Protein AF-A0A6S7GG59-F1 (afdb_monomer_lite)

Organism: Paramuricea clavata (NCBI:txid317549)

pLDDT: mean 77.18, std 20.32, range [30.34, 96.88]

InterPro domains:
  IPR004854 Ubiquitin fusion degradation protein UFD1-like [PTHR12555] (12-310)
  IPR042299 UFD1-like, Nn domain [G3DSA:2.40.40.50] (3-113)
  IPR055417 Ubiquitin fusion degradation protein UFD1, N-terminal subdomain 1 [PF03152] (15-112)
  IPR055418 Ubiquitin fusion degradation protein UFD1, N-terminal subdomain 2 [PF24842] (115-189)

Secondary structure (DSSP, 8-state):
------------SS-EEEEEEEEGGGSSSS--HHHHTSSEEE--HHHHHHHHHTT-PSS-EEEEEETTTTEEEEEEEEES-SPTTEEEE-HHHHHHHT--TT-EEEEEEE-PPBPSEEEEEESSGGGGG-S-HHHHHHHHHTT-SEEETT-EEEEEETTEEEEEEEEEEESSSEEE-TT---EEEEPPPTT------PPPP--------PPPP---------PPPTT--PPPP----PPPPPPPP---TT---TTPPP---------------------------------------EE--SS-EEEESSSS--EEEE--S--EEEEEEEEEEEEEEEESSSSGGG-BSSB-TT-SSS-B-EEEE-TT--EEES-TTTSEE-TTSS-EEBTTB-TT-SEEEEE-SSSPEEE-TT-EEEEEEHHHHTT-S-TT-EEEEEEEEEEEE-

Sequence (446 aa):
MFQGFGMFDSIPRTFNRQYRCYSVMLCPGNEREDVEKGGKIIMPPSALDVLTRLNIVYPMLFKLTNTNAKRSTHCGVLEFVADEGKVFIPHWMMRNLCLDEGQILQVESASLLVATYSKFQPQSSDFLDITNPKAVLENALRSYACLTVGDIIAITYNNKVYEFLVQEAKPGQAVSIIECDMQVEFAPPVGYVEPQRQPKPDVQEEEDLEEADVGFQAFSGSGFRLDGKKKKSNAPSEPVPLGPVDKKRGIPNYDYKKGTLTFKRIFKTNNTQKKEPEKNDFSPFVGNSINHRLSKWQKLTHHPKCIEARSDKYATFRHHGKAGFLAAVKFVHVSGRIRCLYAPVHNSNWGCSRNVQTNLGIFLTDWKNHIIFPNKRQAYFTENGRWYGLAGYDATSPELVMSNFADPVYVNGNQRLRIWYGEDLYDHSEQDNHGRVCMDIYGYLL

Structure (mmCIF, N/CA/C/O backbone):
data_AF-A0A6S7GG59-F1
#
_entry.id   AF-A0A6S7GG59-F1
#
loop_
_atom_site.group_PDB
_atom_site.id
_atom_site.type_symbol
_atom_site.label_atom_id
_atom_site.label_alt_id
_atom_site.label_comp_id
_atom_site.label_asym_id
_atom_site.label_entity_id
_atom_site.label_seq_id
_atom_site.pdbx_PDB_ins_code
_atom_site.Cartn_x
_atom_site.Cartn_y
_atom_site.Cartn_z
_atom_site.occupancy
_atom_site.B_iso_or_equiv
_atom_site.auth_seq_id
_atom_site.auth_comp_id
_atom_site.auth_asym_id
_atom_site.auth_atom_id
_atom_site.pdbx_PDB_model_num
ATOM 1 N N . MET A 1 1 ? -45.304 25.383 48.516 1.00 39.94 1 MET A N 1
ATOM 2 C CA . MET A 1 1 ? -44.667 25.969 47.314 1.00 39.94 1 MET A CA 1
ATOM 3 C C . MET A 1 1 ? -43.266 26.390 47.726 1.00 39.94 1 MET A C 1
ATOM 5 O O . MET A 1 1 ? -43.180 27.233 48.596 1.00 39.94 1 MET A O 1
ATOM 9 N N . PHE A 1 2 ? -42.140 25.834 47.297 1.00 37.78 2 PHE A N 1
ATOM 10 C CA . PHE A 1 2 ? -41.785 24.842 46.285 1.00 37.78 2 PHE A CA 1
ATOM 11 C C . PHE A 1 2 ? -40.543 24.103 46.817 1.00 37.78 2 PHE A C 1
ATOM 13 O O . PHE A 1 2 ? -39.590 24.746 47.248 1.00 37.78 2 PHE A O 1
ATOM 20 N N . GLN A 1 3 ? -40.557 22.770 46.799 1.00 35.16 3 GLN A N 1
ATOM 21 C CA . GLN A 1 3 ? -39.369 21.939 46.998 1.00 35.16 3 GLN A CA 1
ATOM 22 C C . GLN A 1 3 ? -38.590 21.932 45.675 1.00 35.16 3 GLN A C 1
ATOM 24 O O . GLN A 1 3 ? -39.088 21.424 44.671 1.00 35.16 3 GLN A O 1
ATOM 29 N N . GLY A 1 4 ? -37.406 22.545 45.656 1.00 35.84 4 GLY A N 1
ATOM 30 C CA . GLY A 1 4 ? -36.512 22.553 44.499 1.00 35.84 4 GLY A CA 1
ATOM 31 C C . GLY A 1 4 ? -35.823 21.202 44.332 1.00 35.84 4 GLY A C 1
ATOM 32 O O . GLY A 1 4 ? -34.769 20.965 44.913 1.00 35.84 4 GLY A O 1
ATOM 33 N N . PHE A 1 5 ? -36.437 20.322 43.544 1.00 43.34 5 PHE A N 1
ATOM 34 C CA . PHE A 1 5 ? -35.770 19.184 42.920 1.00 43.34 5 PHE A CA 1
ATOM 35 C C . PHE A 1 5 ? -34.881 19.676 41.775 1.00 43.34 5 PHE A C 1
ATOM 37 O O . PHE A 1 5 ? -35.327 20.469 40.948 1.00 43.34 5 PHE A O 1
ATOM 44 N N . GLY A 1 6 ? -33.656 19.153 41.697 1.00 34.62 6 GLY A N 1
ATOM 45 C CA . GLY A 1 6 ? -32.824 19.273 40.502 1.00 34.62 6 GLY A CA 1
ATOM 46 C C . GLY A 1 6 ? -31.340 19.433 40.791 1.00 34.62 6 GLY A C 1
ATOM 47 O O . GLY A 1 6 ? -30.748 20.431 40.393 1.00 34.62 6 GLY A O 1
ATOM 48 N N . MET A 1 7 ? -30.721 18.439 41.441 1.00 38.28 7 MET A N 1
ATOM 49 C CA . MET A 1 7 ? -29.309 18.180 41.167 1.00 38.28 7 MET A CA 1
ATOM 50 C C . MET A 1 7 ? -29.223 17.829 39.680 1.00 38.28 7 MET A C 1
ATOM 52 O O . MET A 1 7 ? -29.614 16.734 39.279 1.00 38.28 7 MET A O 1
ATOM 56 N N . PHE A 1 8 ? -28.807 18.785 38.852 1.00 41.91 8 PHE A N 1
ATOM 57 C CA . PHE A 1 8 ? -28.368 18.480 37.500 1.00 41.91 8 PHE A CA 1
ATOM 58 C C . PHE A 1 8 ? -27.100 17.651 37.641 1.00 41.91 8 PHE A C 1
ATOM 60 O O . PHE A 1 8 ? -26.041 18.164 38.001 1.00 41.91 8 PHE A O 1
ATOM 67 N N . ASP A 1 9 ? -27.269 16.352 37.422 1.00 39.75 9 ASP A N 1
ATOM 68 C CA . ASP A 1 9 ? -26.197 15.387 37.270 1.00 39.75 9 ASP A CA 1
ATOM 69 C C . ASP A 1 9 ? -25.190 15.967 36.270 1.00 39.75 9 ASP A C 1
ATOM 71 O O . ASP A 1 9 ? -25.554 16.415 35.176 1.00 39.75 9 ASP A O 1
ATOM 75 N N . SER A 1 10 ? -23.935 16.075 36.693 1.00 42.00 10 SER A N 1
ATOM 76 C CA . SER A 1 10 ? -22.859 16.641 35.891 1.00 42.00 10 SER A CA 1
ATOM 77 C C . SER A 1 10 ? -22.769 15.878 34.573 1.00 42.00 10 SER A C 1
ATOM 79 O O . SER A 1 10 ? -22.361 14.718 34.570 1.00 42.00 10 SER A O 1
ATOM 81 N N . ILE A 1 11 ? -23.156 16.517 33.464 1.00 52.84 11 ILE A N 1
ATOM 82 C CA . ILE A 1 11 ? -23.077 15.926 32.124 1.00 52.84 11 ILE A CA 1
ATOM 83 C C . ILE A 1 11 ? -21.636 15.430 31.929 1.00 52.84 11 ILE A C 1
ATOM 85 O O . ILE A 1 11 ? -20.707 16.245 32.024 1.00 52.84 11 ILE A O 1
ATOM 89 N N . PRO A 1 12 ? -21.413 14.124 31.692 1.00 50.59 12 PRO A N 1
ATOM 90 C CA . PRO A 1 12 ? -20.074 13.626 31.451 1.00 50.59 12 PRO A CA 1
ATOM 91 C C . PRO A 1 12 ? -19.490 14.358 30.241 1.00 50.59 12 PRO A C 1
ATOM 93 O O . PRO A 1 12 ? -20.109 14.438 29.183 1.00 50.59 12 PRO A O 1
ATOM 96 N N . ARG A 1 13 ? -18.277 14.901 30.398 1.00 64.12 13 ARG A N 1
ATOM 97 C CA . ARG A 1 13 ? -17.516 15.562 29.319 1.00 64.12 13 ARG A CA 1
ATOM 98 C C . ARG A 1 13 ? -17.051 14.589 28.225 1.00 64.12 13 ARG A C 1
ATOM 100 O O . ARG A 1 13 ? -16.337 14.995 27.316 1.00 64.12 13 ARG A O 1
ATOM 107 N N . THR A 1 14 ? -17.412 13.315 28.331 1.00 72.94 14 THR A N 1
ATOM 108 C CA . THR A 1 14 ? -17.015 12.244 27.425 1.00 72.94 14 THR A CA 1
ATOM 109 C C . THR A 1 14 ? -18.231 11.730 26.669 1.00 72.94 14 THR A C 1
ATOM 111 O O . THR A 1 14 ? -19.317 11.545 27.221 1.00 72.94 14 THR A O 1
ATOM 114 N N . PHE A 1 15 ? -18.056 11.502 25.373 1.00 84.19 15 PHE A N 1
ATOM 115 C CA . PHE A 1 15 ? -19.065 10.847 24.559 1.00 84.19 15 PHE A CA 1
ATOM 116 C C . PHE A 1 15 ? -19.146 9.387 24.998 1.00 84.19 15 PHE A C 1
ATOM 118 O O . PHE A 1 15 ? -18.157 8.675 24.893 1.00 84.19 15 PHE A O 1
ATOM 125 N N . ASN A 1 16 ? -20.297 8.941 25.493 1.00 89.56 16 ASN A N 1
ATOM 126 C CA . ASN A 1 16 ? -20.530 7.550 25.876 1.00 89.56 16 ASN A CA 1
ATOM 127 C C . ASN A 1 16 ? -21.919 7.139 25.389 1.00 89.56 16 ASN A C 1
ATOM 129 O O . ASN A 1 16 ? -22.930 7.677 25.849 1.00 89.56 16 ASN A O 1
ATOM 133 N N . ARG A 1 17 ? -21.971 6.239 24.406 1.00 90.44 17 ARG A N 1
ATOM 134 C CA . ARG A 1 17 ? -23.218 5.757 23.803 1.00 90.44 17 ARG A CA 1
ATOM 135 C C . ARG A 1 17 ? -23.133 4.281 23.459 1.00 90.44 17 ARG A C 1
ATOM 137 O O . ARG A 1 17 ? -22.062 3.739 23.217 1.00 90.44 17 ARG A O 1
ATOM 144 N N . GLN A 1 18 ? -24.294 3.644 23.412 1.00 92.75 18 GLN A N 1
ATOM 145 C CA . GLN A 1 18 ? -24.440 2.264 22.975 1.00 92.75 18 GLN A CA 1
ATOM 146 C C . GLN A 1 18 ? -24.962 2.228 21.540 1.00 92.75 18 GLN A C 1
ATOM 148 O O . GLN A 1 18 ? -25.911 2.938 21.209 1.00 92.75 18 GLN A O 1
ATOM 153 N N . TYR A 1 19 ? -24.353 1.390 20.707 1.00 93.38 19 TYR A N 1
ATOM 154 C CA . TYR A 1 19 ? -24.740 1.194 19.311 1.00 93.38 19 TYR A CA 1
ATOM 155 C C . TYR A 1 19 ? -24.907 -0.286 18.999 1.00 93.38 19 TYR A C 1
ATOM 157 O O . TYR A 1 19 ? -24.300 -1.135 19.652 1.00 93.38 19 TYR A O 1
ATOM 165 N N . ARG A 1 20 ? -25.710 -0.604 17.982 1.00 92.88 20 ARG A N 1
ATOM 166 C CA . ARG A 1 20 ? -25.756 -1.959 17.427 1.00 92.88 20 ARG A CA 1
ATOM 167 C C . ARG A 1 20 ? -24.615 -2.139 16.440 1.00 92.88 20 ARG A C 1
ATOM 169 O O . ARG A 1 20 ? -24.500 -1.377 15.482 1.00 92.88 20 ARG A O 1
ATOM 176 N N . CYS A 1 21 ? -23.781 -3.132 16.699 1.00 91.38 21 CYS A N 1
ATOM 177 C CA . CYS A 1 21 ? -22.638 -3.472 15.874 1.00 91.38 21 CYS A CA 1
ATOM 178 C C . CYS A 1 21 ? -23.068 -4.353 14.694 1.00 91.38 21 CYS A C 1
ATOM 180 O O . CYS A 1 21 ? -23.797 -5.324 14.881 1.00 91.38 21 CYS A O 1
ATOM 182 N N . TYR A 1 22 ? -22.603 -4.031 13.491 1.00 91.12 22 TYR A N 1
ATOM 183 C CA . TYR A 1 22 ? -22.772 -4.849 12.293 1.00 91.12 22 TYR A CA 1
ATOM 184 C C . TYR A 1 22 ? -21.435 -5.001 11.568 1.00 91.12 22 TYR A C 1
ATOM 186 O O . TYR A 1 22 ? -20.560 -4.138 11.677 1.00 91.12 22 TYR A O 1
ATOM 194 N N . SER A 1 23 ? -21.291 -6.086 10.809 1.00 88.81 23 SER A N 1
ATOM 195 C CA . SER A 1 23 ? -20.136 -6.274 9.933 1.00 88.81 23 SER A CA 1
ATOM 196 C C . SER A 1 23 ? -20.171 -5.266 8.784 1.00 88.81 23 SER A C 1
ATOM 198 O O . SER A 1 23 ? -21.237 -4.981 8.231 1.00 88.81 23 SER A O 1
ATOM 200 N N . VAL A 1 24 ? -19.004 -4.747 8.396 1.00 85.00 24 VAL A N 1
ATOM 201 C CA . VAL A 1 24 ? -18.847 -3.821 7.256 1.00 85.00 24 VAL A CA 1
ATOM 202 C C . VAL A 1 24 ? -19.395 -4.418 5.955 1.00 85.00 24 VAL A C 1
ATOM 204 O O . VAL A 1 24 ? -19.899 -3.677 5.116 1.00 85.00 24 VAL A O 1
ATOM 207 N N . MET A 1 25 ? -19.395 -5.747 5.821 1.00 77.31 25 MET A N 1
ATOM 208 C CA . MET A 1 25 ? -19.951 -6.454 4.660 1.00 77.31 25 MET A CA 1
ATOM 209 C C . MET A 1 25 ? -21.464 -6.259 4.477 1.00 77.31 25 MET A C 1
ATOM 211 O O . MET A 1 25 ? -21.967 -6.409 3.368 1.00 77.31 25 MET A O 1
ATOM 215 N N . LEU A 1 26 ? -22.204 -5.915 5.538 1.00 76.06 26 LEU A N 1
ATOM 216 C CA . LEU A 1 26 ? -23.643 -5.634 5.460 1.00 76.06 26 LEU A CA 1
ATOM 217 C C . LEU A 1 26 ? -23.949 -4.168 5.120 1.00 76.06 26 LEU A C 1
ATOM 219 O O . LEU A 1 26 ? -25.121 -3.799 5.004 1.00 76.06 26 LEU A O 1
ATOM 223 N N . CYS A 1 27 ? -22.930 -3.316 4.997 1.00 71.12 27 CYS A N 1
ATOM 224 C CA . CYS A 1 27 ? -23.129 -1.914 4.664 1.00 71.12 27 CYS A CA 1
ATOM 225 C C . CYS A 1 27 ? -23.664 -1.787 3.220 1.00 71.12 27 CYS A C 1
ATOM 227 O O . CYS A 1 27 ? -23.065 -2.341 2.298 1.00 71.12 27 CYS A O 1
ATOM 229 N N . PRO A 1 28 ? -24.789 -1.087 2.987 1.00 65.56 28 PRO A N 1
ATOM 230 C CA . PRO A 1 28 ? -25.351 -0.936 1.649 1.00 65.56 28 PRO A CA 1
ATOM 231 C C . PRO A 1 28 ? -24.478 -0.020 0.768 1.00 65.56 28 PRO A C 1
ATOM 233 O O . PRO A 1 28 ? -24.289 1.157 1.065 1.00 65.56 28 PRO A O 1
ATOM 236 N N . GLY A 1 29 ? -23.980 -0.561 -0.348 1.00 58.31 29 GLY A N 1
ATOM 237 C CA . GLY A 1 29 ? -23.066 0.106 -1.289 1.00 58.31 29 GLY A CA 1
ATOM 238 C C . GLY A 1 29 ? -21.789 -0.720 -1.484 1.00 58.31 29 GLY A C 1
ATOM 239 O O . GLY A 1 29 ? -21.451 -1.484 -0.596 1.00 58.31 29 GLY A O 1
ATOM 240 N N . ASN A 1 30 ? -21.138 -0.620 -2.656 1.00 58.59 30 ASN A N 1
ATOM 241 C CA . ASN A 1 30 ? -19.953 -1.399 -3.083 1.00 58.59 30 ASN A CA 1
ATOM 242 C C . ASN A 1 30 ? -19.112 -2.005 -1.943 1.00 58.59 30 ASN A C 1
ATOM 244 O O . ASN A 1 30 ? -18.714 -1.273 -1.041 1.00 58.59 30 ASN A O 1
ATOM 248 N N . GLU A 1 31 ? -18.759 -3.291 -2.053 1.00 62.09 31 GLU A N 1
ATOM 249 C CA . GLU A 1 31 ? -17.871 -3.998 -1.118 1.00 62.09 31 GLU A CA 1
ATOM 250 C C . GLU A 1 31 ? -16.583 -3.193 -0.863 1.00 62.09 31 GLU A C 1
ATOM 252 O O . GLU A 1 31 ? -15.706 -3.076 -1.722 1.00 62.09 31 GLU A O 1
ATOM 257 N N . ARG A 1 32 ? -16.488 -2.587 0.326 1.00 70.88 32 ARG A N 1
ATOM 258 C CA . ARG A 1 32 ? -15.354 -1.751 0.733 1.00 70.88 32 ARG A CA 1
ATOM 259 C C . ARG A 1 32 ? -14.311 -2.589 1.456 1.00 70.88 32 ARG A C 1
ATOM 261 O O . ARG A 1 32 ? -14.197 -2.565 2.682 1.00 70.88 32 ARG A O 1
ATOM 268 N N . GLU A 1 33 ? -13.551 -3.365 0.686 1.00 74.94 33 GLU A N 1
ATOM 269 C CA . GLU A 1 33 ? -12.466 -4.197 1.225 1.00 74.94 33 GLU A CA 1
ATOM 270 C C . GLU A 1 33 ? -11.389 -3.384 1.964 1.00 74.94 33 GLU A C 1
ATOM 272 O O . GLU A 1 33 ? -10.675 -3.914 2.813 1.00 74.94 33 GLU A O 1
ATOM 277 N N . ASP A 1 34 ? -11.227 -2.107 1.625 1.00 77.25 34 ASP A N 1
ATOM 278 C CA . ASP A 1 34 ? -10.284 -1.184 2.254 1.00 77.25 34 ASP A CA 1
ATOM 279 C C . ASP A 1 34 ? -10.640 -0.888 3.716 1.00 77.25 34 ASP A C 1
ATOM 281 O O . ASP A 1 34 ? -9.743 -0.790 4.555 1.00 77.25 34 ASP A O 1
ATOM 285 N N . VAL A 1 35 ? -11.935 -0.815 4.035 1.00 81.69 35 VAL A N 1
ATOM 286 C CA . VAL A 1 35 ? -12.425 -0.621 5.407 1.00 81.69 35 VAL A CA 1
ATOM 287 C C . VAL A 1 35 ? -12.184 -1.877 6.239 1.00 81.69 35 VAL A C 1
ATOM 289 O O . VAL A 1 35 ? -11.717 -1.781 7.372 1.00 81.69 35 VAL A O 1
ATOM 292 N N . GLU A 1 36 ? -12.422 -3.054 5.656 1.00 83.44 36 GLU A N 1
ATOM 293 C CA . GLU A 1 36 ? -12.198 -4.342 6.321 1.00 83.44 36 GLU A CA 1
ATOM 294 C C . GLU A 1 36 ? -10.713 -4.584 6.640 1.00 83.44 36 GLU A C 1
ATOM 296 O O . GLU A 1 36 ? -10.372 -5.131 7.687 1.00 83.44 36 GLU A O 1
ATOM 301 N N . LYS A 1 37 ? -9.809 -4.128 5.764 1.00 81.62 37 LYS A N 1
ATOM 302 C CA . LYS A 1 37 ? -8.351 -4.237 5.956 1.00 81.62 37 LYS A CA 1
ATOM 303 C C . LYS A 1 37 ? -7.797 -3.255 7.000 1.00 81.62 37 LYS A C 1
ATOM 305 O O . LYS A 1 37 ? -6.636 -3.397 7.388 1.00 81.62 37 LYS A O 1
ATOM 310 N N . GLY A 1 38 ? -8.585 -2.263 7.419 1.00 84.31 38 GLY A N 1
ATOM 311 C CA . GLY A 1 38 ? -8.159 -1.181 8.304 1.00 84.31 38 GLY A CA 1
ATOM 312 C C . GLY A 1 38 ? -8.667 -1.283 9.743 1.00 84.31 38 GLY A C 1
ATOM 313 O O . GLY A 1 38 ? -9.359 -2.219 10.137 1.00 84.31 38 GLY A O 1
ATOM 314 N N . GLY A 1 39 ? -8.323 -0.265 10.539 1.00 84.12 39 GLY A N 1
ATOM 315 C CA . GLY A 1 39 ? -8.741 -0.121 11.941 1.00 84.12 39 GLY A CA 1
ATOM 316 C C . GLY A 1 39 ? -9.702 1.035 12.189 1.00 84.12 39 GLY A C 1
ATOM 317 O O . GLY A 1 39 ? -9.667 1.649 13.261 1.00 84.12 39 GLY A O 1
ATOM 318 N N . LYS A 1 40 ? -10.512 1.374 11.182 1.00 90.19 40 LYS A N 1
ATOM 319 C CA . LYS A 1 40 ? -11.460 2.489 11.233 1.00 90.19 40 LYS A CA 1
ATOM 320 C C . LYS A 1 40 ? -12.892 1.981 11.106 1.00 90.19 40 LYS A C 1
ATOM 322 O O . LYS A 1 40 ? -13.164 1.087 10.312 1.00 90.19 40 LYS A O 1
ATOM 327 N N . ILE A 1 41 ? -13.793 2.566 11.885 1.00 92.19 41 ILE A N 1
ATOM 328 C CA . ILE A 1 41 ? -15.213 2.199 11.932 1.00 92.19 41 ILE A CA 1
ATOM 329 C C . ILE A 1 41 ? -16.082 3.249 11.235 1.00 92.19 41 ILE A C 1
ATOM 331 O O . ILE A 1 41 ? -15.663 4.399 11.069 1.00 92.19 41 ILE A O 1
ATOM 335 N N . ILE A 1 42 ? -17.302 2.867 10.860 1.00 92.00 42 ILE A N 1
ATOM 336 C CA . ILE A 1 42 ? -18.301 3.781 10.290 1.00 92.00 42 ILE A CA 1
ATOM 337 C C . ILE A 1 42 ? -19.394 4.024 11.327 1.00 92.00 42 ILE A C 1
ATOM 339 O O . ILE A 1 42 ? -19.977 3.081 11.868 1.00 92.00 42 ILE A O 1
ATOM 343 N N . MET A 1 43 ? -19.674 5.297 11.594 1.00 92.81 43 MET A N 1
ATOM 344 C CA . MET A 1 43 ? -20.622 5.739 12.620 1.00 92.81 43 MET A CA 1
ATOM 345 C C . MET A 1 43 ? -21.803 6.512 12.009 1.00 92.81 43 MET A C 1
ATOM 347 O O . MET A 1 43 ? -21.735 6.902 10.843 1.00 92.81 43 MET A O 1
ATOM 351 N N . PRO A 1 44 ? -22.906 6.726 12.749 1.00 93.94 44 PRO A N 1
ATOM 352 C CA . PRO A 1 44 ? -24.032 7.509 12.250 1.00 93.94 44 PRO A CA 1
ATOM 353 C C . PRO A 1 44 ? -23.767 9.019 12.346 1.00 93.94 44 PRO A C 1
ATOM 355 O O . PRO A 1 44 ? -23.027 9.452 13.235 1.00 93.94 44 PRO A O 1
ATOM 358 N N . PRO A 1 45 ? -24.393 9.846 11.490 1.00 92.94 45 PRO A N 1
ATOM 359 C CA . PRO A 1 45 ? -24.212 11.298 11.501 1.00 92.94 45 PRO A CA 1
ATOM 360 C C . PRO A 1 45 ? -24.616 11.944 12.834 1.00 92.94 45 PRO A C 1
ATOM 362 O O . PRO A 1 45 ? -23.941 12.872 13.280 1.00 92.94 45 PRO A O 1
ATOM 365 N N . SER A 1 46 ? -25.610 11.406 13.555 1.00 91.69 46 SER A N 1
ATOM 366 C CA . SER A 1 46 ? -25.948 11.901 14.900 1.00 91.69 46 SER A CA 1
ATOM 367 C C . SER A 1 46 ? -24.810 11.791 15.918 1.00 91.69 46 SER A C 1
ATOM 369 O O . SER A 1 46 ? -24.801 12.527 16.909 1.00 91.69 46 SER A O 1
ATOM 371 N N . ALA A 1 47 ? -23.850 10.881 15.716 1.00 90.12 47 ALA A N 1
ATOM 372 C CA . ALA A 1 47 ? -22.669 10.803 16.564 1.00 90.12 47 ALA A CA 1
ATOM 373 C C . ALA A 1 47 ? -21.787 12.041 16.361 1.00 90.12 47 ALA A C 1
ATOM 375 O O . ALA A 1 47 ? -21.370 12.642 17.349 1.00 90.12 47 ALA A O 1
ATOM 376 N N . LEU A 1 48 ? -21.570 12.463 15.110 1.00 89.69 48 LEU A N 1
ATOM 377 C CA . LEU A 1 48 ? -20.759 13.635 14.778 1.00 89.69 48 LEU A CA 1
ATOM 378 C C . LEU A 1 48 ? -21.307 14.907 15.430 1.00 89.69 48 LEU A C 1
ATOM 380 O O . LEU A 1 48 ? -20.552 15.618 16.088 1.00 89.69 48 LEU A O 1
ATOM 384 N N . ASP A 1 49 ? -22.620 15.135 15.355 1.00 87.69 49 ASP A N 1
ATOM 385 C CA . ASP A 1 49 ? -23.265 16.305 15.968 1.00 87.69 49 ASP A CA 1
ATOM 386 C C . ASP A 1 49 ? -22.991 16.411 17.474 1.00 87.69 49 ASP A C 1
ATOM 388 O O . ASP A 1 49 ? -22.790 17.499 18.021 1.00 87.69 49 ASP A O 1
ATOM 392 N N . VAL A 1 50 ? -22.978 15.274 18.171 1.00 87.25 50 VAL A N 1
ATOM 393 C CA . VAL A 1 50 ? -22.706 15.225 19.613 1.00 87.25 50 VAL A CA 1
ATOM 394 C C . VAL A 1 50 ? -21.223 15.448 19.886 1.00 87.25 50 VAL A C 1
ATOM 396 O O . VAL A 1 50 ? -20.887 16.185 20.811 1.00 87.25 50 VAL A O 1
ATOM 399 N N . LEU A 1 51 ? -20.337 14.864 19.078 1.00 88.00 51 LEU A N 1
ATOM 400 C CA . LEU A 1 51 ? -18.889 15.059 19.195 1.00 88.00 51 LEU A CA 1
ATOM 401 C C . LEU A 1 51 ? -18.502 16.528 18.974 1.00 88.00 51 LEU A C 1
ATOM 403 O O . LEU A 1 51 ? -17.689 17.065 19.728 1.00 88.00 51 LEU A O 1
ATOM 407 N N . THR A 1 52 ? -19.137 17.205 18.013 1.00 86.88 52 THR A N 1
ATOM 408 C CA . THR A 1 52 ? -18.950 18.641 17.763 1.00 86.88 52 THR A CA 1
ATOM 409 C C . THR A 1 52 ? -19.429 19.486 18.942 1.00 86.88 52 THR A C 1
ATOM 411 O O . THR A 1 52 ? -18.733 20.416 19.345 1.00 86.88 52 THR A O 1
ATOM 414 N N . ARG A 1 53 ? -20.567 19.146 19.566 1.00 86.94 53 ARG A N 1
ATOM 415 C CA . ARG A 1 53 ? -21.050 19.834 20.785 1.00 86.94 53 ARG A CA 1
ATOM 416 C C . ARG A 1 53 ? -20.120 19.648 21.980 1.00 86.94 53 ARG A C 1
ATOM 418 O O . ARG A 1 53 ? -19.993 20.553 22.798 1.00 86.94 53 ARG A O 1
ATOM 425 N N . LEU A 1 54 ? -19.479 18.486 22.076 1.00 84.50 54 LEU A N 1
ATOM 426 C CA . LEU A 1 54 ? -18.476 18.183 23.098 1.00 84.50 54 LEU A CA 1
ATOM 427 C C . LEU A 1 54 ? -17.097 18.789 22.778 1.00 84.50 54 LEU A C 1
ATOM 429 O O . LEU A 1 54 ? -16.180 18.657 23.584 1.00 84.50 54 LEU A O 1
ATOM 433 N N . ASN A 1 55 ? -16.960 19.482 21.640 1.00 81.62 55 ASN A N 1
ATOM 434 C CA . ASN A 1 55 ? -15.731 20.118 21.167 1.00 81.62 55 ASN A CA 1
ATOM 435 C C . ASN A 1 55 ? -14.538 19.145 21.085 1.00 81.62 55 ASN A C 1
ATOM 437 O O . ASN A 1 55 ? -13.406 19.491 21.430 1.00 81.62 55 ASN A O 1
ATOM 441 N N . ILE A 1 56 ? -14.798 17.907 20.652 1.00 80.88 56 ILE A N 1
ATOM 442 C CA . ILE A 1 56 ? -13.752 16.903 20.439 1.00 80.88 56 ILE A CA 1
ATOM 443 C C . ILE A 1 56 ? -13.058 17.213 19.111 1.00 80.88 56 ILE A C 1
ATOM 445 O O . ILE A 1 56 ? -13.662 17.143 18.042 1.00 80.88 56 ILE A O 1
ATOM 449 N N . VAL A 1 57 ? -11.781 17.579 19.194 1.00 76.94 57 VAL A N 1
ATOM 450 C CA . VAL A 1 57 ? -10.938 17.912 18.040 1.00 76.94 57 VAL A CA 1
ATOM 451 C C . VAL A 1 57 ? -10.303 16.638 17.476 1.00 76.94 57 VAL A C 1
ATOM 453 O O . VAL A 1 57 ? -10.049 15.685 18.209 1.00 76.94 57 VAL A O 1
ATOM 456 N N . TYR A 1 58 ? -10.052 16.617 16.164 1.00 77.88 58 TYR A N 1
ATOM 457 C CA . TYR A 1 58 ? -9.324 15.537 15.493 1.00 77.88 58 TYR A CA 1
ATOM 458 C C . TYR A 1 58 ? -7.948 15.285 16.153 1.00 77.88 58 TYR A C 1
ATOM 460 O O . TYR A 1 58 ? -7.262 16.259 16.474 1.00 77.88 58 TYR A O 1
ATOM 468 N N . PRO A 1 59 ? -7.499 14.022 16.307 1.00 83.88 59 PRO A N 1
ATOM 469 C CA . PRO A 1 59 ? -8.140 12.775 15.877 1.00 83.88 59 PRO A CA 1
ATOM 470 C C . PRO A 1 59 ? -9.247 12.274 16.817 1.00 83.88 59 PRO A C 1
ATOM 472 O O . PRO A 1 59 ? -9.074 12.198 18.030 1.00 83.88 59 PRO A O 1
ATOM 475 N N . MET A 1 60 ? -10.380 11.867 16.234 1.00 89.00 60 MET A N 1
ATOM 476 C CA . MET A 1 60 ? -11.507 11.288 16.973 1.00 89.00 60 MET A CA 1
ATOM 477 C C . MET A 1 60 ? -11.288 9.786 17.174 1.00 89.00 60 MET A C 1
ATOM 479 O O . MET A 1 60 ? -11.457 8.994 16.243 1.00 89.00 60 MET A O 1
ATOM 483 N N . LEU A 1 61 ? -10.891 9.411 18.388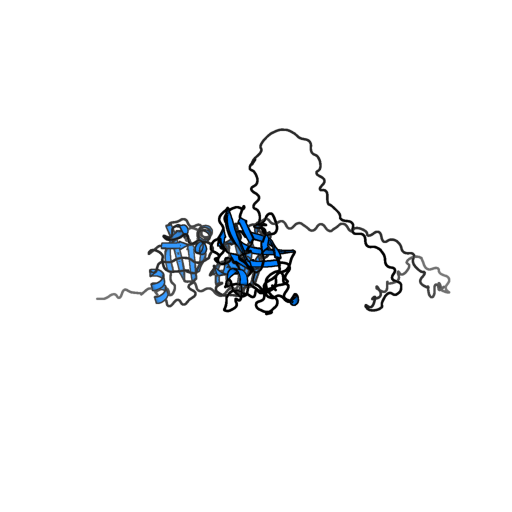 1.00 91.56 61 LEU A N 1
ATOM 484 C CA . LEU A 1 61 ? -10.636 8.028 18.775 1.00 91.56 61 LEU A CA 1
ATOM 485 C C . LEU A 1 61 ? -11.698 7.543 19.759 1.00 91.56 61 LEU A C 1
ATOM 487 O O . LEU A 1 61 ? -12.203 8.296 20.599 1.00 91.56 61 LEU A O 1
ATOM 491 N N . PHE A 1 62 ? -12.016 6.259 19.663 1.00 92.94 62 PHE A N 1
ATOM 492 C CA . PHE A 1 62 ? -13.053 5.629 20.459 1.00 92.94 62 PHE A CA 1
ATOM 493 C C . PHE A 1 62 ? -12.538 4.364 21.120 1.00 92.94 62 PHE A C 1
ATOM 495 O O . PHE A 1 62 ? -11.774 3.597 20.537 1.00 92.94 62 PHE A O 1
ATOM 502 N N . LYS A 1 63 ? -13.002 4.137 22.340 1.00 93.00 63 LYS A N 1
ATOM 503 C CA . LYS A 1 63 ? -12.895 2.879 23.052 1.00 93.00 63 LYS A CA 1
ATOM 504 C C . LYS A 1 63 ? -14.193 2.107 22.856 1.00 93.00 63 LYS A C 1
ATOM 506 O O . LYS A 1 63 ? -15.266 2.555 23.262 1.00 93.00 63 LYS A O 1
ATOM 511 N N . LEU A 1 64 ? -14.080 0.938 22.249 1.00 93.38 64 LEU A N 1
ATOM 512 C CA . LEU A 1 64 ? -15.158 -0.022 22.091 1.00 93.38 64 LEU A CA 1
ATOM 513 C C . LEU A 1 64 ? -15.089 -1.006 23.249 1.00 93.38 64 LEU A C 1
ATOM 515 O O . LEU A 1 64 ? -14.054 -1.625 23.471 1.00 93.38 64 LEU A O 1
ATOM 519 N N . THR A 1 65 ? -16.175 -1.155 23.997 1.00 92.50 65 THR A N 1
ATOM 520 C CA . THR A 1 65 ? -16.248 -2.084 25.128 1.00 92.50 65 THR A CA 1
ATOM 521 C C . THR A 1 65 ? -17.405 -3.047 24.928 1.00 92.50 65 THR A C 1
ATOM 523 O O . THR A 1 65 ? -18.568 -2.641 24.901 1.00 92.50 65 THR A O 1
ATOM 526 N N . ASN A 1 66 ? -17.085 -4.335 24.815 1.00 92.19 66 ASN A N 1
ATOM 527 C CA . ASN A 1 66 ? -18.080 -5.394 24.870 1.00 92.19 66 ASN A CA 1
ATOM 528 C C . ASN A 1 66 ? -18.339 -5.759 26.338 1.00 92.19 66 ASN A C 1
ATOM 530 O O . ASN A 1 66 ? -17.485 -6.346 27.010 1.00 92.19 66 ASN A O 1
ATOM 534 N N . THR A 1 67 ? -19.532 -5.434 26.831 1.00 86.88 67 THR A N 1
ATOM 535 C CA . THR A 1 67 ? -19.963 -5.729 28.204 1.00 86.88 67 THR A CA 1
ATOM 536 C C . THR A 1 67 ? -20.107 -7.227 28.471 1.00 86.88 67 THR A C 1
ATOM 538 O O . THR A 1 67 ? -19.845 -7.663 29.592 1.00 86.88 67 THR A O 1
ATOM 541 N N . ASN A 1 68 ? -20.447 -8.027 27.456 1.00 85.44 68 ASN A N 1
ATOM 542 C CA . ASN A 1 68 ? -20.657 -9.470 27.597 1.00 85.44 68 ASN A CA 1
ATOM 543 C C . ASN A 1 68 ? -19.329 -10.220 27.764 1.00 85.44 68 ASN A C 1
ATOM 545 O O . ASN A 1 68 ? -19.172 -11.024 28.681 1.00 85.44 68 ASN A O 1
ATOM 549 N N . ALA A 1 69 ? -18.352 -9.924 26.903 1.00 81.56 69 ALA A N 1
ATOM 550 C CA . ALA A 1 69 ? -17.043 -10.580 26.911 1.00 81.56 69 ALA A CA 1
ATOM 551 C C . ALA A 1 69 ? -16.013 -9.901 27.837 1.00 81.56 69 ALA A C 1
ATOM 553 O O . ALA A 1 69 ? -14.901 -10.408 27.983 1.00 81.56 69 ALA A O 1
ATOM 554 N N . LYS A 1 70 ? -16.356 -8.748 28.439 1.00 85.56 70 LYS A N 1
ATOM 555 C CA . LYS A 1 70 ? -15.445 -7.873 29.209 1.00 85.56 70 LYS A CA 1
ATOM 556 C C . LYS A 1 70 ? -14.152 -7.530 28.456 1.00 85.56 70 LYS A C 1
ATOM 558 O O . LYS A 1 70 ? -13.097 -7.360 29.064 1.00 85.56 70 LYS A O 1
ATOM 563 N N . ARG A 1 71 ? -14.237 -7.437 27.129 1.00 88.56 71 ARG A N 1
ATOM 564 C CA . ARG A 1 71 ? -13.130 -7.042 26.253 1.00 88.56 71 ARG A CA 1
ATOM 565 C C . ARG A 1 71 ? -13.324 -5.611 25.794 1.00 88.56 71 ARG A C 1
ATOM 567 O O . ARG A 1 71 ? -14.453 -5.174 25.572 1.00 88.56 71 ARG A O 1
ATOM 574 N N . SER A 1 72 ? -12.220 -4.897 25.635 1.00 91.62 72 SER A N 1
ATOM 575 C CA . SER A 1 72 ? -12.232 -3.544 25.098 1.00 91.62 72 SER A CA 1
ATOM 576 C C . SER A 1 72 ? -11.108 -3.347 24.100 1.00 91.62 72 SER A C 1
ATOM 578 O O . SER A 1 72 ? -9.992 -3.782 24.367 1.00 91.62 72 SER A O 1
ATOM 580 N N . THR A 1 73 ? -11.394 -2.641 23.016 1.00 92.62 73 THR A N 1
ATOM 581 C CA . THR A 1 73 ? -10.437 -2.276 21.968 1.00 92.62 73 THR A CA 1
ATOM 582 C C . THR A 1 73 ? -10.545 -0.783 21.684 1.00 92.62 73 THR A C 1
ATOM 584 O O . THR A 1 73 ? -11.512 -0.132 22.085 1.00 92.62 73 THR A O 1
ATOM 587 N N . HIS A 1 74 ? -9.558 -0.223 20.994 1.00 92.94 74 HIS A N 1
ATOM 588 C CA . HIS A 1 74 ? -9.582 1.172 20.564 1.00 92.94 74 HIS A CA 1
ATOM 589 C C . HIS A 1 74 ? -9.576 1.247 19.042 1.00 92.94 74 HIS A C 1
ATOM 591 O O . HIS A 1 74 ? -8.880 0.481 18.377 1.00 92.94 74 HIS A O 1
ATOM 597 N N . CYS A 1 75 ? -10.344 2.177 18.490 1.00 92.06 75 CYS A N 1
ATOM 598 C CA . CYS A 1 75 ? -10.478 2.364 17.053 1.00 92.06 75 CYS A CA 1
ATOM 599 C C . CYS A 1 75 ? -10.603 3.845 16.687 1.00 92.06 75 CYS A C 1
ATOM 601 O O . CYS A 1 75 ? -10.997 4.681 17.503 1.00 92.06 75 CYS A O 1
ATOM 603 N N . GLY A 1 76 ? -10.315 4.162 15.427 1.00 91.44 76 GLY A N 1
ATOM 604 C CA . GLY A 1 76 ? -10.637 5.463 14.841 1.00 91.44 76 GLY A CA 1
ATOM 605 C C . GLY A 1 76 ? -11.957 5.419 14.080 1.00 91.44 76 GLY A C 1
ATOM 606 O O . GLY A 1 76 ? -12.455 4.345 13.749 1.00 91.44 76 GLY A O 1
ATOM 607 N N . VAL A 1 77 ? -12.501 6.584 13.748 1.00 91.19 77 VAL A N 1
ATOM 608 C CA . VAL A 1 77 ? -13.626 6.705 12.808 1.00 91.19 77 VAL A CA 1
ATOM 609 C C . VAL A 1 77 ? -13.116 7.008 11.399 1.00 91.19 77 VAL A C 1
ATOM 611 O O . VAL A 1 77 ? -12.161 7.767 11.232 1.00 91.19 77 VAL A O 1
ATOM 614 N N . LEU A 1 78 ? -13.727 6.391 10.387 1.00 89.44 78 LEU A N 1
ATOM 615 C CA . LEU A 1 78 ? -13.474 6.705 8.980 1.00 89.44 78 LEU A CA 1
ATOM 616 C C . LEU A 1 78 ? -14.407 7.817 8.498 1.00 89.44 78 LEU A C 1
ATOM 618 O O . LEU A 1 78 ? -13.946 8.849 8.020 1.00 89.44 78 LEU A O 1
ATOM 622 N N . GLU A 1 79 ? -15.713 7.593 8.627 1.00 90.12 79 GLU A N 1
ATOM 623 C CA . GLU A 1 79 ? -16.761 8.486 8.140 1.00 90.12 79 GLU A CA 1
ATOM 624 C C . GLU A 1 79 ? -18.070 8.290 8.918 1.00 90.12 79 GLU A C 1
ATOM 626 O O . GLU A 1 79 ? -18.264 7.290 9.621 1.00 90.12 79 GLU A O 1
ATOM 631 N N . PHE A 1 80 ? -18.975 9.259 8.774 1.00 91.25 80 PHE A N 1
ATOM 632 C CA . PHE A 1 80 ? -20.255 9.303 9.474 1.00 91.25 80 PHE A CA 1
ATOM 633 C C . PHE A 1 80 ? -21.433 9.120 8.505 1.00 91.25 80 PHE A C 1
ATOM 635 O O . PHE A 1 80 ? -22.157 10.071 8.219 1.00 91.25 80 PHE A O 1
ATOM 642 N N . VAL A 1 81 ? -21.587 7.912 7.955 1.00 90.00 81 VAL A N 1
ATOM 643 C CA . VAL A 1 81 ? -22.614 7.594 6.937 1.00 90.00 81 VAL A CA 1
ATOM 644 C C . VAL A 1 81 ? -23.557 6.452 7.333 1.00 90.00 81 VAL A C 1
ATOM 646 O O . VAL A 1 81 ? -24.418 6.079 6.542 1.00 90.00 81 VAL A O 1
ATOM 649 N N . ALA A 1 82 ? -23.404 5.868 8.526 1.00 89.12 82 ALA A N 1
ATOM 650 C CA . ALA A 1 82 ? -24.241 4.747 8.955 1.00 89.12 82 ALA A CA 1
ATOM 651 C C . ALA A 1 82 ? -25.675 5.180 9.305 1.00 89.12 82 ALA A C 1
ATOM 653 O O . ALA A 1 82 ? -25.911 6.316 9.719 1.00 89.12 82 ALA A O 1
ATOM 654 N N . ASP A 1 83 ? -26.619 4.236 9.220 1.00 90.44 83 ASP A N 1
ATOM 655 C CA . ASP A 1 83 ? -27.972 4.424 9.748 1.00 90.44 83 ASP A CA 1
ATOM 656 C C . ASP A 1 83 ? -27.949 4.722 11.253 1.00 90.44 83 ASP A C 1
ATOM 658 O O . ASP A 1 83 ? -27.141 4.181 12.015 1.00 90.44 83 ASP A O 1
ATOM 662 N N . GLU A 1 84 ? -28.921 5.509 11.704 1.00 90.88 84 GLU A N 1
ATOM 663 C CA . GLU A 1 84 ? -29.059 5.874 13.108 1.00 90.88 84 GLU A CA 1
ATOM 664 C C . GLU A 1 84 ? -29.136 4.654 14.041 1.00 90.88 84 GLU A C 1
ATOM 666 O O . GLU A 1 84 ? -29.892 3.704 13.828 1.00 90.88 84 GLU A O 1
ATOM 671 N N . GLY A 1 85 ? -28.324 4.686 15.103 1.00 88.19 85 GLY A N 1
ATOM 672 C CA . GLY A 1 85 ? -28.231 3.604 16.088 1.00 88.19 85 GLY A CA 1
ATOM 673 C C . GLY A 1 85 ? -27.422 2.375 15.646 1.00 88.19 85 GLY A C 1
ATOM 674 O O . GLY A 1 85 ? -27.300 1.430 16.434 1.00 88.19 85 GLY A O 1
ATOM 675 N N . LYS A 1 86 ? -26.838 2.379 14.441 1.00 91.25 86 LYS A N 1
ATOM 676 C CA . LYS A 1 86 ? -25.975 1.306 13.926 1.00 91.25 86 LYS A CA 1
ATOM 677 C C . LYS A 1 86 ? -24.532 1.785 13.771 1.00 91.25 86 LYS A C 1
ATOM 679 O O . LYS A 1 86 ? -24.286 2.937 13.433 1.00 91.25 86 LYS A O 1
ATOM 684 N N . VAL A 1 87 ? -23.579 0.889 13.999 1.00 92.25 87 VAL A N 1
ATOM 685 C CA . VAL A 1 87 ? -22.149 1.109 13.748 1.00 92.25 87 VAL A CA 1
ATOM 686 C C . VAL A 1 87 ? -21.611 -0.091 12.984 1.00 92.25 87 VAL A C 1
ATOM 688 O O . VAL A 1 87 ? -21.875 -1.234 13.364 1.00 92.25 87 VAL A O 1
ATOM 691 N N . PHE A 1 88 ? -20.842 0.173 11.932 1.00 91.81 88 PHE A N 1
ATOM 692 C CA . PHE A 1 88 ? -20.176 -0.872 11.163 1.00 91.81 88 PHE A CA 1
ATOM 693 C C . PHE A 1 88 ? -18.720 -0.982 11.596 1.00 91.81 88 PHE A C 1
ATOM 695 O O . PHE A 1 88 ? -17.996 0.021 11.592 1.00 91.81 88 PHE A O 1
ATOM 702 N N . ILE A 1 89 ? -18.302 -2.189 11.972 1.00 91.12 89 ILE A N 1
ATOM 703 C CA . ILE A 1 89 ? -16.923 -2.469 12.378 1.00 91.12 89 ILE A CA 1
ATOM 704 C C . ILE A 1 89 ? -16.334 -3.616 11.546 1.00 91.12 89 ILE A C 1
ATOM 706 O O . ILE A 1 89 ? -17.082 -4.511 11.141 1.00 91.12 89 ILE A O 1
ATOM 710 N N . PRO A 1 90 ? -15.014 -3.605 11.287 1.00 90.88 90 PRO A N 1
ATOM 711 C CA . PRO A 1 90 ? -14.353 -4.689 10.570 1.00 90.88 90 PRO A CA 1
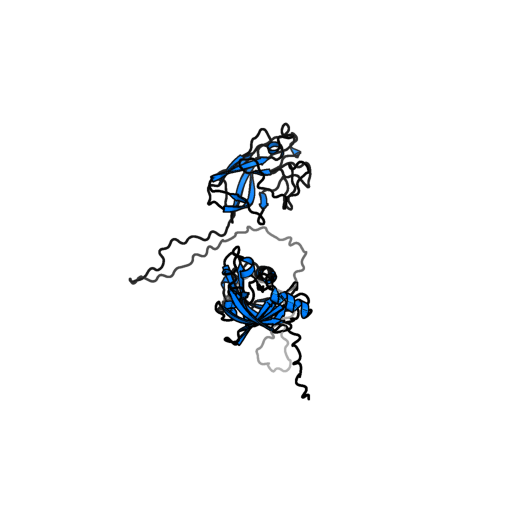ATOM 712 C C . PRO A 1 90 ? -14.536 -6.047 11.256 1.00 90.88 90 PRO A C 1
ATOM 714 O O . PRO A 1 90 ? -14.553 -6.139 12.492 1.00 90.88 90 PRO A O 1
ATOM 717 N N . HIS A 1 91 ? -14.603 -7.118 10.473 1.00 87.56 91 HIS A N 1
ATOM 718 C CA . HIS A 1 91 ? -14.814 -8.479 10.968 1.00 87.56 91 HIS A CA 1
ATOM 719 C C . HIS A 1 91 ? -13.705 -8.931 11.931 1.00 87.56 91 HIS A C 1
ATOM 721 O O . HIS A 1 91 ? -13.988 -9.569 12.949 1.00 87.56 91 HIS A O 1
ATOM 727 N N . TRP A 1 92 ? -12.441 -8.565 11.685 1.00 87.81 92 TRP A N 1
ATOM 728 C CA . TRP A 1 92 ? -11.348 -8.887 12.618 1.00 87.81 92 TRP A CA 1
ATOM 729 C C . TRP A 1 92 ? -11.573 -8.277 14.014 1.00 87.81 92 TRP A C 1
ATOM 731 O O . TRP A 1 92 ? -11.285 -8.914 15.029 1.00 87.81 92 TRP A O 1
ATOM 741 N N . MET A 1 93 ? -12.158 -7.076 14.076 1.00 90.00 93 MET A N 1
ATOM 742 C CA . MET A 1 93 ? -12.458 -6.378 15.325 1.00 90.00 93 MET A CA 1
ATOM 743 C C . MET A 1 93 ? -13.655 -7.011 16.043 1.00 90.00 93 MET A C 1
ATOM 745 O O . MET A 1 93 ? -13.609 -7.169 17.265 1.00 90.00 93 MET A O 1
ATOM 749 N N . MET A 1 94 ? -14.680 -7.448 15.298 1.00 89.50 94 MET A N 1
ATOM 750 C CA . MET A 1 94 ? -15.788 -8.248 15.848 1.00 89.50 94 MET A CA 1
ATOM 751 C C . MET A 1 94 ? -15.270 -9.537 16.487 1.00 89.50 94 MET A C 1
ATOM 753 O O . MET A 1 94 ? -15.618 -9.847 17.628 1.00 89.50 94 MET A O 1
ATOM 757 N N . ARG A 1 95 ? -14.379 -10.253 15.789 1.00 88.00 95 ARG A N 1
ATOM 758 C CA . ARG A 1 95 ? -13.769 -11.493 16.284 1.00 88.00 95 ARG A CA 1
ATOM 759 C C . ARG A 1 95 ? -12.917 -11.252 17.529 1.00 88.00 95 ARG A C 1
ATOM 761 O O . ARG A 1 95 ? -12.993 -12.038 18.469 1.00 88.00 95 ARG A O 1
ATOM 768 N N . ASN A 1 96 ? -12.148 -10.162 17.570 1.00 88.56 96 ASN A N 1
ATOM 769 C CA . ASN A 1 96 ? -11.340 -9.811 18.740 1.00 88.56 96 ASN A CA 1
ATOM 770 C C . ASN A 1 96 ? -12.212 -9.483 19.970 1.00 88.56 96 ASN A C 1
ATOM 772 O O . ASN A 1 96 ? -11.933 -9.939 21.083 1.00 88.56 96 ASN A O 1
ATOM 776 N N . LEU A 1 97 ? -13.306 -8.745 19.764 1.00 88.75 97 LEU A N 1
ATOM 777 C CA . LEU A 1 97 ? -14.273 -8.391 20.807 1.00 88.75 97 LEU A CA 1
ATOM 778 C C . LEU A 1 97 ? -15.252 -9.524 21.158 1.00 88.75 97 LEU A C 1
ATOM 780 O O . LEU A 1 97 ? -15.991 -9.371 22.130 1.00 88.75 97 LEU A O 1
ATOM 784 N N . CYS A 1 98 ? -15.256 -10.638 20.418 1.00 89.19 98 CYS A N 1
ATOM 785 C CA . CYS A 1 98 ? -16.249 -11.714 20.512 1.00 89.19 98 CYS A CA 1
ATOM 786 C C . CYS A 1 98 ? -17.692 -11.185 20.402 1.00 89.19 98 CYS A C 1
ATOM 788 O O . CYS A 1 98 ? -18.513 -11.422 21.291 1.00 89.19 98 CYS A O 1
ATOM 790 N N . LEU A 1 99 ? -17.963 -10.403 19.355 1.00 88.25 99 LEU A N 1
ATOM 791 C CA . LEU A 1 99 ? -19.280 -9.838 19.060 1.00 88.25 99 LEU A CA 1
ATOM 792 C C . LEU A 1 99 ? -19.930 -10.550 17.875 1.00 88.25 99 LEU A C 1
ATOM 794 O O . LEU A 1 99 ? -19.269 -10.800 16.869 1.00 88.25 99 LEU A O 1
ATOM 798 N N . ASP A 1 100 ? -21.237 -10.766 17.980 1.00 88.44 100 ASP A N 1
ATOM 799 C CA . ASP A 1 100 ? -22.089 -11.170 16.859 1.00 88.44 100 ASP A CA 1
ATOM 800 C C . ASP A 1 100 ? -22.818 -9.958 16.258 1.00 88.44 100 ASP A C 1
ATOM 802 O O . ASP A 1 100 ? -22.963 -8.903 16.885 1.00 88.44 100 ASP A O 1
ATOM 806 N N . GLU A 1 101 ? -23.321 -10.114 15.036 1.00 89.19 101 GLU A N 1
ATOM 807 C CA . GLU A 1 101 ? -24.089 -9.074 14.352 1.00 89.19 101 GLU A CA 1
ATOM 808 C C . GLU A 1 101 ? -25.359 -8.691 15.130 1.00 89.19 101 GLU A C 1
ATOM 810 O O . GLU A 1 101 ? -26.133 -9.532 15.588 1.00 89.19 101 GLU A O 1
ATOM 815 N N . GLY A 1 102 ? -25.592 -7.387 15.275 1.00 87.88 102 GLY A N 1
ATOM 816 C CA . GLY A 1 102 ? -26.729 -6.817 15.995 1.00 87.88 102 GLY A CA 1
ATOM 817 C C . GLY A 1 102 ? -26.545 -6.705 17.512 1.00 87.88 102 GLY A C 1
ATOM 818 O O . GLY A 1 102 ? -27.435 -6.163 18.175 1.00 87.88 102 GLY A O 1
ATOM 819 N N . GLN A 1 103 ? -25.419 -7.158 18.074 1.00 90.12 103 GLN A N 1
ATOM 820 C CA . GLN A 1 103 ? -25.132 -6.994 19.501 1.00 90.12 103 GLN A CA 1
ATOM 821 C C . GLN A 1 103 ? -24.834 -5.536 19.871 1.00 90.12 103 GLN A C 1
ATOM 823 O O . GLN A 1 103 ? -24.387 -4.727 19.054 1.00 90.12 103 GLN A O 1
ATOM 828 N N . ILE A 1 104 ? -25.107 -5.198 21.134 1.00 91.50 104 ILE A N 1
ATOM 829 C CA . ILE A 1 104 ? -24.892 -3.855 21.669 1.00 91.50 104 ILE A CA 1
ATOM 830 C C . ILE A 1 104 ? -23.423 -3.692 22.055 1.00 91.50 104 ILE A C 1
ATOM 832 O O . ILE A 1 104 ? -22.885 -4.461 22.848 1.00 91.50 104 ILE A O 1
ATOM 836 N N . LEU A 1 105 ? -22.806 -2.644 21.523 1.00 92.56 105 LEU A N 1
ATOM 837 C CA . LEU A 1 105 ? -21.434 -2.246 21.784 1.00 92.56 105 LEU A CA 1
ATOM 838 C C . LEU A 1 105 ? -21.420 -0.875 22.453 1.00 92.56 105 LEU A C 1
ATOM 840 O O . LEU A 1 105 ? -22.066 0.062 21.976 1.00 92.56 105 LEU A O 1
ATOM 844 N N . GLN A 1 106 ? -20.676 -0.745 23.550 1.00 93.00 106 GLN A N 1
ATOM 845 C CA . GLN A 1 106 ? -20.482 0.541 24.206 1.00 93.00 106 GLN A CA 1
ATOM 846 C C . GLN A 1 106 ? -19.308 1.278 23.560 1.00 93.00 106 GLN A C 1
ATOM 848 O O . GLN A 1 106 ? -18.200 0.748 23.495 1.00 93.00 106 GLN A O 1
ATOM 853 N N . VAL A 1 107 ? -19.561 2.496 23.089 1.00 93.19 107 VAL A N 1
ATOM 854 C CA . VAL A 1 107 ? -18.595 3.363 22.413 1.00 93.19 107 VAL A CA 1
ATOM 855 C C . VAL A 1 107 ? -18.358 4.593 23.275 1.00 93.19 107 VAL A C 1
ATOM 857 O O . VAL A 1 107 ? -19.277 5.378 23.522 1.00 93.19 107 VAL A O 1
ATOM 860 N N . GLU A 1 108 ? -17.119 4.759 23.719 1.00 91.81 108 GLU A N 1
ATOM 861 C CA . GLU A 1 108 ? -16.673 5.880 24.543 1.00 91.81 108 GLU A CA 1
ATOM 862 C C . GLU A 1 108 ? -15.602 6.694 23.802 1.00 91.81 108 GLU A C 1
ATOM 864 O O . GLU A 1 108 ? -14.706 6.111 23.200 1.00 91.81 108 GLU A O 1
ATOM 869 N N . SER A 1 109 ? -15.649 8.028 23.822 1.00 90.88 109 SER A N 1
ATOM 870 C CA . SER A 1 109 ? -14.549 8.849 23.293 1.00 90.88 109 SER A CA 1
ATOM 871 C C . SER A 1 109 ? -13.317 8.719 24.179 1.00 90.88 109 SER A C 1
ATOM 873 O O . SER A 1 109 ? -13.402 8.969 25.383 1.00 90.88 109 SER A O 1
ATOM 875 N N . ALA A 1 110 ? -12.170 8.421 23.579 1.00 87.75 110 ALA A N 1
ATOM 876 C CA . ALA A 1 110 ? -10.898 8.323 24.280 1.00 87.75 110 ALA A CA 1
ATOM 877 C C . ALA A 1 110 ? -9.856 9.232 23.622 1.00 87.75 110 ALA A C 1
ATOM 879 O O . ALA A 1 110 ? -9.801 9.341 22.402 1.00 87.75 110 ALA A O 1
ATOM 880 N N . SER A 1 111 ? -8.992 9.843 24.429 1.00 87.19 111 SER A N 1
ATOM 881 C CA . SER A 1 111 ? -7.824 10.580 23.939 1.00 87.19 111 SER A CA 1
ATOM 882 C C . SER A 1 111 ? -6.576 9.769 24.256 1.00 87.19 111 SER A C 1
ATOM 884 O O . SER A 1 111 ? -6.226 9.601 25.424 1.00 87.19 111 SER A O 1
ATOM 886 N N . LEU A 1 112 ? -5.925 9.236 23.222 1.00 89.50 112 LEU A N 1
ATOM 887 C CA . LEU A 1 112 ? -4.740 8.389 23.357 1.00 89.50 112 LEU A CA 1
ATOM 888 C C . LEU A 1 112 ? -3.470 9.170 23.021 1.00 89.50 112 LEU A C 1
ATOM 890 O O . LEU A 1 112 ? -3.461 10.022 22.134 1.00 89.50 112 LEU A O 1
ATOM 894 N N . LEU A 1 113 ? -2.385 8.848 23.723 1.00 90.44 113 LEU A N 1
ATOM 895 C CA . LEU A 1 113 ? -1.058 9.389 23.439 1.00 90.44 113 LEU A CA 1
ATOM 896 C C . LEU A 1 113 ? -0.467 8.719 22.193 1.00 90.44 113 LEU A C 1
ATOM 898 O O . LEU A 1 113 ? -0.793 7.572 21.881 1.00 90.44 113 LEU A O 1
ATOM 902 N N . VAL A 1 114 ? 0.422 9.430 21.503 1.00 91.00 114 VAL A N 1
ATOM 903 C CA . VAL A 1 114 ? 1.108 8.920 20.311 1.00 91.00 114 VAL A CA 1
ATOM 904 C C . VAL A 1 114 ? 2.071 7.791 20.689 1.00 91.00 114 VAL A C 1
ATOM 906 O O . VAL A 1 114 ? 2.794 7.886 21.686 1.00 91.00 114 VAL A O 1
ATOM 909 N N . ALA A 1 115 ? 2.061 6.715 19.905 1.00 91.94 115 ALA A N 1
ATOM 910 C CA . ALA A 1 115 ? 2.925 5.562 20.108 1.00 91.94 115 ALA A CA 1
ATOM 911 C C . ALA A 1 115 ? 4.396 5.903 19.832 1.00 91.94 115 ALA A C 1
ATOM 913 O O . ALA A 1 115 ? 4.718 6.540 18.833 1.00 91.94 115 ALA A O 1
ATOM 914 N N . THR A 1 116 ? 5.299 5.421 20.685 1.00 91.81 116 THR A N 1
ATOM 915 C CA . THR A 1 116 ? 6.756 5.509 20.456 1.00 91.81 116 THR A CA 1
ATOM 916 C C . THR A 1 116 ? 7.377 4.152 20.150 1.00 91.81 116 THR A C 1
ATOM 918 O O . THR A 1 116 ? 8.359 4.057 19.416 1.00 91.81 116 THR A O 1
ATOM 921 N N . TYR A 1 117 ? 6.789 3.085 20.688 1.00 92.75 117 TYR A N 1
ATOM 922 C CA . TYR A 1 117 ? 7.268 1.718 20.540 1.00 92.75 117 TYR A CA 1
ATOM 923 C C . TYR A 1 117 ? 6.093 0.746 20.548 1.00 92.75 117 TYR A C 1
ATOM 925 O O . TYR A 1 117 ? 5.176 0.885 21.365 1.00 92.75 117 TYR A O 1
ATOM 933 N N . SER A 1 118 ? 6.154 -0.258 19.679 1.00 92.81 118 SER A N 1
ATOM 934 C CA . SER A 1 118 ? 5.217 -1.376 19.666 1.00 92.81 118 SER A CA 1
ATOM 935 C C . SER A 1 118 ? 5.923 -2.691 19.341 1.00 92.81 118 SER A C 1
ATOM 937 O O . SER A 1 118 ? 6.795 -2.771 18.471 1.00 92.81 118 SER A O 1
ATOM 939 N N . LYS A 1 119 ? 5.529 -3.739 20.065 1.00 93.00 119 LYS A N 1
ATOM 940 C CA . LYS A 1 119 ? 6.022 -5.101 19.891 1.00 93.00 119 LYS A CA 1
ATOM 941 C C . LYS A 1 119 ? 4.891 -5.999 19.425 1.00 93.00 119 LYS A C 1
ATOM 943 O O . LYS A 1 119 ? 3.879 -6.140 20.115 1.00 93.00 119 LYS A O 1
ATOM 948 N N . PHE A 1 120 ? 5.087 -6.633 18.277 1.00 92.81 120 PHE A N 1
ATOM 949 C CA . PHE A 1 120 ? 4.098 -7.514 17.666 1.00 92.81 120 PHE A CA 1
ATOM 950 C C . PHE A 1 120 ? 4.574 -8.958 17.684 1.00 92.81 120 PHE A C 1
ATOM 952 O O . PHE A 1 120 ? 5.731 -9.251 17.380 1.00 92.81 120 PHE A O 1
ATOM 959 N N . GLN A 1 121 ? 3.658 -9.869 17.989 1.00 91.50 121 GLN A N 1
ATOM 960 C CA . GLN A 1 121 ? 3.886 -11.301 17.929 1.00 91.50 121 GLN A CA 1
ATOM 961 C C . GLN A 1 121 ? 3.066 -11.919 16.786 1.00 91.50 121 GLN A C 1
ATOM 963 O O . GLN A 1 121 ? 1.835 -11.957 16.871 1.00 91.50 121 GLN A O 1
ATOM 968 N N . PRO A 1 122 ? 3.715 -12.422 15.722 1.00 91.31 122 PRO A N 1
ATOM 969 C CA . PRO A 1 122 ? 3.022 -13.133 14.656 1.00 91.31 122 PRO A CA 1
ATOM 970 C C . PRO A 1 122 ? 2.429 -14.448 15.181 1.00 91.31 122 PRO A C 1
ATOM 972 O O . PRO A 1 122 ? 3.088 -15.195 15.907 1.00 91.31 122 PRO A O 1
ATOM 975 N N . GLN A 1 123 ? 1.184 -14.746 14.811 1.00 87.69 123 GLN A N 1
ATOM 976 C CA . GLN A 1 123 ? 0.517 -15.993 15.212 1.00 87.69 123 GLN A CA 1
ATOM 977 C C . GLN A 1 123 ? 0.881 -17.181 14.309 1.00 87.69 123 GLN A C 1
ATOM 979 O O . GLN A 1 123 ? 0.778 -18.327 14.735 1.00 87.69 123 GLN A O 1
ATOM 984 N N . SER A 1 124 ? 1.335 -16.919 13.078 1.00 84.62 124 SER A N 1
ATOM 985 C CA . SER A 1 124 ? 1.731 -17.947 12.110 1.00 84.62 124 SER A CA 1
ATOM 986 C C . SER A 1 124 ? 3.200 -17.826 11.705 1.00 84.62 124 SER A C 1
ATOM 988 O O . SER A 1 124 ? 3.745 -16.726 11.591 1.00 84.62 124 SER A O 1
ATOM 990 N N . SER A 1 125 ? 3.826 -18.974 11.429 1.00 81.38 125 SER A N 1
ATOM 991 C CA . SER A 1 125 ? 5.175 -19.050 10.855 1.00 81.38 125 SER A CA 1
ATOM 992 C C . SER A 1 125 ? 5.241 -18.588 9.394 1.00 81.38 125 SER A C 1
ATOM 994 O O . SER A 1 125 ? 6.314 -18.178 8.963 1.00 81.38 125 SER A O 1
ATOM 996 N N . ASP A 1 126 ? 4.103 -18.516 8.683 1.00 80.81 126 ASP A N 1
ATOM 997 C CA . ASP A 1 126 ? 3.984 -17.942 7.328 1.00 80.81 126 ASP A CA 1
ATOM 998 C C . ASP A 1 126 ? 4.535 -16.507 7.248 1.00 80.81 126 ASP A C 1
ATOM 1000 O O . ASP A 1 126 ? 4.880 -16.015 6.175 1.00 80.81 126 ASP A O 1
ATOM 1004 N N . PHE A 1 127 ? 4.593 -15.802 8.381 1.00 79.00 127 PHE A N 1
ATOM 1005 C CA . PHE A 1 127 ? 5.168 -14.465 8.457 1.00 79.00 127 PHE A CA 1
ATOM 1006 C C . PHE A 1 127 ? 6.676 -14.439 8.158 1.00 79.00 127 PHE A C 1
ATOM 1008 O O . PHE A 1 127 ? 7.181 -13.442 7.642 1.00 79.00 127 PHE A O 1
ATOM 1015 N N . LEU A 1 128 ? 7.397 -15.529 8.444 1.00 78.69 128 LEU A N 1
ATOM 1016 C CA . LEU A 1 128 ? 8.836 -15.642 8.182 1.00 78.69 128 LEU A CA 1
ATOM 1017 C C . LEU A 1 128 ? 9.157 -15.671 6.679 1.00 78.69 128 LEU A C 1
ATOM 1019 O O . LEU A 1 128 ? 10.278 -15.343 6.296 1.00 78.69 128 LEU A O 1
ATOM 1023 N N . ASP A 1 129 ? 8.179 -16.002 5.829 1.00 79.50 129 ASP A N 1
ATOM 1024 C CA . ASP A 1 129 ? 8.342 -16.011 4.371 1.00 79.50 129 ASP A CA 1
ATOM 1025 C C . ASP A 1 129 ? 8.362 -14.596 3.764 1.00 79.50 129 ASP A C 1
ATOM 1027 O O . ASP A 1 129 ? 8.706 -14.410 2.591 1.00 79.50 129 ASP A O 1
ATOM 1031 N N . ILE A 1 130 ? 7.990 -13.571 4.537 1.00 83.75 130 ILE A N 1
ATOM 1032 C CA . ILE A 1 130 ? 7.950 -12.188 4.064 1.00 83.75 130 ILE A CA 1
ATOM 1033 C C . ILE A 1 130 ? 9.374 -11.629 3.994 1.00 83.75 130 ILE A C 1
ATOM 1035 O O . ILE A 1 130 ? 10.083 -11.548 4.992 1.00 83.75 130 ILE A O 1
ATOM 1039 N N . THR A 1 131 ? 9.783 -11.161 2.811 1.00 82.56 131 THR A N 1
ATOM 1040 C CA . THR A 1 131 ? 11.136 -10.619 2.587 1.00 82.56 131 THR A CA 1
ATOM 1041 C C . THR A 1 131 ? 11.434 -9.378 3.433 1.00 82.56 131 THR A C 1
ATOM 1043 O O . THR A 1 131 ? 12.550 -9.219 3.919 1.00 82.56 131 THR A O 1
ATOM 1046 N N . ASN A 1 132 ? 10.452 -8.485 3.605 1.00 87.44 132 ASN A N 1
ATOM 1047 C CA . ASN A 1 132 ? 10.578 -7.297 4.449 1.00 87.44 132 ASN A CA 1
ATOM 1048 C C . ASN A 1 132 ? 9.361 -7.151 5.384 1.00 87.44 132 ASN A C 1
ATOM 1050 O O . ASN A 1 132 ? 8.408 -6.444 5.047 1.00 87.44 132 ASN A O 1
ATOM 1054 N N . PRO A 1 133 ? 9.377 -7.812 6.555 1.00 86.12 133 PRO A N 1
ATOM 1055 C CA . PRO A 1 133 ? 8.243 -7.819 7.476 1.00 86.12 133 PRO A CA 1
ATOM 1056 C C . PRO A 1 133 ? 7.928 -6.436 8.065 1.00 86.12 133 PRO A C 1
ATOM 1058 O O . PRO A 1 133 ? 6.761 -6.108 8.269 1.00 86.12 133 PRO A O 1
ATOM 1061 N N . LYS A 1 134 ? 8.952 -5.601 8.299 1.00 87.50 134 LYS A N 1
ATOM 1062 C CA . LYS A 1 134 ? 8.786 -4.257 8.879 1.00 87.50 134 LYS A CA 1
ATOM 1063 C C . LYS A 1 134 ? 8.008 -3.334 7.949 1.00 87.50 134 LYS A C 1
ATOM 1065 O O . LYS A 1 134 ? 6.998 -2.778 8.357 1.00 87.50 134 LYS A O 1
ATOM 1070 N N . ALA A 1 135 ? 8.425 -3.244 6.686 1.00 87.00 135 ALA A N 1
ATOM 1071 C CA . ALA A 1 135 ? 7.782 -2.357 5.718 1.00 87.00 135 ALA A CA 1
ATOM 1072 C C . ALA A 1 135 ? 6.325 -2.754 5.426 1.00 87.00 135 ALA A C 1
ATOM 1074 O O . ALA A 1 135 ? 5.471 -1.889 5.239 1.00 87.00 135 ALA A O 1
ATOM 1075 N N . VAL A 1 136 ? 6.026 -4.061 5.398 1.00 88.81 136 VAL A N 1
ATOM 1076 C CA . VAL A 1 136 ? 4.651 -4.553 5.217 1.00 88.81 136 VAL A CA 1
ATOM 1077 C C . VAL A 1 136 ? 3.774 -4.134 6.393 1.00 88.81 136 VAL A C 1
ATOM 1079 O O . VAL A 1 136 ? 2.672 -3.629 6.175 1.00 88.81 136 VAL A O 1
ATOM 1082 N N . LEU A 1 137 ? 4.276 -4.295 7.622 1.00 88.12 137 LEU A N 1
ATOM 1083 C CA . LEU A 1 137 ? 3.548 -3.891 8.818 1.00 88.12 137 LEU A CA 1
ATOM 1084 C C . LEU A 1 137 ? 3.347 -2.372 8.862 1.00 88.12 137 LEU A C 1
ATOM 1086 O O . LEU A 1 137 ? 2.227 -1.925 9.066 1.00 88.12 137 LEU A O 1
ATOM 1090 N N . GLU A 1 138 ? 4.385 -1.577 8.604 1.00 87.19 138 GLU A N 1
ATOM 1091 C CA . GLU A 1 138 ? 4.299 -0.109 8.577 1.00 87.19 138 GLU A CA 1
ATOM 1092 C C . GLU A 1 138 ? 3.282 0.392 7.547 1.00 87.19 138 GLU A C 1
ATOM 1094 O O . GLU A 1 138 ? 2.469 1.266 7.846 1.00 87.19 138 GLU A O 1
ATOM 1099 N N . ASN A 1 139 ? 3.277 -0.186 6.343 1.00 88.25 139 ASN A N 1
ATOM 1100 C CA . ASN A 1 139 ? 2.310 0.188 5.316 1.00 88.25 139 ASN A CA 1
ATOM 1101 C C . ASN A 1 139 ? 0.877 -0.180 5.721 1.00 88.25 139 ASN A C 1
ATOM 1103 O O . ASN A 1 139 ? -0.043 0.608 5.509 1.00 88.25 139 ASN A O 1
ATOM 1107 N N . ALA A 1 140 ? 0.684 -1.353 6.326 1.00 87.88 140 ALA A N 1
ATOM 1108 C CA . ALA A 1 140 ? -0.623 -1.777 6.810 1.00 87.88 140 ALA A CA 1
ATOM 1109 C C . ALA A 1 140 ? -1.111 -0.903 7.972 1.00 87.88 140 ALA A C 1
ATOM 1111 O O . ALA A 1 140 ? -2.261 -0.467 7.967 1.00 87.88 140 ALA A O 1
ATOM 1112 N N . LEU A 1 141 ? -0.233 -0.575 8.922 1.00 88.62 141 LEU A N 1
ATOM 1113 C CA . LEU A 1 141 ? -0.551 0.237 10.097 1.00 88.62 141 LEU A CA 1
ATOM 1114 C C . LEU A 1 141 ? -1.019 1.653 9.741 1.00 88.62 141 LEU A C 1
ATOM 1116 O O . LEU A 1 141 ? -1.777 2.228 10.509 1.00 88.62 141 LEU A O 1
ATOM 1120 N N . ARG A 1 142 ? -0.715 2.187 8.549 1.00 87.44 142 ARG A N 1
ATOM 1121 C CA . ARG A 1 142 ? -1.305 3.459 8.069 1.00 87.44 142 ARG A CA 1
ATOM 1122 C C . ARG A 1 142 ? -2.834 3.440 7.985 1.00 87.44 142 ARG A C 1
ATOM 1124 O O . ARG A 1 142 ? -3.472 4.489 8.040 1.00 87.44 142 ARG A O 1
ATOM 1131 N N . SER A 1 143 ? -3.429 2.261 7.817 1.00 87.38 143 SER A N 1
ATOM 1132 C CA . SER A 1 143 ? -4.888 2.095 7.805 1.00 87.38 143 SER A CA 1
ATOM 1133 C C . SER A 1 143 ? -5.495 1.988 9.212 1.00 87.38 143 SER A C 1
ATOM 1135 O O . SER A 1 143 ? -6.714 2.098 9.369 1.00 87.38 143 SER A O 1
ATOM 1137 N N . TYR A 1 144 ? -4.662 1.829 10.242 1.00 90.00 144 TYR A N 1
ATOM 1138 C CA . TYR A 1 144 ? -5.056 1.730 11.643 1.00 90.00 144 TYR A CA 1
ATOM 1139 C C . TYR A 1 144 ? -4.865 3.081 12.336 1.00 90.00 144 TYR A C 1
ATOM 1141 O O . TYR A 1 144 ? -3.906 3.801 12.086 1.00 90.00 144 TYR A O 1
ATOM 1149 N N . ALA A 1 145 ? -5.800 3.443 13.213 1.00 90.38 145 ALA A N 1
ATOM 1150 C CA . ALA A 1 145 ? -5.708 4.677 13.998 1.00 90.38 145 ALA A CA 1
ATOM 1151 C C . ALA A 1 145 ? -5.139 4.435 15.404 1.00 90.38 145 ALA A C 1
ATOM 1153 O O . ALA A 1 145 ? -4.483 5.305 15.976 1.00 90.38 145 ALA A O 1
ATOM 1154 N N . CYS A 1 146 ? -5.394 3.256 15.971 1.00 91.56 146 CYS A N 1
ATOM 1155 C CA . CYS A 1 146 ? -5.037 2.916 17.342 1.00 91.56 146 CYS A CA 1
ATOM 1156 C C . CYS A 1 146 ? -4.507 1.490 17.428 1.00 91.56 146 CYS A C 1
ATOM 1158 O O . CYS A 1 146 ? -4.855 0.642 16.605 1.00 91.56 146 CYS A O 1
ATOM 1160 N N . LEU A 1 147 ? -3.725 1.231 18.472 1.00 92.06 147 LEU A N 1
ATOM 1161 C CA . LEU A 1 147 ? -3.321 -0.106 18.887 1.00 92.06 147 LEU A CA 1
ATOM 1162 C C . LEU A 1 147 ? -3.621 -0.282 20.372 1.00 92.06 147 LEU A C 1
ATOM 1164 O O . LEU A 1 147 ? -3.329 0.612 21.167 1.00 92.06 147 LEU A O 1
ATOM 1168 N N . THR A 1 148 ? -4.157 -1.444 20.739 1.00 92.31 148 THR A N 1
ATOM 1169 C CA . THR A 1 148 ? -4.348 -1.847 22.137 1.00 92.31 148 THR A CA 1
ATOM 1170 C C . THR A 1 148 ? -3.540 -3.107 22.403 1.00 92.31 148 THR A C 1
ATOM 1172 O O . THR A 1 148 ? -3.515 -4.023 21.585 1.00 92.31 148 THR A O 1
ATOM 1175 N N . VAL A 1 149 ? -2.872 -3.161 23.549 1.00 93.19 149 VAL A N 1
ATOM 1176 C CA . VAL A 1 149 ? -2.144 -4.350 23.994 1.00 93.19 149 VAL A CA 1
ATOM 1177 C C . VAL A 1 149 ? -3.125 -5.498 24.236 1.00 93.19 149 VAL A C 1
ATOM 1179 O O . VAL A 1 149 ? -4.122 -5.330 24.935 1.00 93.19 149 VAL A O 1
ATOM 1182 N N . GLY A 1 150 ? -2.822 -6.667 23.677 1.00 89.81 150 GLY A N 1
ATOM 1183 C CA . GLY A 1 150 ? -3.671 -7.857 23.720 1.00 89.81 150 GLY A CA 1
ATOM 1184 C C . GLY A 1 150 ? -4.584 -8.026 22.505 1.00 89.81 150 GLY A C 1
ATOM 1185 O O . GLY A 1 150 ? -5.175 -9.096 22.360 1.00 89.81 150 GLY A O 1
ATOM 1186 N N . ASP A 1 151 ? -4.670 -7.031 21.617 1.00 90.56 151 ASP A N 1
ATOM 1187 C CA . ASP A 1 151 ? -5.471 -7.143 20.398 1.00 90.56 151 ASP A CA 1
ATOM 1188 C C . ASP A 1 151 ? -4.770 -8.001 19.345 1.00 90.56 151 ASP A C 1
ATOM 1190 O O . ASP A 1 151 ? -3.559 -7.894 19.127 1.00 90.56 151 ASP A O 1
ATOM 1194 N N . ILE A 1 152 ? -5.559 -8.829 18.659 1.00 90.62 152 ILE A N 1
ATOM 1195 C CA . ILE A 1 152 ? -5.128 -9.542 17.458 1.00 90.62 152 ILE A CA 1
ATOM 1196 C C . ILE A 1 152 ? -5.566 -8.722 16.246 1.00 90.62 152 ILE A C 1
ATOM 1198 O O . ILE A 1 152 ? -6.753 -8.666 15.923 1.00 90.62 152 ILE A O 1
ATOM 1202 N N . ILE A 1 153 ? -4.604 -8.085 15.584 1.00 90.12 153 ILE A N 1
ATOM 1203 C CA . ILE A 1 153 ? -4.822 -7.351 14.337 1.00 90.12 153 ILE A CA 1
ATOM 1204 C C . ILE A 1 153 ? -4.621 -8.282 13.141 1.00 90.12 153 ILE A C 1
ATOM 1206 O O . ILE A 1 153 ? -3.737 -9.143 13.150 1.00 90.12 153 ILE A O 1
ATOM 1210 N N . ALA A 1 154 ? -5.433 -8.102 12.102 1.00 87.12 154 ALA A N 1
ATOM 1211 C CA . ALA A 1 154 ? -5.381 -8.907 10.889 1.00 87.12 154 ALA A CA 1
ATOM 1212 C C . ALA A 1 154 ? -4.933 -8.042 9.707 1.00 87.12 154 ALA A C 1
ATOM 1214 O O . ALA A 1 154 ? -5.583 -7.066 9.343 1.00 87.12 154 ALA A O 1
ATOM 1215 N N . ILE A 1 155 ? -3.814 -8.401 9.087 1.00 86.94 155 ILE A N 1
ATOM 1216 C CA . ILE A 1 155 ? -3.236 -7.653 7.971 1.00 86.94 155 ILE A CA 1
ATOM 1217 C C . ILE A 1 155 ? -3.249 -8.527 6.730 1.00 86.94 155 ILE A C 1
ATOM 1219 O O . ILE A 1 155 ? -2.748 -9.648 6.739 1.00 86.94 155 ILE A O 1
ATOM 1223 N N . THR A 1 156 ? -3.788 -8.000 5.634 1.00 84.56 156 THR A N 1
ATOM 1224 C CA . THR A 1 156 ? -3.800 -8.715 4.356 1.00 84.56 156 THR A CA 1
ATOM 1225 C C . THR A 1 156 ? -2.585 -8.326 3.523 1.00 84.56 156 THR A C 1
ATOM 1227 O O . THR A 1 156 ? -2.426 -7.162 3.158 1.00 84.56 156 THR A O 1
ATOM 1230 N N . TYR A 1 157 ? -1.741 -9.299 3.186 1.00 84.06 157 TYR A N 1
ATOM 1231 C CA . TYR A 1 157 ? -0.584 -9.119 2.311 1.00 84.06 157 TYR A CA 1
ATOM 1232 C C . TYR A 1 157 ? -0.495 -10.274 1.310 1.00 84.06 157 TYR A C 1
ATOM 1234 O O . TYR A 1 157 ? -0.632 -11.434 1.686 1.00 84.06 157 TYR A O 1
ATOM 1242 N N . ASN A 1 158 ? -0.293 -9.970 0.022 1.00 84.62 158 ASN A N 1
ATOM 1243 C CA . ASN A 1 158 ? -0.278 -10.964 -1.064 1.00 84.62 158 ASN A CA 1
ATOM 1244 C C . ASN A 1 158 ? -1.487 -11.927 -1.038 1.00 84.62 158 ASN A C 1
ATOM 1246 O O . ASN A 1 158 ? -1.333 -13.131 -1.235 1.00 84.62 158 ASN A O 1
ATOM 1250 N N . ASN A 1 159 ? -2.687 -11.400 -0.765 1.00 82.25 159 ASN A N 1
ATOM 1251 C CA . ASN A 1 159 ? -3.943 -12.157 -0.629 1.00 82.25 159 ASN A CA 1
ATOM 1252 C C . ASN A 1 159 ? -3.946 -13.220 0.487 1.00 82.25 159 ASN A C 1
ATOM 1254 O O . ASN A 1 159 ? -4.813 -14.092 0.505 1.00 82.25 159 ASN A O 1
ATOM 1258 N N . LYS A 1 160 ? -3.006 -13.146 1.434 1.00 84.19 160 LYS A N 1
ATOM 1259 C CA . LYS A 1 160 ? -3.028 -13.907 2.684 1.00 84.19 160 LYS A CA 1
ATOM 1260 C C . LYS A 1 160 ? -3.299 -12.971 3.855 1.00 84.19 160 LYS A C 1
ATOM 1262 O O . LYS A 1 160 ? -2.764 -11.865 3.905 1.00 84.19 160 LYS A O 1
ATOM 1267 N N . VAL A 1 161 ? -4.115 -13.429 4.798 1.00 85.88 161 VAL A N 1
ATOM 1268 C CA . VAL A 1 161 ? -4.364 -12.724 6.058 1.00 85.88 161 VAL A CA 1
ATOM 1269 C C . VAL A 1 161 ? -3.352 -13.209 7.090 1.00 85.88 161 VAL A C 1
ATOM 1271 O O . VAL A 1 161 ? -3.266 -14.401 7.373 1.00 85.88 161 VAL A O 1
ATOM 1274 N N . TYR A 1 162 ? -2.581 -12.277 7.632 1.00 87.88 162 TYR A N 1
ATOM 1275 C CA . TYR A 1 162 ? -1.610 -12.498 8.690 1.00 87.88 162 TYR A CA 1
ATOM 1276 C C . TYR A 1 162 ? -2.143 -11.899 9.988 1.00 87.88 162 TYR A C 1
ATOM 1278 O O . TYR A 1 162 ? -2.475 -10.716 10.042 1.00 87.88 162 TYR A O 1
ATOM 1286 N N . GLU A 1 163 ? -2.219 -12.716 11.032 1.00 89.81 163 GLU A N 1
ATOM 1287 C CA . GLU A 1 163 ? -2.678 -12.298 12.354 1.00 89.81 163 GLU A CA 1
ATOM 1288 C C . GLU A 1 163 ? -1.476 -11.971 13.252 1.00 89.81 163 GLU A C 1
ATOM 1290 O O . GLU A 1 163 ? -0.538 -12.769 13.386 1.00 89.81 163 GLU A O 1
ATOM 1295 N N . PHE A 1 164 ? -1.513 -10.800 13.886 1.00 90.12 164 PHE A N 1
ATOM 1296 C CA . PHE A 1 164 ? -0.491 -10.334 14.820 1.00 90.12 164 PHE A CA 1
ATOM 1297 C C . PHE A 1 164 ? -1.126 -9.970 16.149 1.00 90.12 164 PHE A C 1
ATOM 1299 O O . PHE A 1 164 ? -2.064 -9.182 16.201 1.00 90.12 164 PHE A O 1
ATOM 1306 N N . LEU A 1 165 ? -0.568 -10.498 17.229 1.00 91.69 165 LEU A N 1
ATOM 1307 C CA . LEU A 1 165 ? -0.914 -10.092 18.580 1.00 91.69 165 LEU A CA 1
ATOM 1308 C C . LEU A 1 165 ? -0.055 -8.891 18.978 1.00 91.69 165 LEU A C 1
ATOM 1310 O O . LEU A 1 165 ? 1.175 -8.950 18.906 1.00 91.69 165 LEU A O 1
ATOM 1314 N N . VAL A 1 166 ? -0.687 -7.814 19.430 1.00 92.94 166 VAL A N 1
ATOM 1315 C CA . VAL A 1 166 ? 0.017 -6.677 20.029 1.00 92.94 166 VAL A CA 1
ATOM 1316 C C . VAL A 1 166 ? 0.445 -7.076 21.439 1.00 92.94 166 VAL A C 1
ATOM 1318 O O . VAL A 1 166 ? -0.381 -7.166 22.344 1.00 92.94 166 VAL A O 1
ATOM 1321 N N . GLN A 1 167 ? 1.735 -7.340 21.632 1.00 91.94 167 GLN A N 1
ATOM 1322 C CA . GLN A 1 167 ? 2.258 -7.809 22.915 1.00 91.94 167 GLN A CA 1
ATOM 1323 C C . GLN A 1 167 ? 2.541 -6.643 23.864 1.00 91.94 167 GLN A C 1
ATOM 1325 O O . GLN A 1 167 ? 2.192 -6.703 25.039 1.00 91.94 167 GLN A O 1
ATOM 1330 N N . GLU A 1 168 ? 3.165 -5.579 23.355 1.00 92.75 168 GLU A N 1
ATOM 1331 C CA . GLU A 1 168 ? 3.512 -4.393 24.140 1.00 92.75 168 GLU A CA 1
ATOM 1332 C C . GLU A 1 168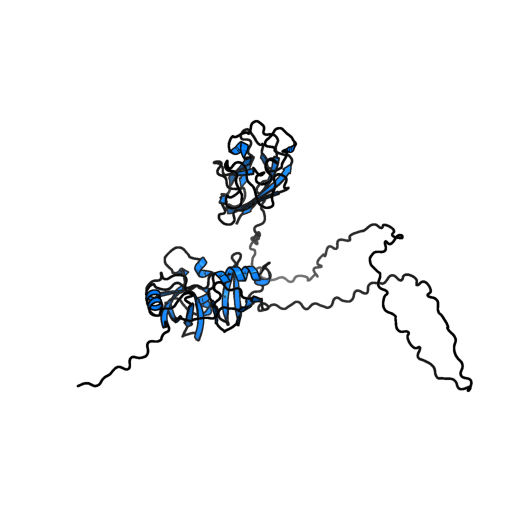 ? 3.365 -3.123 23.300 1.00 92.75 168 GLU A C 1
ATOM 1334 O O . GLU A 1 168 ? 3.656 -3.115 22.103 1.00 92.75 168 GLU A O 1
ATOM 1339 N N . ALA A 1 169 ? 2.955 -2.033 23.946 1.00 92.62 169 ALA A N 1
ATOM 1340 C CA . ALA A 1 169 ? 2.907 -0.695 23.371 1.00 92.62 169 ALA A CA 1
ATOM 1341 C C . ALA A 1 169 ? 3.347 0.335 24.422 1.00 92.62 169 ALA A C 1
ATOM 1343 O O . ALA A 1 169 ? 3.137 0.141 25.622 1.00 92.62 169 ALA A O 1
ATOM 1344 N N . LYS A 1 170 ? 3.985 1.424 23.983 1.00 91.31 170 LYS A N 1
ATOM 1345 C CA . LYS A 1 170 ? 4.404 2.549 24.837 1.00 91.31 170 LYS A CA 1
ATOM 1346 C C . LYS A 1 170 ? 3.904 3.868 24.243 1.00 91.31 170 LYS A C 1
ATOM 1348 O O . LYS A 1 170 ? 3.962 4.016 23.020 1.00 91.31 170 LYS A O 1
ATOM 1353 N N . PRO A 1 171 ? 3.451 4.834 25.070 1.00 89.81 171 PRO A N 1
ATOM 1354 C CA . PRO A 1 171 ? 3.606 4.921 26.535 1.00 89.81 171 PRO A CA 1
ATOM 1355 C C . PRO A 1 171 ? 2.500 4.264 27.387 1.00 89.81 171 PRO A C 1
ATOM 1357 O O . PRO A 1 171 ? 2.636 4.224 28.606 1.00 89.81 171 PRO A O 1
ATOM 1360 N N . GLY A 1 172 ? 1.416 3.767 26.790 1.00 88.75 172 GLY A N 1
ATOM 1361 C CA . GLY A 1 172 ? 0.283 3.184 27.520 1.00 88.75 172 GLY A CA 1
ATOM 1362 C C . GLY A 1 172 ? -0.206 1.869 26.918 1.00 88.75 172 GLY A C 1
ATOM 1363 O O . GLY A 1 172 ? 0.291 1.425 25.889 1.00 88.75 172 GLY A O 1
ATOM 1364 N N . GLN A 1 173 ? -1.218 1.263 27.549 1.00 88.06 173 GLN A N 1
ATOM 1365 C CA . GLN A 1 173 ? -1.852 0.035 27.043 1.00 88.06 173 GLN A CA 1
ATOM 1366 C C . GLN A 1 173 ? -2.614 0.245 25.730 1.00 88.06 173 GLN A C 1
ATOM 1368 O O . GLN A 1 173 ? -2.791 -0.700 24.969 1.00 88.06 173 GLN A O 1
ATOM 1373 N N . ALA A 1 174 ? -3.061 1.472 25.470 1.00 90.88 174 ALA A N 1
ATOM 1374 C CA . ALA A 1 174 ? -3.652 1.878 24.210 1.00 90.88 174 ALA A CA 1
ATOM 1375 C C . ALA A 1 174 ? -2.945 3.134 23.713 1.00 90.88 174 ALA A C 1
ATOM 1377 O O . ALA A 1 174 ? -2.704 4.067 24.486 1.00 90.88 174 ALA A O 1
ATOM 1378 N N . VAL A 1 175 ? -2.596 3.144 22.433 1.00 92.56 175 VAL A N 1
ATOM 1379 C CA . VAL A 1 175 ? -1.815 4.213 21.810 1.00 92.56 175 VAL A CA 1
ATOM 1380 C C . VAL A 1 175 ? -2.417 4.609 20.468 1.00 92.56 175 VAL A C 1
ATOM 1382 O O . VAL A 1 175 ? -3.008 3.785 19.768 1.00 92.56 175 VAL A O 1
ATOM 1385 N N . SER A 1 176 ? -2.266 5.882 20.117 1.00 91.50 176 SER A N 1
ATOM 1386 C CA . SER A 1 176 ? -2.600 6.413 18.798 1.00 91.50 176 SER A CA 1
ATOM 1387 C C . SER A 1 176 ? -1.408 6.245 17.861 1.00 91.50 176 SER A C 1
ATOM 1389 O O . SER A 1 176 ? -0.282 6.569 18.243 1.00 91.50 176 SER A O 1
ATOM 1391 N N . ILE A 1 177 ? -1.655 5.761 16.644 1.00 90.19 177 ILE A N 1
ATOM 1392 C CA . ILE A 1 177 ? -0.621 5.551 15.616 1.00 90.19 177 ILE A CA 1
ATOM 1393 C C . ILE A 1 177 ? -0.815 6.421 14.366 1.00 90.19 177 ILE A C 1
ATOM 1395 O O . ILE A 1 177 ? -0.275 6.143 13.297 1.00 90.19 177 ILE A O 1
ATOM 1399 N N . ILE A 1 178 ? -1.617 7.477 14.483 1.00 87.19 178 ILE A N 1
ATOM 1400 C CA . ILE A 1 178 ? -1.895 8.391 13.374 1.00 87.19 178 ILE A CA 1
ATOM 1401 C C . ILE A 1 178 ? -0.655 9.250 13.113 1.00 87.19 178 ILE A C 1
ATOM 1403 O O . ILE A 1 178 ? -0.234 9.991 13.997 1.00 87.19 178 ILE A O 1
ATOM 1407 N N . GLU A 1 179 ? -0.104 9.148 11.898 1.00 80.44 179 GLU A N 1
ATOM 1408 C CA . GLU A 1 179 ? 1.032 9.954 11.411 1.00 80.44 179 GLU A CA 1
ATOM 1409 C C . GLU A 1 179 ? 2.245 9.958 12.360 1.00 80.44 179 GLU A C 1
ATOM 1411 O O . GLU A 1 179 ? 2.936 10.965 12.502 1.00 80.44 179 GLU A O 1
ATOM 1416 N N . CYS A 1 180 ? 2.508 8.830 13.027 1.00 80.56 180 CYS A N 1
ATOM 1417 C CA . CYS A 1 180 ? 3.620 8.711 13.961 1.00 80.56 180 CYS A CA 1
ATOM 1418 C C . CYS A 1 180 ? 4.747 7.819 13.438 1.00 80.56 180 CYS A C 1
ATOM 1420 O O . CYS A 1 180 ? 4.505 6.758 12.858 1.00 80.56 180 CYS A O 1
ATOM 1422 N N . ASP A 1 181 ? 5.977 8.201 13.765 1.00 84.00 181 ASP A N 1
ATOM 1423 C CA . ASP A 1 181 ? 7.163 7.374 13.572 1.00 84.00 181 ASP A CA 1
ATOM 1424 C C . ASP A 1 181 ? 7.433 6.588 14.862 1.00 84.00 181 ASP A C 1
ATOM 1426 O O . ASP A 1 181 ? 8.058 7.087 15.799 1.00 84.00 181 ASP A O 1
ATOM 1430 N N . MET A 1 182 ? 6.923 5.356 14.935 1.00 86.06 182 MET A N 1
ATOM 1431 C CA . MET A 1 182 ? 7.149 4.466 16.078 1.00 86.06 182 MET A CA 1
ATOM 1432 C C . MET A 1 182 ? 8.117 3.336 15.736 1.00 86.06 182 MET A C 1
ATOM 1434 O O . MET A 1 182 ? 8.159 2.840 14.610 1.00 86.06 182 MET A O 1
ATOM 1438 N N . GLN A 1 183 ? 8.865 2.870 16.733 1.00 88.88 183 GLN A N 1
ATOM 1439 C CA . GLN A 1 183 ? 9.744 1.720 16.565 1.00 88.88 183 GLN A CA 1
ATOM 1440 C C . GLN A 1 183 ? 8.949 0.411 16.658 1.00 88.88 183 GLN A C 1
ATOM 1442 O O . GLN A 1 183 ? 8.305 0.138 17.671 1.00 88.88 183 GLN A O 1
ATOM 1447 N N . VAL A 1 184 ? 9.047 -0.412 15.612 1.00 90.62 184 VAL A N 1
ATOM 1448 C CA . VAL A 1 184 ? 8.398 -1.727 15.518 1.00 90.62 184 VAL A CA 1
ATOM 1449 C C . VAL A 1 184 ? 9.403 -2.846 15.801 1.00 90.62 184 VAL A C 1
ATOM 1451 O O . VAL A 1 184 ? 10.443 -2.958 15.136 1.00 90.62 184 VAL A O 1
ATOM 1454 N N . GLU A 1 185 ? 9.071 -3.709 16.760 1.00 90.88 185 GLU A N 1
ATOM 1455 C CA . GLU A 1 185 ? 9.821 -4.924 17.091 1.00 90.88 185 GLU A CA 1
ATOM 1456 C C . GLU A 1 185 ? 8.952 -6.179 16.924 1.00 90.88 185 GLU A C 1
ATOM 1458 O O . GLU A 1 185 ? 7.748 -6.157 17.184 1.00 90.88 185 GLU A O 1
ATOM 1463 N N . PHE A 1 186 ? 9.568 -7.287 16.502 1.00 90.12 186 PHE A N 1
ATOM 1464 C CA . PHE A 1 186 ? 8.889 -8.571 16.344 1.00 90.12 186 PHE A CA 1
ATOM 1465 C C . PHE A 1 186 ? 9.328 -9.562 17.417 1.00 90.12 186 PHE A C 1
ATOM 1467 O O . PHE A 1 186 ? 10.520 -9.806 17.606 1.00 90.12 186 PHE A O 1
ATOM 1474 N N . ALA A 1 187 ? 8.350 -10.158 18.090 1.00 87.12 187 ALA A N 1
ATOM 1475 C CA . ALA A 1 187 ? 8.544 -11.327 18.931 1.00 87.12 187 ALA A CA 1
ATOM 1476 C C . ALA A 1 187 ? 8.582 -12.608 18.072 1.00 87.12 187 ALA A C 1
ATOM 1478 O O . ALA A 1 187 ? 8.041 -12.620 16.962 1.00 87.12 187 ALA A O 1
ATOM 1479 N N . PRO A 1 188 ? 9.188 -13.703 18.563 1.00 83.56 188 PRO A N 1
ATOM 1480 C CA . PRO A 1 188 ? 9.139 -14.988 17.874 1.00 83.56 188 PRO A CA 1
ATOM 1481 C C . PRO A 1 188 ? 7.685 -15.477 17.690 1.00 83.56 188 PRO A C 1
ATOM 1483 O O . PRO A 1 188 ? 6.867 -15.319 18.609 1.00 83.56 188 PRO A O 1
ATOM 1486 N N . PRO A 1 189 ? 7.351 -16.075 16.525 1.00 82.44 189 PRO A N 1
ATOM 1487 C CA . PRO A 1 189 ? 6.012 -16.583 16.271 1.00 82.44 189 PRO A CA 1
ATOM 1488 C C . PRO A 1 189 ? 5.630 -17.707 17.231 1.00 82.44 189 PRO A C 1
ATOM 1490 O O . PRO A 1 189 ? 6.479 -18.474 17.695 1.00 82.44 189 PRO A O 1
ATOM 1493 N N . VAL A 1 190 ? 4.331 -17.834 17.494 1.00 76.94 190 VAL A N 1
ATOM 1494 C CA . VAL A 1 190 ? 3.794 -18.926 18.313 1.00 76.94 190 VAL A CA 1
ATOM 1495 C C . VAL A 1 190 ? 4.100 -20.268 17.634 1.00 76.94 190 VAL A C 1
ATOM 1497 O O . VAL A 1 190 ? 3.765 -20.481 16.473 1.00 76.94 190 VAL A O 1
ATOM 1500 N N . GLY A 1 191 ? 4.767 -21.175 18.351 1.00 66.25 191 GLY A N 1
ATOM 1501 C CA . GLY A 1 191 ? 5.103 -22.516 17.851 1.00 66.25 191 GLY A CA 1
ATOM 1502 C C . GLY A 1 191 ? 6.413 -22.630 17.061 1.00 66.25 191 GLY A C 1
ATOM 1503 O O . GLY A 1 191 ? 6.744 -23.729 16.617 1.00 66.25 191 GLY A O 1
ATOM 1504 N N . TYR A 1 192 ? 7.192 -21.551 16.907 1.00 65.50 192 TYR A N 1
ATOM 1505 C CA . TYR A 1 192 ? 8.530 -21.643 16.316 1.00 65.50 192 TYR A CA 1
ATOM 1506 C C . TYR A 1 192 ? 9.528 -22.246 17.312 1.00 65.50 192 TYR A C 1
ATOM 1508 O O . TYR A 1 192 ? 9.832 -21.655 18.347 1.00 65.50 192 TYR A O 1
ATOM 1516 N N . VAL A 1 193 ? 10.059 -23.423 16.977 1.00 67.19 193 VAL A N 1
ATOM 1517 C CA . VAL A 1 193 ? 11.216 -24.009 17.657 1.00 67.19 193 VAL A CA 1
ATOM 1518 C C . VAL A 1 193 ? 12.447 -23.607 16.864 1.00 67.19 193 VAL A C 1
ATOM 1520 O O . VAL A 1 193 ? 12.658 -24.085 15.750 1.00 67.19 193 VAL A O 1
ATOM 1523 N N . GLU A 1 194 ? 13.250 -22.709 17.429 1.00 65.38 194 GLU A N 1
ATOM 1524 C CA . GLU A 1 194 ? 14.510 -22.315 16.814 1.00 65.38 194 GLU A CA 1
ATOM 1525 C C . GLU A 1 194 ? 15.400 -23.559 16.658 1.00 65.38 194 GLU A C 1
ATOM 1527 O O . GLU A 1 194 ? 15.650 -24.258 17.648 1.00 65.38 194 GLU A O 1
ATOM 1532 N N . PRO A 1 195 ? 15.855 -23.895 15.436 1.00 63.03 195 PRO A N 1
ATOM 1533 C CA . PRO A 1 195 ? 16.735 -25.032 15.253 1.00 63.03 195 PRO A CA 1
ATOM 1534 C C . PRO A 1 195 ? 18.021 -24.753 16.027 1.00 63.03 195 PRO A C 1
ATOM 1536 O O . PRO A 1 195 ? 18.778 -23.841 15.687 1.00 63.03 195 PRO A O 1
ATOM 1539 N N . GLN A 1 196 ? 18.257 -25.533 17.085 1.00 52.75 196 GLN A N 1
ATOM 1540 C CA . GLN A 1 196 ? 19.492 -25.439 17.848 1.00 52.75 196 GLN A CA 1
ATOM 1541 C C . GLN A 1 196 ? 20.658 -25.604 16.876 1.00 52.75 196 GLN A C 1
ATOM 1543 O O . GLN A 1 196 ? 20.763 -26.621 16.183 1.00 52.75 196 GLN A O 1
ATOM 1548 N N . ARG A 1 197 ? 21.527 -24.588 16.803 1.00 51.25 197 ARG A N 1
ATOM 1549 C CA . ARG A 1 197 ? 22.814 -24.720 16.123 1.00 51.25 197 ARG A CA 1
ATOM 1550 C C . ARG A 1 197 ? 23.551 -25.857 16.811 1.00 51.25 197 ARG A C 1
ATOM 1552 O O . ARG A 1 197 ? 24.104 -25.668 17.889 1.00 51.25 197 ARG A O 1
ATOM 1559 N N . GLN A 1 198 ? 23.559 -27.029 16.185 1.00 50.41 198 GLN A N 1
ATOM 1560 C CA . GLN A 1 198 ? 24.526 -28.047 16.546 1.00 50.41 198 GLN A CA 1
ATOM 1561 C C . GLN A 1 198 ? 25.904 -27.398 16.373 1.00 50.41 198 GLN A C 1
ATOM 1563 O O . GLN A 1 198 ? 26.157 -26.833 15.297 1.00 50.41 198 GLN A O 1
ATOM 1568 N N . PRO A 1 199 ? 26.768 -27.393 17.405 1.00 52.25 199 PRO A N 1
ATOM 1569 C CA . PRO A 1 199 ? 28.156 -27.023 17.198 1.00 52.25 199 PRO A CA 1
ATOM 1570 C C . PRO A 1 199 ? 28.659 -27.900 16.054 1.00 52.25 199 PRO A C 1
ATOM 1572 O O . PRO A 1 199 ? 28.475 -29.120 16.070 1.00 52.25 199 PRO A O 1
ATOM 1575 N N . LYS A 1 200 ? 29.188 -27.267 15.002 1.00 46.00 200 LYS A N 1
ATOM 1576 C CA . LYS A 1 200 ? 29.855 -28.019 13.940 1.00 46.00 200 LYS A CA 1
ATOM 1577 C C . LYS A 1 200 ? 30.903 -28.895 14.635 1.00 46.00 200 LYS A C 1
ATOM 1579 O O . LYS A 1 200 ? 31.627 -28.348 15.465 1.00 46.00 200 LYS A O 1
ATOM 1584 N N . PRO A 1 201 ? 30.983 -30.206 14.350 1.00 45.47 201 PRO A N 1
ATOM 1585 C CA . PRO A 1 201 ? 32.153 -30.960 14.766 1.00 45.47 201 PRO A CA 1
ATOM 1586 C C . PRO A 1 201 ? 33.370 -30.240 14.187 1.00 45.47 201 PRO A C 1
ATOM 1588 O O . PRO A 1 201 ? 33.356 -29.901 12.997 1.00 45.47 201 PRO A O 1
ATOM 1591 N N . ASP A 1 202 ? 34.354 -29.947 15.038 1.00 43.53 202 ASP A N 1
ATOM 1592 C CA . ASP A 1 202 ? 35.658 -29.462 14.608 1.00 43.53 202 ASP A CA 1
ATOM 1593 C C . ASP A 1 202 ? 36.159 -30.429 13.538 1.00 43.53 202 ASP A C 1
ATOM 1595 O O . ASP A 1 202 ? 36.492 -31.584 13.810 1.00 43.53 202 ASP A O 1
ATOM 1599 N N . VAL A 1 203 ? 36.140 -29.975 12.289 1.00 39.09 203 VAL A N 1
ATOM 1600 C CA . VAL A 1 203 ? 36.939 -30.610 11.257 1.00 39.09 203 VAL A CA 1
ATOM 1601 C C . VAL A 1 203 ? 38.352 -30.201 11.629 1.00 39.09 203 VAL A C 1
ATOM 1603 O O . VAL A 1 203 ? 38.715 -29.042 11.455 1.00 39.09 203 VAL A O 1
ATOM 1606 N N . GLN A 1 204 ? 39.099 -31.131 12.223 1.00 41.16 204 GLN A N 1
ATOM 1607 C CA . GLN A 1 204 ? 40.550 -31.050 12.254 1.00 41.16 204 GLN A CA 1
ATOM 1608 C C . GLN A 1 204 ? 40.988 -30.868 10.800 1.00 41.16 204 GLN A C 1
ATOM 1610 O O . GLN A 1 204 ? 40.852 -31.781 9.985 1.00 41.16 204 GLN A O 1
ATOM 1615 N N . GLU A 1 205 ? 41.397 -29.651 10.452 1.00 35.59 205 GLU A N 1
ATOM 1616 C CA . GLU A 1 205 ? 42.220 -29.437 9.276 1.00 35.59 205 GLU A CA 1
ATOM 1617 C C . GLU A 1 205 ? 43.490 -30.253 9.532 1.00 35.59 205 GLU A C 1
ATOM 1619 O O . GLU A 1 205 ? 44.192 -30.024 10.516 1.00 35.59 205 GLU A O 1
ATOM 1624 N N . GLU A 1 206 ? 43.722 -31.285 8.719 1.00 34.28 206 GLU A N 1
ATOM 1625 C CA . GLU A 1 206 ? 45.037 -31.908 8.627 1.00 34.28 206 GLU A CA 1
ATOM 1626 C C . GLU A 1 206 ? 45.995 -30.800 8.171 1.00 34.28 206 GLU A C 1
ATOM 1628 O O . GLU A 1 206 ? 46.001 -30.404 7.005 1.00 34.28 206 GLU A O 1
ATOM 1633 N N . GLU A 1 207 ? 46.729 -30.224 9.123 1.00 34.84 207 GLU A N 1
ATOM 1634 C CA . GLU A 1 207 ? 47.890 -29.392 8.841 1.00 34.84 207 GLU A CA 1
ATOM 1635 C C . GLU A 1 207 ? 48.931 -30.296 8.172 1.00 34.84 207 GLU A C 1
ATOM 1637 O O . GLU A 1 207 ? 49.568 -31.128 8.823 1.00 34.84 207 GLU A O 1
ATOM 1642 N N . ASP A 1 208 ? 49.080 -30.156 6.853 1.00 32.19 208 ASP A N 1
ATOM 1643 C CA . ASP A 1 208 ? 50.252 -30.648 6.139 1.00 32.19 208 ASP A CA 1
ATOM 1644 C C . ASP A 1 208 ? 51.496 -30.025 6.799 1.00 32.19 208 ASP A C 1
ATOM 1646 O O . ASP A 1 208 ? 51.717 -28.814 6.760 1.00 32.19 208 ASP A O 1
ATOM 1650 N N . LEU A 1 209 ? 52.278 -30.879 7.460 1.00 33.16 209 LEU A N 1
ATOM 1651 C CA . LEU A 1 209 ? 53.542 -30.561 8.117 1.00 33.16 209 LEU A CA 1
ATOM 1652 C C . LEU A 1 209 ? 54.548 -30.008 7.091 1.00 33.16 209 LEU A C 1
ATOM 1654 O O . LEU A 1 209 ? 55.184 -30.774 6.369 1.00 33.16 209 LEU A O 1
ATOM 1658 N N . GLU A 1 210 ? 54.736 -28.688 7.048 1.00 36.59 210 GLU A N 1
ATOM 1659 C CA . GLU A 1 210 ? 55.930 -28.084 6.448 1.00 36.59 210 GLU A CA 1
ATOM 1660 C C . GLU A 1 210 ? 57.098 -28.170 7.448 1.00 36.59 210 GLU A C 1
ATOM 1662 O O . GLU A 1 210 ? 56.983 -27.770 8.609 1.00 36.59 210 GLU A O 1
ATOM 1667 N N . GLU A 1 211 ? 58.219 -28.745 7.001 1.00 34.06 211 GLU A N 1
ATOM 1668 C CA . GLU A 1 211 ? 59.441 -28.945 7.785 1.00 34.06 211 GLU A CA 1
ATOM 1669 C C . GLU A 1 211 ? 59.953 -27.626 8.388 1.00 34.06 211 GLU A C 1
ATOM 1671 O O . GLU A 1 211 ? 60.206 -26.644 7.690 1.00 34.06 211 GLU A O 1
ATOM 1676 N N . ALA A 1 212 ? 60.124 -27.623 9.711 1.00 34.31 212 ALA A N 1
ATOM 1677 C CA . ALA A 1 212 ? 60.644 -26.494 10.463 1.00 34.31 212 ALA A CA 1
ATOM 1678 C C . ALA A 1 212 ? 62.124 -26.235 10.135 1.00 34.31 212 ALA A C 1
ATOM 1680 O O . ALA A 1 212 ? 62.986 -27.078 10.392 1.00 34.31 212 ALA A O 1
ATOM 1681 N N . ASP A 1 213 ? 62.417 -25.031 9.638 1.00 36.34 213 ASP A N 1
ATOM 1682 C CA . ASP A 1 213 ? 63.775 -24.495 9.582 1.00 36.34 213 ASP A CA 1
ATOM 1683 C C . ASP A 1 213 ? 64.277 -24.204 11.010 1.00 36.34 213 ASP A C 1
ATOM 1685 O O . ASP A 1 213 ? 63.556 -23.687 11.873 1.00 36.34 213 ASP A O 1
ATOM 1689 N N . VAL A 1 214 ? 65.509 -24.616 11.289 1.00 39.12 214 VAL A N 1
ATOM 1690 C CA . VAL A 1 214 ? 66.042 -24.804 12.642 1.00 39.12 214 VAL A CA 1
ATOM 1691 C C . VAL A 1 214 ? 66.428 -23.450 13.248 1.00 39.12 214 VAL A C 1
ATOM 1693 O O . VAL A 1 214 ? 67.490 -22.896 12.968 1.00 39.12 214 VAL A O 1
ATOM 1696 N N . GLY A 1 215 ? 65.567 -22.907 14.110 1.00 39.66 215 GLY A N 1
ATOM 1697 C CA . GLY A 1 215 ? 65.829 -21.682 14.869 1.00 39.66 215 GLY A CA 1
ATOM 1698 C C . GLY A 1 215 ? 66.987 -21.837 15.867 1.00 39.66 215 GLY A C 1
ATOM 1699 O O . GLY A 1 215 ? 66.949 -22.668 16.770 1.00 39.66 215 GLY A O 1
ATOM 1700 N N . PHE A 1 216 ? 68.013 -21.002 15.701 1.00 51.72 216 PHE A N 1
ATOM 1701 C CA . PHE A 1 216 ? 69.229 -20.906 16.516 1.00 51.72 216 PHE A CA 1
ATOM 1702 C C . PHE A 1 216 ? 68.966 -20.785 18.034 1.00 51.72 216 PHE A C 1
ATOM 1704 O O . PHE A 1 216 ? 68.227 -19.910 18.486 1.00 51.72 216 PHE A O 1
ATOM 1711 N N . GLN A 1 217 ? 69.639 -21.623 18.834 1.00 46.16 217 GLN A N 1
ATOM 1712 C CA . GLN A 1 217 ? 69.485 -21.710 20.290 1.00 46.16 217 GLN A CA 1
ATOM 1713 C C . GLN A 1 217 ? 70.683 -21.067 21.013 1.00 46.16 217 GLN A C 1
ATOM 1715 O O . GLN A 1 217 ? 71.769 -21.642 21.084 1.00 46.16 217 GLN A O 1
ATOM 1720 N N . ALA A 1 218 ? 70.502 -19.865 21.568 1.00 41.62 218 ALA A N 1
ATOM 1721 C CA . ALA A 1 218 ? 71.545 -19.195 22.346 1.00 41.62 218 ALA A CA 1
ATOM 1722 C C . ALA A 1 218 ? 71.558 -19.694 23.808 1.00 41.62 218 ALA A C 1
ATOM 1724 O O . ALA A 1 218 ? 70.599 -19.487 24.548 1.00 41.62 218 ALA A O 1
ATOM 1725 N N . PHE A 1 219 ? 72.684 -20.300 24.212 1.00 52.34 219 PHE A N 1
ATOM 1726 C CA . PHE A 1 219 ? 73.071 -20.710 25.577 1.00 52.34 219 PHE A CA 1
ATOM 1727 C C . PHE A 1 219 ? 72.302 -21.888 26.210 1.00 52.34 219 PHE A C 1
ATOM 1729 O O . PHE A 1 219 ? 71.511 -21.725 27.134 1.00 52.34 219 PHE A O 1
ATOM 1736 N N . SER A 1 220 ? 72.647 -23.116 25.814 1.00 51.53 220 SER A N 1
ATOM 1737 C CA . SER A 1 220 ? 72.243 -24.357 26.498 1.00 51.53 220 SER A CA 1
ATOM 1738 C C . SER A 1 220 ? 73.343 -24.886 27.439 1.00 51.53 220 SER A C 1
ATOM 1740 O O . SER A 1 220 ? 73.884 -25.973 27.238 1.00 51.53 220 SER A O 1
ATOM 1742 N N . GLY A 1 221 ? 73.720 -24.105 28.455 1.00 49.50 221 GLY A N 1
ATOM 1743 C CA . GLY A 1 221 ? 74.688 -24.523 29.480 1.00 49.50 221 GLY A CA 1
ATOM 1744 C C . GLY A 1 221 ? 74.009 -24.896 30.801 1.00 49.50 221 GLY A C 1
ATOM 1745 O O . GLY A 1 221 ? 73.281 -24.086 31.369 1.00 49.50 221 GLY A O 1
ATOM 1746 N N . SER A 1 222 ? 74.259 -26.096 31.334 1.00 60.03 222 SER A N 1
ATOM 1747 C CA . SER A 1 222 ? 73.780 -26.500 32.665 1.00 60.03 222 SER A CA 1
ATOM 1748 C C . SER A 1 222 ? 74.716 -25.987 33.770 1.00 60.03 222 SER A C 1
ATOM 1750 O O . SER A 1 222 ? 75.865 -26.418 33.852 1.00 60.03 222 SER A O 1
ATOM 1752 N N . GLY A 1 223 ? 74.240 -25.093 34.643 1.00 53.66 223 GLY A N 1
ATOM 1753 C CA . GLY A 1 223 ? 75.007 -24.611 35.800 1.00 53.66 223 GLY A CA 1
ATOM 1754 C C . GLY A 1 223 ? 75.110 -25.653 36.925 1.00 53.66 223 GLY A C 1
ATOM 1755 O O . GLY A 1 223 ? 74.107 -26.251 37.315 1.00 53.66 223 GLY A O 1
ATOM 1756 N N . PHE A 1 224 ? 76.311 -25.853 37.478 1.00 55.34 224 PHE A N 1
ATOM 1757 C CA . PHE A 1 224 ? 76.576 -26.798 38.573 1.00 55.34 224 PHE A CA 1
ATOM 1758 C C . PHE A 1 224 ? 76.731 -26.055 39.914 1.00 55.34 224 PHE A C 1
ATOM 1760 O O . PHE A 1 224 ? 77.441 -25.055 39.989 1.00 55.34 224 PHE A O 1
ATOM 1767 N N . ARG A 1 225 ? 76.076 -26.528 40.987 1.00 55.00 225 ARG A N 1
ATOM 1768 C CA . ARG A 1 225 ? 76.267 -25.996 42.356 1.00 55.00 225 ARG A CA 1
ATOM 1769 C C . ARG A 1 225 ? 77.479 -26.679 42.998 1.00 55.00 225 ARG A C 1
ATOM 1771 O O . ARG A 1 225 ? 77.576 -27.901 42.946 1.00 55.00 225 ARG A O 1
ATOM 1778 N N . LEU A 1 226 ? 78.364 -25.910 43.632 1.00 59.47 226 LEU A N 1
ATOM 1779 C CA . LEU A 1 226 ? 79.630 -26.404 44.200 1.00 59.47 226 LEU A CA 1
ATOM 1780 C C . LEU A 1 226 ? 79.487 -27.223 45.504 1.00 59.47 226 LEU A C 1
ATOM 1782 O O . LEU A 1 226 ? 80.448 -27.857 45.916 1.00 59.47 226 LEU A O 1
ATOM 1786 N N . ASP A 1 227 ? 78.293 -27.312 46.102 1.00 60.00 227 ASP A N 1
ATOM 1787 C CA . ASP A 1 227 ? 78.080 -28.005 47.392 1.00 60.00 227 ASP A CA 1
ATOM 1788 C C . ASP A 1 227 ? 77.642 -29.484 47.280 1.00 60.00 227 ASP A C 1
ATOM 1790 O O . ASP A 1 227 ? 77.042 -30.046 48.198 1.00 60.00 227 ASP A O 1
ATOM 1794 N N . GLY A 1 228 ? 77.902 -30.149 46.150 1.00 56.22 228 GLY A N 1
ATOM 1795 C CA . GLY A 1 228 ? 77.890 -31.620 46.047 1.00 56.22 228 GLY A CA 1
ATOM 1796 C C . GLY A 1 228 ? 76.557 -32.364 46.261 1.00 56.22 228 GLY A C 1
ATOM 1797 O O . GLY A 1 228 ? 76.536 -33.592 46.177 1.00 56.22 228 GLY A O 1
ATOM 1798 N N . LYS A 1 229 ? 75.425 -31.687 46.494 1.00 56.16 229 LYS A N 1
ATOM 1799 C CA . LYS A 1 229 ? 74.104 -32.334 46.640 1.00 56.16 229 LYS A CA 1
ATOM 1800 C C . LYS A 1 229 ? 73.234 -32.155 45.390 1.00 56.16 229 LYS A C 1
ATOM 1802 O O . LYS A 1 229 ? 72.927 -31.037 44.979 1.00 56.16 229 LYS A O 1
ATOM 1807 N N . LYS A 1 230 ? 72.820 -33.284 44.796 1.00 50.62 230 LYS A N 1
ATOM 1808 C CA . LYS A 1 230 ? 71.995 -33.366 43.575 1.00 50.62 230 LYS A CA 1
ATOM 1809 C C . LYS A 1 230 ? 70.555 -32.901 43.839 1.00 50.62 230 LYS A C 1
ATOM 1811 O O . LYS A 1 230 ? 69.911 -33.370 44.776 1.00 50.62 230 LYS A O 1
ATOM 1816 N N . LYS A 1 231 ? 70.033 -32.007 42.990 1.00 46.28 231 LYS A N 1
ATOM 1817 C CA . LYS A 1 231 ? 68.627 -31.565 43.012 1.00 46.28 231 LYS A CA 1
ATOM 1818 C C . LYS A 1 231 ? 67.746 -32.605 42.301 1.00 46.28 231 LYS A C 1
ATOM 1820 O O . LYS A 1 231 ? 68.126 -33.104 41.247 1.00 46.28 231 LYS A O 1
ATOM 1825 N N . LYS A 1 232 ? 66.585 -32.927 42.887 1.00 39.22 232 LYS A N 1
ATOM 1826 C CA . LYS A 1 232 ? 65.558 -33.813 42.310 1.00 39.22 232 LYS A CA 1
ATOM 1827 C C . LYS A 1 232 ? 65.002 -33.221 41.000 1.00 39.22 232 LYS A C 1
ATOM 1829 O O . LYS A 1 232 ? 64.513 -32.094 40.999 1.00 39.22 232 LYS A O 1
ATOM 1834 N N . SER A 1 233 ? 65.096 -33.994 39.920 1.00 39.34 233 SER A N 1
ATOM 1835 C CA . SER A 1 233 ? 64.332 -33.915 38.661 1.00 39.34 233 SER A CA 1
ATOM 1836 C C . SER A 1 233 ? 62.816 -33.991 38.944 1.00 39.34 233 SER A C 1
ATOM 1838 O O . SER A 1 233 ? 62.441 -34.627 39.923 1.00 39.34 233 SER A O 1
ATOM 1840 N N . ASN A 1 234 ? 61.858 -33.427 38.207 1.00 34.72 234 ASN A N 1
ATOM 1841 C CA . ASN A 1 234 ? 61.768 -32.929 36.837 1.00 34.72 234 ASN A CA 1
ATOM 1842 C C . ASN A 1 234 ? 60.621 -31.904 36.782 1.00 34.72 234 ASN A C 1
ATOM 1844 O O . ASN A 1 234 ? 59.514 -32.232 37.196 1.00 34.72 234 ASN A O 1
ATOM 1848 N N . ALA A 1 235 ? 60.863 -30.724 36.220 1.00 34.59 235 ALA A N 1
ATOM 1849 C CA . ALA A 1 235 ? 59.867 -29.972 35.457 1.00 34.59 235 ALA A CA 1
ATOM 1850 C C . ALA A 1 235 ? 60.639 -28.955 34.598 1.00 34.59 235 ALA A C 1
ATOM 1852 O O . ALA A 1 235 ? 61.264 -28.051 35.162 1.00 34.59 235 ALA A O 1
ATOM 1853 N N . PRO A 1 236 ? 60.687 -29.125 33.267 1.00 39.66 236 PRO A N 1
ATOM 1854 C CA . PRO A 1 236 ? 61.151 -28.075 32.375 1.00 39.66 236 PRO A CA 1
ATOM 1855 C C . PRO A 1 236 ? 60.196 -26.886 32.514 1.00 39.66 236 PRO A C 1
ATOM 1857 O O . PRO A 1 236 ? 58.982 -27.054 32.445 1.00 39.66 236 PRO A O 1
ATOM 1860 N N . SER A 1 237 ? 60.734 -25.691 32.743 1.00 42.62 237 SER A N 1
ATOM 1861 C CA . SER A 1 237 ? 59.981 -24.454 32.559 1.00 42.62 237 SER A CA 1
ATOM 1862 C C . SER A 1 237 ? 59.608 -24.351 31.081 1.00 42.62 237 SER A C 1
ATOM 1864 O O . SER A 1 237 ? 60.498 -24.160 30.249 1.00 42.62 237 SER A O 1
ATOM 1866 N N . GLU A 1 238 ? 58.330 -24.521 30.750 1.00 39.25 238 GLU A N 1
ATOM 1867 C CA . GLU A 1 238 ? 57.834 -24.262 29.400 1.00 39.25 238 GLU A CA 1
ATOM 1868 C C . GLU A 1 238 ? 58.109 -22.794 29.021 1.00 39.25 238 GLU A C 1
ATOM 1870 O O . GLU A 1 238 ? 57.857 -21.890 29.827 1.00 39.25 238 GLU A O 1
ATOM 1875 N N . PRO A 1 239 ? 58.669 -22.528 27.829 1.00 43.84 239 PRO A N 1
ATOM 1876 C CA . PRO A 1 239 ? 58.870 -21.172 27.343 1.00 43.84 239 PRO A CA 1
ATOM 1877 C C . PRO A 1 239 ? 57.526 -20.542 26.957 1.00 43.84 239 PRO A C 1
ATOM 1879 O O . PRO A 1 239 ? 56.710 -21.149 26.270 1.00 43.84 239 PRO A O 1
ATOM 1882 N N . VAL A 1 240 ? 57.311 -19.295 27.379 1.00 42.72 240 VAL A N 1
ATOM 1883 C CA . VAL A 1 240 ? 56.154 -18.488 26.969 1.00 42.72 240 VAL A CA 1
ATOM 1884 C C . VAL A 1 240 ? 56.245 -18.229 25.457 1.00 42.72 240 VAL A C 1
ATOM 1886 O O . VAL A 1 240 ? 57.250 -17.659 25.021 1.00 42.72 240 VAL A O 1
ATOM 1889 N N . PRO A 1 241 ? 55.235 -18.590 24.644 1.00 44.97 241 PRO A N 1
ATOM 1890 C CA . PRO A 1 241 ? 55.216 -18.224 23.234 1.00 44.97 241 PRO A CA 1
ATOM 1891 C C . PRO A 1 241 ? 55.066 -16.704 23.108 1.00 44.97 241 PRO A C 1
ATOM 1893 O O . PRO A 1 241 ? 54.088 -16.126 23.586 1.00 44.97 241 PRO A O 1
ATOM 1896 N N . LEU A 1 242 ? 56.021 -16.038 22.457 1.00 46.28 242 LEU A N 1
ATOM 1897 C CA . LEU A 1 242 ? 55.783 -14.696 21.927 1.00 46.28 242 LEU A CA 1
ATOM 1898 C C . LEU A 1 242 ? 54.762 -14.831 20.791 1.00 46.28 242 LEU A C 1
ATOM 1900 O O . LEU A 1 242 ? 54.939 -15.652 19.893 1.00 46.28 242 LEU A O 1
ATOM 1904 N N . GLY A 1 243 ? 53.667 -14.071 20.885 1.00 46.16 243 GLY A N 1
ATOM 1905 C CA . GLY A 1 243 ? 52.537 -14.140 19.958 1.00 46.16 243 GLY A CA 1
ATOM 1906 C C . GLY A 1 243 ? 52.906 -13.883 18.486 1.00 46.16 243 GLY A C 1
ATOM 1907 O O . GLY A 1 243 ? 54.009 -13.419 18.186 1.00 46.16 243 GLY A O 1
ATOM 1908 N N . PRO A 1 244 ? 51.982 -14.183 17.555 1.00 45.50 244 PRO A N 1
ATOM 1909 C CA . PRO A 1 244 ? 52.248 -14.160 16.121 1.00 45.50 244 PRO A CA 1
ATOM 1910 C C . PRO A 1 244 ? 52.654 -12.763 15.635 1.00 45.50 244 PRO A C 1
ATOM 1912 O O . PRO A 1 244 ? 52.029 -11.759 15.965 1.00 45.50 244 PRO A O 1
ATOM 1915 N N . VAL A 1 245 ? 53.714 -12.715 14.826 1.00 49.97 245 VAL A N 1
ATOM 1916 C CA . VAL A 1 245 ? 54.248 -11.488 14.225 1.00 49.97 245 VAL A CA 1
ATOM 1917 C C . VAL A 1 245 ? 53.268 -10.948 13.179 1.00 49.97 245 VAL A C 1
ATOM 1919 O O . VAL A 1 245 ? 52.949 -11.627 12.201 1.00 49.97 245 VAL A O 1
ATOM 1922 N N . ASP A 1 246 ? 52.828 -9.701 13.360 1.00 49.19 246 ASP A N 1
ATOM 1923 C CA . ASP A 1 246 ? 51.982 -8.969 12.415 1.00 49.19 246 ASP A CA 1
ATOM 1924 C C . ASP A 1 246 ? 52.629 -8.881 11.020 1.00 49.19 246 ASP A C 1
ATOM 1926 O O . ASP A 1 246 ? 53.613 -8.164 10.799 1.00 49.19 246 ASP A O 1
ATOM 1930 N N . LYS A 1 247 ? 52.041 -9.562 10.029 1.00 53.06 247 LYS A N 1
ATOM 1931 C CA . LYS A 1 247 ? 52.408 -9.393 8.615 1.00 53.06 247 LYS A CA 1
ATOM 1932 C C . LYS A 1 247 ? 51.903 -8.029 8.134 1.00 53.06 247 LYS A C 1
ATOM 1934 O O . LYS A 1 247 ? 50.726 -7.862 7.816 1.00 53.06 247 LYS A O 1
ATOM 1939 N N . LYS A 1 248 ? 52.790 -7.030 8.077 1.00 51.91 248 LYS A N 1
ATOM 1940 C CA . LYS A 1 248 ? 52.445 -5.682 7.595 1.00 51.91 248 LYS A CA 1
ATOM 1941 C C . LYS A 1 248 ? 52.006 -5.716 6.127 1.00 51.91 248 LYS A C 1
ATOM 1943 O O . LYS A 1 248 ? 52.734 -6.164 5.242 1.00 51.91 248 LYS A O 1
ATOM 1948 N N . ARG A 1 249 ? 50.802 -5.200 5.875 1.00 50.34 249 ARG A N 1
ATOM 1949 C CA . ARG A 1 249 ? 50.195 -5.053 4.546 1.00 50.34 249 ARG A CA 1
ATOM 1950 C C . ARG A 1 249 ? 51.024 -4.072 3.704 1.00 50.34 249 ARG A C 1
ATOM 1952 O O . ARG A 1 249 ? 51.240 -2.948 4.141 1.00 50.34 249 ARG A O 1
ATOM 1959 N N . GLY A 1 250 ? 51.446 -4.475 2.501 1.00 53.19 250 GLY A N 1
ATOM 1960 C CA . GLY A 1 250 ? 52.063 -3.565 1.520 1.00 53.19 250 GLY A CA 1
ATOM 1961 C C . GLY A 1 250 ? 53.441 -3.957 0.981 1.00 53.19 250 GLY A C 1
ATOM 1962 O O . GLY A 1 250 ? 53.953 -3.239 0.130 1.00 53.19 250 GLY A O 1
ATOM 1963 N N . ILE A 1 251 ? 54.029 -5.079 1.408 1.00 54.81 251 ILE A N 1
ATOM 1964 C CA . ILE A 1 251 ? 55.251 -5.611 0.782 1.00 54.81 251 ILE A CA 1
ATOM 1965 C C . ILE A 1 251 ? 54.834 -6.646 -0.277 1.00 54.81 251 ILE A C 1
ATOM 1967 O O . ILE A 1 251 ? 54.230 -7.658 0.089 1.00 54.81 251 ILE A O 1
ATOM 1971 N N . PRO A 1 252 ? 55.093 -6.414 -1.578 1.00 51.28 252 PRO A N 1
ATOM 1972 C CA . PRO A 1 252 ? 54.812 -7.401 -2.614 1.00 51.28 252 PRO A CA 1
ATOM 1973 C C . PRO A 1 252 ? 55.661 -8.653 -2.385 1.00 51.28 252 PRO A C 1
ATOM 1975 O O . PRO A 1 252 ? 56.871 -8.557 -2.194 1.00 51.28 252 PRO A O 1
ATOM 1978 N N . ASN A 1 253 ? 55.030 -9.826 -2.406 1.00 62.44 253 ASN A N 1
ATOM 1979 C CA . ASN A 1 253 ? 55.751 -11.092 -2.368 1.00 62.44 253 ASN A CA 1
ATOM 1980 C C . ASN A 1 253 ? 56.330 -11.373 -3.765 1.00 62.44 253 ASN A C 1
ATOM 1982 O O . ASN A 1 253 ? 55.589 -11.743 -4.679 1.00 62.44 253 ASN A O 1
ATOM 1986 N N . TYR A 1 254 ? 57.636 -11.157 -3.929 1.00 60.97 254 TYR A N 1
ATOM 1987 C CA . TYR A 1 254 ? 58.341 -11.338 -5.202 1.00 60.97 254 TYR A CA 1
ATOM 1988 C C . TYR A 1 254 ? 58.609 -12.811 -5.553 1.00 60.97 254 TYR A C 1
ATOM 1990 O O . TYR A 1 254 ? 58.933 -13.098 -6.703 1.00 60.97 254 TYR A O 1
ATOM 1998 N N . ASP A 1 255 ? 58.371 -13.741 -4.624 1.00 64.19 255 ASP A N 1
ATOM 1999 C CA . ASP A 1 255 ? 58.579 -15.183 -4.820 1.00 64.19 255 ASP A CA 1
ATOM 2000 C C . ASP A 1 255 ? 57.282 -15.934 -5.184 1.00 64.19 255 ASP A C 1
ATOM 2002 O O . ASP A 1 255 ? 57.211 -17.166 -5.152 1.00 64.19 255 ASP A O 1
ATOM 2006 N N . TYR A 1 256 ? 56.220 -15.207 -5.553 1.00 66.94 256 TYR A N 1
ATOM 2007 C CA . TYR A 1 256 ? 54.923 -15.795 -5.890 1.00 66.94 256 TYR A CA 1
ATOM 2008 C C . TYR A 1 256 ? 54.956 -16.592 -7.207 1.00 66.94 256 TYR A C 1
ATOM 2010 O O . TYR A 1 256 ? 55.135 -16.037 -8.294 1.00 66.94 256 TYR A O 1
ATOM 2018 N N . LYS A 1 257 ? 54.677 -17.900 -7.131 1.00 58.97 257 LYS A N 1
ATOM 2019 C CA . LYS A 1 257 ? 54.490 -18.773 -8.303 1.00 58.97 257 LYS A CA 1
ATOM 2020 C C . LYS A 1 257 ? 52.998 -18.945 -8.616 1.00 58.97 257 LYS A C 1
ATOM 2022 O O . LYS A 1 257 ? 52.217 -19.348 -7.760 1.00 58.97 257 LYS A O 1
ATOM 2027 N N . LYS A 1 258 ? 52.589 -18.649 -9.859 1.00 51.47 258 LYS A N 1
ATOM 2028 C CA . LYS A 1 258 ? 51.189 -18.768 -10.319 1.00 51.47 258 LYS A CA 1
ATOM 2029 C C . LYS A 1 258 ? 50.759 -20.239 -10.416 1.00 51.47 258 LYS A C 1
ATOM 2031 O O . LYS A 1 258 ? 51.328 -20.984 -11.207 1.00 51.47 258 LYS A O 1
ATOM 2036 N N . GLY A 1 259 ? 49.718 -20.616 -9.671 1.00 68.19 259 GLY A N 1
ATOM 2037 C CA . GLY A 1 259 ? 49.044 -21.920 -9.755 1.00 68.19 259 GLY A CA 1
ATOM 2038 C C . GLY A 1 259 ? 47.645 -21.842 -10.385 1.00 68.19 259 GLY A C 1
ATOM 2039 O O . GLY A 1 259 ? 47.102 -20.755 -10.590 1.00 68.19 259 GLY A O 1
ATOM 2040 N N . THR A 1 260 ? 47.052 -22.997 -10.706 1.00 56.41 260 THR A N 1
ATOM 2041 C CA . THR A 1 260 ? 45.723 -23.109 -11.338 1.00 56.41 260 THR A CA 1
ATOM 2042 C C . THR A 1 260 ? 44.638 -23.420 -10.301 1.00 56.41 260 THR A C 1
ATOM 2044 O O . THR A 1 260 ? 44.740 -24.396 -9.565 1.00 56.41 260 THR A O 1
ATOM 2047 N N . LEU A 1 261 ? 43.575 -22.610 -10.258 1.00 48.75 261 LEU A N 1
ATOM 2048 C CA . LEU A 1 261 ? 42.433 -22.799 -9.354 1.00 48.75 261 LEU A CA 1
ATOM 2049 C C . LEU A 1 261 ? 41.437 -23.814 -9.934 1.00 48.75 261 LEU A C 1
ATOM 2051 O O . LEU A 1 261 ? 40.956 -23.640 -11.053 1.00 48.75 261 LEU A O 1
ATOM 2055 N N . THR A 1 262 ? 41.073 -24.840 -9.162 1.00 46.78 262 THR A N 1
ATOM 2056 C CA . THR A 1 262 ? 39.985 -25.771 -9.505 1.00 46.78 262 THR A CA 1
ATOM 2057 C C . THR A 1 262 ? 38.844 -25.667 -8.496 1.00 46.78 262 THR A C 1
ATOM 2059 O O . THR A 1 262 ? 39.047 -25.742 -7.288 1.00 46.78 262 THR A O 1
ATOM 2062 N N . PHE A 1 263 ? 37.617 -25.499 -8.995 1.00 40.78 263 PHE A N 1
ATOM 2063 C CA . PHE A 1 263 ? 36.406 -25.432 -8.174 1.00 40.78 263 PHE A CA 1
ATOM 2064 C C . PHE A 1 263 ? 35.699 -26.791 -8.169 1.00 40.78 263 PHE A C 1
ATOM 2066 O O . PHE A 1 263 ? 35.144 -27.208 -9.187 1.00 40.78 263 PHE A O 1
ATOM 2073 N N . LYS A 1 264 ? 35.662 -27.481 -7.023 1.00 49.34 264 LYS A N 1
ATOM 2074 C CA . LYS A 1 264 ? 34.824 -28.678 -6.845 1.00 49.34 264 LYS A CA 1
ATOM 2075 C C . LYS A 1 264 ? 33.389 -28.254 -6.503 1.00 49.34 264 LYS A C 1
ATOM 2077 O O . LYS A 1 264 ? 33.140 -27.705 -5.433 1.00 49.34 264 LYS A O 1
ATOM 2082 N N . ARG A 1 265 ? 32.427 -28.513 -7.399 1.00 43.34 265 ARG A N 1
ATOM 2083 C CA . ARG A 1 265 ? 30.987 -28.388 -7.097 1.00 43.34 265 ARG A CA 1
ATOM 2084 C C . ARG A 1 265 ? 30.504 -29.644 -6.373 1.00 43.34 265 ARG A C 1
ATOM 2086 O O . ARG A 1 265 ? 30.517 -30.726 -6.948 1.00 43.34 265 ARG A O 1
ATOM 2093 N N . ILE A 1 266 ? 30.042 -29.486 -5.136 1.00 43.81 266 ILE A N 1
ATOM 2094 C CA . ILE A 1 266 ? 29.406 -30.553 -4.356 1.00 43.81 266 ILE A CA 1
ATOM 2095 C C . ILE A 1 266 ? 27.907 -30.559 -4.684 1.00 43.81 266 ILE A C 1
ATOM 2097 O O . ILE A 1 266 ? 27.189 -29.632 -4.312 1.00 43.81 266 ILE A O 1
ATOM 2101 N N . PHE A 1 267 ? 27.423 -31.599 -5.364 1.00 44.28 267 PHE A N 1
ATOM 2102 C CA . PHE A 1 267 ? 25.991 -31.898 -5.437 1.00 44.28 267 PHE A CA 1
ATOM 2103 C C . PHE A 1 267 ? 25.619 -32.783 -4.243 1.00 44.28 267 PHE A C 1
ATOM 2105 O O . PHE A 1 267 ? 26.136 -33.889 -4.108 1.00 44.28 267 PHE A O 1
ATOM 2112 N N . LYS A 1 268 ? 24.733 -32.304 -3.360 1.00 37.66 268 LYS A N 1
ATOM 2113 C CA . LYS A 1 268 ? 24.167 -33.125 -2.281 1.00 37.66 268 LYS A CA 1
ATOM 2114 C C . LYS A 1 268 ? 23.065 -34.018 -2.854 1.00 37.66 268 LYS A C 1
ATOM 2116 O O . LYS A 1 268 ? 21.967 -33.547 -3.133 1.00 37.66 268 LYS A O 1
ATOM 2121 N N . THR A 1 269 ? 23.354 -35.302 -3.021 1.00 36.50 269 THR A N 1
ATOM 2122 C CA . THR A 1 269 ? 22.342 -36.351 -3.188 1.00 36.50 269 THR A CA 1
ATOM 2123 C C . THR A 1 269 ? 21.775 -36.708 -1.816 1.00 36.50 269 THR A C 1
ATOM 2125 O O . THR A 1 269 ? 22.506 -37.191 -0.952 1.00 36.50 269 THR A O 1
ATOM 2128 N N . ASN A 1 270 ? 20.481 -36.467 -1.596 1.00 34.44 270 ASN A N 1
ATOM 2129 C CA . ASN A 1 270 ? 19.801 -36.903 -0.378 1.00 34.44 270 ASN A CA 1
ATOM 2130 C C . ASN A 1 270 ? 19.584 -38.422 -0.438 1.00 34.44 270 ASN A C 1
ATOM 2132 O O . ASN A 1 270 ? 18.762 -38.906 -1.213 1.00 34.44 270 ASN A O 1
ATOM 2136 N N . ASN A 1 271 ? 20.329 -39.160 0.386 1.00 32.62 271 ASN A N 1
ATOM 2137 C CA . ASN A 1 271 ? 20.140 -40.590 0.609 1.00 32.62 271 ASN A CA 1
ATOM 2138 C C . ASN A 1 271 ? 18.813 -40.833 1.340 1.00 32.62 271 ASN A C 1
ATOM 2140 O O . ASN A 1 271 ? 18.685 -40.556 2.532 1.00 32.62 271 ASN A O 1
ATOM 2144 N N . THR A 1 272 ? 17.833 -41.378 0.626 1.00 36.78 272 THR A N 1
ATOM 2145 C CA . THR A 1 272 ? 16.622 -41.962 1.207 1.00 36.78 272 THR A CA 1
ATOM 2146 C C . THR A 1 272 ? 16.980 -43.342 1.761 1.00 36.78 272 THR A C 1
ATOM 2148 O O . THR A 1 272 ? 17.348 -44.243 1.007 1.00 36.78 272 THR A O 1
ATOM 2151 N N . GLN A 1 273 ? 16.912 -43.518 3.082 1.00 38.47 273 GLN A N 1
ATOM 2152 C CA . GLN A 1 273 ? 17.010 -44.845 3.688 1.00 38.47 273 GLN A CA 1
ATOM 2153 C C . GLN A 1 273 ? 15.744 -45.653 3.379 1.00 38.47 273 GLN A C 1
ATOM 2155 O O . GLN A 1 273 ? 14.622 -45.174 3.537 1.00 38.47 273 GLN A O 1
ATOM 2160 N N . LYS A 1 274 ? 15.964 -46.888 2.922 1.00 34.47 274 LYS A N 1
ATOM 2161 C CA . LYS A 1 274 ? 14.960 -47.911 2.624 1.00 34.47 274 LYS A CA 1
ATOM 2162 C C . LYS A 1 274 ? 14.188 -48.315 3.888 1.00 34.47 274 LYS A C 1
ATOM 2164 O O . LYS A 1 274 ? 14.804 -48.693 4.881 1.00 34.47 274 LYS A O 1
ATOM 2169 N N . LYS A 1 275 ? 12.857 -48.348 3.800 1.00 30.34 275 LYS A N 1
ATOM 2170 C CA . LYS A 1 275 ? 11.985 -49.240 4.581 1.00 30.34 275 LYS A CA 1
ATOM 2171 C C . LYS A 1 275 ? 11.019 -49.925 3.610 1.00 30.34 275 LYS A C 1
ATOM 2173 O O . LYS A 1 275 ? 10.452 -49.262 2.746 1.00 30.34 275 LYS A O 1
ATOM 2178 N N . GLU A 1 276 ? 10.935 -51.249 3.709 1.00 33.12 276 GLU A N 1
ATOM 2179 C CA . GLU A 1 276 ? 10.071 -52.124 2.903 1.00 33.12 276 GLU A CA 1
ATOM 2180 C C . GLU A 1 276 ? 8.578 -51.985 3.271 1.00 33.12 276 GLU A C 1
ATOM 2182 O O . GLU A 1 276 ? 8.269 -51.437 4.332 1.00 33.12 276 GLU A O 1
ATOM 2187 N N . PRO A 1 277 ? 7.651 -52.429 2.394 1.00 39.81 277 PRO A N 1
ATOM 2188 C CA . PRO A 1 277 ? 6.253 -52.024 2.440 1.00 39.81 277 PRO A CA 1
ATOM 2189 C C . PRO A 1 277 ? 5.357 -53.053 3.145 1.00 39.81 277 PRO A C 1
ATOM 2191 O O . PRO A 1 277 ? 5.358 -54.229 2.787 1.00 39.81 277 PRO A O 1
ATOM 2194 N N . GLU A 1 278 ? 4.486 -52.587 4.040 1.00 31.92 278 GLU A N 1
ATOM 2195 C CA . GLU A 1 278 ? 3.238 -53.284 4.364 1.00 31.92 278 GLU A CA 1
ATOM 2196 C C . GLU A 1 278 ? 2.047 -52.489 3.822 1.00 31.92 278 GLU A C 1
ATOM 2198 O O . GLU A 1 278 ? 1.942 -51.272 3.979 1.00 31.92 278 GLU A O 1
ATOM 2203 N N . LYS A 1 279 ? 1.171 -53.206 3.115 1.00 46.16 279 LYS A N 1
ATOM 2204 C CA . LYS A 1 279 ? -0.087 -52.712 2.560 1.00 46.16 279 LYS A CA 1
ATOM 2205 C C . LYS A 1 279 ? -1.110 -52.546 3.684 1.00 46.16 279 LYS A C 1
ATOM 2207 O O . LYS A 1 279 ? -1.487 -53.541 4.293 1.00 46.16 279 LYS A O 1
ATOM 2212 N N . ASN A 1 280 ? -1.625 -51.336 3.874 1.00 37.06 280 ASN A N 1
ATOM 2213 C CA . ASN A 1 280 ? -3.027 -50.994 3.611 1.00 37.06 280 ASN A CA 1
ATOM 2214 C C . ASN A 1 280 ? -3.334 -49.554 4.054 1.00 37.06 280 ASN A C 1
ATOM 2216 O O . ASN A 1 280 ? -2.913 -49.103 5.111 1.00 37.06 280 ASN A O 1
ATOM 2220 N N . ASP A 1 281 ? -4.161 -48.927 3.224 1.00 34.09 281 ASP A N 1
ATOM 2221 C CA . ASP A 1 281 ? -5.049 -47.797 3.480 1.00 34.09 281 ASP A CA 1
ATOM 2222 C C . ASP A 1 281 ? -4.588 -46.330 3.421 1.00 34.09 281 ASP A C 1
ATOM 2224 O O . ASP A 1 281 ? -3.674 -45.854 4.087 1.00 34.09 281 ASP A O 1
ATOM 2228 N N . PHE A 1 282 ? -5.429 -45.625 2.655 1.00 39.16 282 PHE A N 1
ATOM 2229 C CA . PHE A 1 282 ? -5.745 -44.203 2.624 1.00 39.16 282 PHE A CA 1
ATOM 2230 C C . PHE A 1 282 ? -4.791 -43.232 1.908 1.00 39.16 282 PHE A C 1
ATOM 2232 O O . PHE A 1 282 ? -3.776 -42.784 2.432 1.00 39.16 282 PHE A O 1
ATOM 2239 N N . SER A 1 283 ? -5.207 -42.799 0.711 1.00 36.06 283 SER A N 1
ATOM 2240 C CA . SER A 1 283 ? -4.638 -41.654 -0.009 1.00 36.06 283 SER A CA 1
ATOM 2241 C C . SER A 1 283 ? -5.588 -40.447 0.054 1.00 36.06 283 SER A C 1
ATOM 2243 O O . SER A 1 283 ? -6.542 -40.393 -0.731 1.00 36.06 283 SER A O 1
ATOM 2245 N N . PRO A 1 284 ? -5.364 -39.450 0.930 1.00 36.81 284 PRO A N 1
ATOM 2246 C CA . PRO A 1 284 ? -6.039 -38.173 0.801 1.00 36.81 284 PRO A CA 1
ATOM 2247 C C . PRO A 1 284 ? -5.319 -37.352 -0.282 1.00 36.81 284 PRO A C 1
ATOM 2249 O O . PRO A 1 284 ? -4.096 -37.234 -0.283 1.00 36.81 284 PRO A O 1
ATOM 2252 N N . PHE A 1 285 ? -6.099 -36.781 -1.201 1.00 40.41 285 PHE A N 1
ATOM 2253 C CA . PHE A 1 285 ? -5.670 -35.838 -2.242 1.00 40.41 285 PHE A CA 1
ATOM 2254 C C . PHE A 1 285 ? -4.842 -36.412 -3.404 1.00 40.41 285 PHE A C 1
ATOM 2256 O O . PHE A 1 285 ? -3.718 -35.996 -3.672 1.00 40.41 285 PHE A O 1
ATOM 2263 N N . VAL A 1 286 ? -5.488 -37.236 -4.236 1.00 42.06 286 VAL A N 1
ATOM 2264 C CA . VAL A 1 286 ? -5.215 -37.215 -5.686 1.00 42.06 286 VAL A CA 1
ATOM 2265 C C . VAL A 1 286 ? -5.890 -35.967 -6.264 1.00 42.06 286 VAL A C 1
ATOM 2267 O O . VAL A 1 286 ? -6.948 -36.020 -6.882 1.00 42.06 286 VAL A O 1
ATOM 2270 N N . GLY A 1 287 ? -5.309 -34.808 -5.975 1.00 35.84 287 GLY A N 1
ATOM 2271 C CA . GLY A 1 287 ? -5.668 -33.536 -6.582 1.00 35.84 287 GLY A CA 1
ATOM 2272 C C . GLY A 1 287 ? -4.400 -32.950 -7.168 1.00 35.84 287 GLY A C 1
ATOM 2273 O O . GLY A 1 287 ? -3.460 -32.680 -6.427 1.00 35.84 287 GLY A O 1
ATOM 2274 N N . ASN A 1 288 ? -4.355 -32.796 -8.493 1.00 38.47 288 ASN A N 1
ATOM 2275 C CA . ASN A 1 288 ? -3.265 -32.107 -9.174 1.00 38.47 288 ASN A CA 1
ATOM 2276 C C . ASN A 1 288 ? -2.980 -30.790 -8.449 1.00 38.47 288 ASN A C 1
ATOM 2278 O O . ASN A 1 288 ? -3.824 -29.893 -8.431 1.00 38.47 288 ASN A O 1
ATOM 2282 N N . SER A 1 289 ? -1.796 -30.684 -7.855 1.00 32.88 289 SER A N 1
ATOM 2283 C CA . SER A 1 289 ? -1.292 -29.453 -7.274 1.00 32.88 289 SER A CA 1
ATOM 2284 C C . SER A 1 289 ? -1.297 -28.382 -8.361 1.00 32.88 289 SER A C 1
ATOM 2286 O O . SER A 1 289 ? -0.487 -28.379 -9.292 1.00 32.88 289 SER A O 1
ATOM 2288 N N . ILE A 1 290 ? -2.250 -27.455 -8.266 1.00 40.59 290 ILE A N 1
ATOM 2289 C CA . ILE A 1 290 ? -2.181 -26.202 -9.002 1.00 40.59 290 ILE A CA 1
ATOM 2290 C C . ILE A 1 290 ? -1.004 -25.465 -8.379 1.00 40.59 290 ILE A C 1
ATOM 2292 O O . ILE A 1 290 ? -1.123 -24.840 -7.330 1.00 40.59 290 ILE A O 1
ATOM 2296 N N . ASN A 1 291 ? 0.161 -25.599 -9.013 1.00 33.53 291 ASN A N 1
ATOM 2297 C CA . ASN A 1 291 ? 1.303 -24.731 -8.796 1.00 33.53 291 ASN A CA 1
ATOM 2298 C C . ASN A 1 291 ? 0.790 -23.285 -8.792 1.00 33.53 291 ASN A C 1
ATOM 2300 O O . ASN A 1 291 ? 0.485 -22.742 -9.860 1.00 33.53 291 ASN A O 1
ATOM 2304 N N . HIS A 1 292 ? 0.701 -22.662 -7.615 1.00 40.56 292 HIS A N 1
ATOM 2305 C CA . HIS A 1 292 ? 0.660 -21.212 -7.498 1.00 40.56 292 HIS A CA 1
ATOM 2306 C C . HIS A 1 292 ? 1.980 -20.713 -8.085 1.00 40.56 292 HIS A C 1
ATOM 2308 O O . HIS A 1 292 ? 3.008 -20.633 -7.415 1.00 40.56 292 HIS A O 1
ATOM 2314 N N . ARG A 1 293 ? 1.978 -20.468 -9.399 1.00 46.19 293 ARG A N 1
ATOM 2315 C CA . ARG A 1 293 ? 3.047 -19.748 -10.074 1.00 46.19 293 ARG A CA 1
ATOM 2316 C C . ARG A 1 293 ? 3.076 -18.376 -9.419 1.00 46.19 293 ARG A C 1
ATOM 2318 O O . ARG A 1 293 ? 2.229 -17.546 -9.728 1.00 46.19 293 ARG A O 1
ATOM 2325 N N . LEU A 1 294 ? 4.042 -18.159 -8.527 1.00 48.06 294 LEU A N 1
ATOM 2326 C CA . LEU A 1 294 ? 4.575 -16.830 -8.244 1.00 48.06 294 LEU A CA 1
ATOM 2327 C C . LEU A 1 294 ? 4.598 -16.076 -9.577 1.00 48.06 294 LEU A C 1
ATOM 2329 O O . LEU A 1 294 ? 5.152 -16.606 -10.549 1.00 48.06 294 LEU A O 1
ATOM 2333 N N . SER A 1 295 ? 3.926 -14.928 -9.656 1.00 56.31 295 SER A N 1
ATOM 2334 C CA . SER A 1 295 ? 3.869 -14.085 -10.850 1.00 56.31 295 SER A CA 1
ATOM 2335 C C . SER A 1 295 ? 5.299 -13.709 -11.236 1.00 56.31 295 SER A C 1
ATOM 2337 O O . SER A 1 295 ? 5.928 -12.795 -10.710 1.00 56.31 295 SER A O 1
ATOM 2339 N N . LYS A 1 296 ? 5.863 -14.530 -12.117 1.00 76.25 296 LYS A N 1
ATOM 2340 C CA . LYS A 1 296 ? 7.194 -14.411 -12.694 1.00 76.25 296 LYS A CA 1
ATOM 2341 C C . LYS A 1 296 ? 7.024 -13.738 -14.043 1.00 76.25 296 LYS A C 1
ATOM 2343 O O . LYS A 1 296 ? 6.030 -13.981 -14.722 1.00 76.25 296 LYS A O 1
ATOM 2348 N N . TRP A 1 297 ? 8.021 -12.957 -14.453 1.00 86.62 297 TRP A N 1
ATOM 2349 C CA . TRP A 1 297 ? 8.142 -12.473 -15.827 1.00 86.62 297 TRP A CA 1
ATOM 2350 C C . TRP A 1 297 ? 7.813 -13.590 -16.822 1.00 86.62 297 TRP A C 1
ATOM 2352 O O . TRP A 1 297 ? 8.561 -14.563 -16.957 1.00 86.62 297 TRP A O 1
ATOM 2362 N N . GLN A 1 298 ? 6.675 -13.457 -17.497 1.00 89.00 298 GLN A N 1
ATOM 2363 C CA . GLN A 1 298 ? 6.210 -14.418 -18.479 1.00 89.00 298 GLN A CA 1
ATOM 2364 C C . GLN A 1 298 ? 6.658 -13.943 -19.852 1.00 89.00 298 GLN A C 1
ATOM 2366 O O . GLN A 1 298 ? 6.307 -12.846 -20.278 1.00 89.00 298 GLN A O 1
ATOM 2371 N N . LYS A 1 299 ? 7.409 -14.775 -20.575 1.00 89.69 299 LYS A N 1
ATOM 2372 C CA . LYS A 1 299 ? 7.737 -14.478 -21.969 1.00 89.69 299 LYS A CA 1
ATOM 2373 C C . LYS A 1 299 ? 6.441 -14.476 -22.789 1.00 89.69 299 LYS A C 1
ATOM 2375 O O . LYS A 1 299 ? 5.744 -15.487 -22.839 1.00 89.69 299 LYS A O 1
ATOM 2380 N N . LEU A 1 300 ? 6.111 -13.343 -23.406 1.00 87.31 300 LEU A N 1
ATOM 2381 C CA . LEU A 1 300 ? 4.892 -13.163 -24.206 1.00 87.31 300 LEU A CA 1
ATOM 2382 C C . LEU A 1 300 ? 5.075 -13.612 -25.662 1.00 87.31 300 LEU A C 1
ATOM 2384 O O . LEU A 1 300 ? 4.114 -13.693 -26.421 1.00 87.31 300 LEU A O 1
ATOM 2388 N N . THR A 1 301 ? 6.315 -13.877 -26.072 1.00 85.12 301 THR A N 1
ATOM 2389 C CA . THR A 1 301 ? 6.691 -14.174 -27.457 1.00 85.12 301 THR A CA 1
ATOM 2390 C C . THR A 1 301 ? 7.452 -15.490 -27.563 1.00 85.12 301 THR A C 1
ATOM 2392 O O . THR A 1 301 ? 8.347 -15.766 -26.770 1.00 85.12 301 THR A O 1
ATOM 2395 N N . HIS A 1 302 ? 7.118 -16.306 -28.568 1.00 84.06 302 HIS A N 1
ATOM 2396 C CA . HIS A 1 302 ? 7.859 -17.539 -28.873 1.00 84.06 302 HIS A CA 1
ATOM 2397 C C . HIS A 1 302 ? 9.183 -17.263 -29.602 1.00 84.06 302 HIS A C 1
ATOM 2399 O O . HIS A 1 302 ? 10.177 -17.940 -29.357 1.00 84.06 302 HIS A O 1
ATOM 2405 N N . HIS A 1 303 ? 9.197 -16.242 -30.462 1.00 88.88 303 HIS A N 1
ATOM 2406 C CA . HIS A 1 303 ? 10.366 -15.801 -31.222 1.00 88.88 303 HIS A CA 1
ATOM 2407 C C . HIS A 1 303 ? 10.560 -14.289 -31.062 1.00 88.88 303 HIS A C 1
ATOM 2409 O O . HIS A 1 303 ? 9.547 -13.585 -30.929 1.00 88.88 303 HIS A O 1
ATOM 2415 N N . PRO A 1 304 ? 11.810 -13.792 -31.138 1.00 93.31 304 PRO A N 1
ATOM 2416 C CA . PRO A 1 304 ? 12.099 -12.367 -31.083 1.00 93.31 304 PRO A CA 1
ATOM 2417 C C . PRO A 1 304 ? 11.278 -11.586 -32.104 1.00 93.31 304 PRO A C 1
ATOM 2419 O O . PRO A 1 304 ? 11.095 -12.004 -33.253 1.00 93.31 304 PRO A O 1
ATOM 2422 N N . LYS A 1 305 ? 10.765 -10.441 -31.674 1.00 95.62 305 LYS A N 1
ATOM 2423 C CA . LYS A 1 305 ? 9.967 -9.541 -32.497 1.00 95.62 305 LYS A CA 1
ATOM 2424 C C . LYS A 1 305 ? 10.835 -8.395 -32.963 1.00 95.62 305 LYS A C 1
ATOM 2426 O O . LYS A 1 305 ? 11.524 -7.779 -32.160 1.00 95.62 305 LYS A O 1
ATOM 2431 N N . CYS A 1 306 ? 10.819 -8.157 -34.270 1.00 96.31 306 CYS A N 1
ATOM 2432 C CA . CYS A 1 306 ? 11.667 -7.160 -34.895 1.00 96.31 306 CYS A CA 1
ATOM 2433 C C . CYS A 1 306 ? 10.835 -6.018 -35.449 1.00 96.31 306 CYS A C 1
ATOM 2435 O O . CYS A 1 306 ? 9.845 -6.279 -36.131 1.00 96.31 306 CYS A O 1
ATOM 2437 N N . ILE A 1 307 ? 11.290 -4.799 -35.201 1.00 96.19 307 ILE A N 1
ATOM 2438 C CA . ILE A 1 307 ? 10.713 -3.567 -35.733 1.00 96.19 307 ILE A CA 1
ATOM 2439 C C . ILE A 1 307 ? 11.743 -2.857 -36.610 1.00 96.19 307 ILE A C 1
ATOM 2441 O O . ILE A 1 307 ? 12.954 -3.044 -36.428 1.00 96.19 307 ILE A O 1
ATOM 2445 N N . GLU A 1 308 ? 11.266 -2.034 -37.532 1.00 94.50 308 GLU A N 1
ATOM 2446 C CA . GLU A 1 308 ? 12.069 -1.013 -38.209 1.00 94.50 308 GLU A CA 1
ATOM 2447 C C . GLU A 1 308 ? 11.563 0.376 -37.791 1.00 94.50 308 GLU A C 1
ATOM 2449 O O . GLU A 1 308 ? 10.545 0.491 -37.116 1.00 94.50 308 GLU A O 1
ATOM 2454 N N . ALA A 1 309 ? 12.306 1.427 -38.130 1.00 89.69 309 ALA A N 1
ATOM 2455 C CA . ALA A 1 309 ? 11.976 2.798 -37.731 1.00 89.69 309 ALA A CA 1
ATOM 2456 C C . ALA A 1 309 ? 11.185 3.586 -38.791 1.00 89.69 309 ALA A C 1
ATOM 2458 O O . ALA A 1 309 ? 11.145 4.813 -38.700 1.00 89.69 309 ALA A O 1
ATOM 2459 N N . ARG A 1 310 ? 10.631 2.905 -39.805 1.00 90.62 310 ARG A N 1
ATOM 2460 C CA . ARG A 1 310 ? 9.893 3.539 -40.901 1.00 90.62 310 ARG A CA 1
ATOM 2461 C C . ARG A 1 310 ? 8.917 2.609 -41.615 1.00 90.62 310 ARG A C 1
ATOM 2463 O O . ARG A 1 310 ? 9.164 1.395 -41.682 1.00 90.62 310 ARG A O 1
ATOM 2470 N N . SER A 1 311 ? 7.967 3.215 -42.321 1.00 90.31 311 SER A N 1
ATOM 2471 C CA . SER A 1 311 ? 7.057 2.571 -43.274 1.00 90.31 311 SER A CA 1
ATOM 2472 C C . SER A 1 311 ? 6.104 1.562 -42.633 1.00 90.31 311 SER A C 1
ATOM 2474 O O . SER A 1 311 ? 5.895 0.476 -43.187 1.00 90.31 311 SER A O 1
ATOM 2476 N N . ASP A 1 312 ? 5.556 1.898 -41.467 1.00 90.75 312 ASP A N 1
ATOM 2477 C CA . ASP A 1 312 ? 4.593 1.089 -40.716 1.00 90.75 312 ASP A CA 1
ATOM 2478 C C . ASP A 1 312 ? 5.115 -0.316 -40.381 1.00 90.75 312 ASP A C 1
ATOM 2480 O O . ASP A 1 312 ? 4.374 -1.308 -40.329 1.00 90.75 312 ASP A O 1
ATOM 2484 N N . LYS A 1 313 ? 6.423 -0.444 -40.154 1.00 93.12 313 LYS A N 1
ATOM 2485 C CA . LYS A 1 313 ? 7.079 -1.738 -39.913 1.00 93.12 313 LYS A CA 1
ATOM 2486 C C . LYS A 1 313 ? 7.161 -2.067 -38.428 1.00 93.12 313 LYS A C 1
ATOM 2488 O O . LYS A 1 313 ? 8.209 -2.447 -37.889 1.00 93.12 313 LYS A O 1
ATOM 2493 N N . TYR A 1 314 ? 6.003 -2.009 -37.788 1.00 95.06 314 TYR A N 1
ATOM 2494 C CA . TYR A 1 314 ? 5.798 -2.448 -36.418 1.00 95.06 314 TYR A CA 1
ATOM 2495 C C . TYR A 1 314 ? 5.802 -3.972 -36.293 1.00 95.06 314 TYR A C 1
ATOM 2497 O O . TYR A 1 314 ? 5.432 -4.728 -37.197 1.00 95.06 314 TYR A O 1
ATOM 2505 N N . ALA A 1 315 ? 6.151 -4.454 -35.104 1.00 94.88 315 ALA A N 1
ATOM 2506 C CA . ALA A 1 315 ? 6.032 -5.866 -34.781 1.00 94.88 315 ALA A CA 1
ATOM 2507 C C . ALA A 1 315 ? 4.679 -6.132 -34.136 1.00 94.88 315 ALA A C 1
ATOM 2509 O O . ALA A 1 315 ? 4.247 -5.387 -33.263 1.00 94.88 315 ALA A O 1
ATOM 2510 N N . THR A 1 316 ? 4.034 -7.244 -34.487 1.00 93.75 316 THR A N 1
ATOM 2511 C CA . THR A 1 316 ? 2.817 -7.695 -33.804 1.00 93.75 316 THR A CA 1
ATOM 2512 C C . THR A 1 316 ? 3.008 -9.055 -33.143 1.00 93.75 316 THR A C 1
ATOM 2514 O O . THR A 1 316 ? 3.706 -9.949 -33.646 1.00 93.75 316 THR A O 1
ATOM 2517 N N . PHE A 1 317 ? 2.369 -9.220 -31.991 1.00 90.75 317 PHE A N 1
ATOM 2518 C CA . PHE A 1 317 ? 2.270 -10.490 -31.289 1.00 90.75 317 PHE A CA 1
ATOM 2519 C C . PHE A 1 317 ? 0.905 -10.613 -30.611 1.00 90.75 317 PHE A C 1
ATOM 2521 O O . PHE A 1 317 ? 0.184 -9.628 -30.435 1.00 90.75 317 PHE A O 1
ATOM 2528 N N . ARG A 1 318 ? 0.534 -11.849 -30.282 1.00 87.25 318 ARG A N 1
ATOM 2529 C CA . ARG A 1 318 ? -0.685 -12.154 -29.539 1.00 87.25 318 ARG A CA 1
ATOM 2530 C C . ARG A 1 318 ? -0.315 -12.708 -28.180 1.00 87.25 318 ARG A C 1
ATOM 2532 O O . ARG A 1 318 ? 0.609 -13.513 -28.071 1.00 87.25 318 ARG A O 1
ATOM 2539 N N . HIS A 1 319 ? -1.051 -12.288 -27.160 1.00 80.31 319 HIS A N 1
ATOM 2540 C CA . HIS A 1 319 ? -0.941 -12.894 -25.841 1.00 80.31 319 HIS A CA 1
ATOM 2541 C C . HIS A 1 319 ? -1.634 -14.258 -25.850 1.00 80.31 319 HIS A C 1
ATOM 2543 O O . HIS A 1 319 ? -2.858 -14.334 -25.912 1.00 80.31 319 HIS A O 1
ATOM 2549 N N . HIS A 1 320 ? -0.855 -15.338 -25.821 1.00 70.50 320 HIS A N 1
ATOM 2550 C CA . HIS A 1 320 ? -1.374 -16.713 -25.783 1.00 70.50 320 HIS A CA 1
ATOM 2551 C C . HIS A 1 320 ? -1.568 -17.248 -24.349 1.00 70.50 320 HIS A C 1
ATOM 2553 O O . HIS A 1 320 ? -1.942 -18.405 -24.169 1.00 70.50 320 HIS A O 1
ATOM 2559 N N . GLY A 1 321 ? -1.294 -16.430 -23.325 1.00 71.06 321 GLY A N 1
ATOM 2560 C CA . GLY A 1 321 ? -1.512 -16.782 -21.921 1.00 71.06 321 GLY A CA 1
ATOM 2561 C C . GLY A 1 321 ? -2.950 -16.544 -21.448 1.00 71.06 321 GLY A C 1
ATOM 2562 O O . GLY A 1 321 ? -3.816 -16.113 -22.209 1.00 71.06 321 GLY A O 1
ATOM 2563 N N . LYS A 1 322 ? -3.197 -16.803 -20.156 1.00 74.25 322 LYS A N 1
ATOM 2564 C CA . LYS A 1 322 ? -4.462 -16.436 -19.503 1.00 74.25 322 LYS A CA 1
ATOM 2565 C C . LYS A 1 322 ? -4.662 -14.920 -19.584 1.00 74.25 322 LYS A C 1
ATOM 2567 O O . LYS A 1 322 ? -3.694 -14.173 -19.436 1.00 74.25 322 LYS A O 1
ATOM 2572 N N . ALA A 1 323 ? -5.901 -14.493 -19.829 1.00 83.00 323 ALA A N 1
ATOM 2573 C CA . ALA A 1 323 ? -6.270 -13.085 -19.738 1.00 83.00 323 ALA A CA 1
ATOM 2574 C C . ALA A 1 323 ? -5.939 -12.555 -18.336 1.00 83.00 323 ALA A C 1
ATOM 2576 O O . ALA A 1 323 ? -6.074 -13.293 -17.358 1.00 83.00 323 ALA A O 1
ATOM 2577 N N . GLY A 1 324 ? -5.493 -11.308 -18.246 1.00 87.31 324 GLY A N 1
ATOM 2578 C CA . GLY A 1 324 ? -5.066 -10.726 -16.979 1.00 87.31 324 GLY A CA 1
ATOM 2579 C C . GLY A 1 324 ? -4.624 -9.280 -17.126 1.00 87.31 324 GLY A C 1
ATOM 2580 O O . GLY A 1 324 ? -4.564 -8.738 -18.232 1.00 87.31 324 GLY A O 1
ATOM 2581 N N . PHE A 1 325 ? -4.310 -8.655 -15.999 1.00 90.88 325 PHE A N 1
ATOM 2582 C CA . PHE A 1 325 ? -3.877 -7.264 -15.957 1.00 90.88 325 PHE A CA 1
ATOM 2583 C C . PHE A 1 325 ? -2.366 -7.181 -16.175 1.00 90.88 325 PHE A C 1
ATOM 2585 O O . PHE A 1 325 ? -1.581 -7.633 -15.344 1.00 90.88 325 PHE A O 1
ATOM 2592 N N . LEU A 1 326 ? -1.944 -6.616 -17.307 1.00 90.94 326 LEU A N 1
ATOM 2593 C CA . LEU A 1 326 ? -0.541 -6.389 -17.633 1.00 90.94 326 LEU A CA 1
ATOM 2594 C C . LEU A 1 326 ? -0.036 -5.162 -16.865 1.00 90.94 326 LEU A C 1
ATOM 2596 O O . LEU A 1 326 ? -0.266 -4.021 -17.266 1.00 90.94 326 LEU A O 1
ATOM 2600 N N . ALA A 1 327 ? 0.666 -5.407 -15.762 1.00 91.81 327 ALA A N 1
ATOM 2601 C CA . ALA A 1 327 ? 1.178 -4.361 -14.883 1.00 91.81 327 ALA A CA 1
ATOM 2602 C C . ALA A 1 327 ? 2.581 -3.881 -15.263 1.00 91.81 327 ALA A C 1
ATOM 2604 O O . ALA A 1 327 ? 2.949 -2.753 -14.951 1.00 91.81 327 ALA A O 1
ATOM 2605 N N . ALA A 1 328 ? 3.378 -4.701 -15.947 1.00 93.62 328 ALA A N 1
ATOM 2606 C CA . ALA A 1 328 ? 4.665 -4.271 -16.484 1.00 93.62 328 ALA A CA 1
ATOM 2607 C C . ALA A 1 328 ? 5.043 -5.049 -17.744 1.00 93.62 328 ALA A C 1
ATOM 2609 O O . ALA A 1 328 ? 4.661 -6.209 -17.920 1.00 93.62 328 ALA A O 1
ATOM 2610 N N . VAL A 1 329 ? 5.845 -4.422 -18.598 1.00 94.50 329 VAL A N 1
ATOM 2611 C CA . VAL A 1 329 ? 6.459 -5.043 -19.770 1.00 94.50 329 VAL A CA 1
ATOM 2612 C C . VAL A 1 329 ? 7.969 -4.860 -19.710 1.00 94.50 329 VAL A C 1
ATOM 2614 O O . VAL A 1 329 ? 8.476 -3.830 -19.264 1.00 94.50 329 VAL A O 1
ATOM 2617 N N . LYS A 1 330 ? 8.693 -5.877 -20.163 1.00 95.62 330 LYS A N 1
ATOM 2618 C CA . LYS A 1 330 ? 10.141 -5.862 -20.294 1.00 95.62 330 LYS A CA 1
ATOM 2619 C C . LYS A 1 330 ? 10.542 -6.284 -21.696 1.00 95.62 330 LYS A C 1
ATOM 2621 O O . LYS A 1 330 ? 10.236 -7.401 -22.121 1.00 95.62 330 LYS A O 1
ATOM 2626 N N . PHE A 1 331 ? 11.252 -5.403 -22.384 1.00 96.81 331 PHE A N 1
ATOM 2627 C CA . PHE A 1 331 ? 11.909 -5.691 -23.649 1.00 96.81 331 PHE A CA 1
ATOM 2628 C C . PHE A 1 331 ? 13.366 -6.044 -23.393 1.00 96.81 331 PHE A C 1
ATOM 2630 O O . PHE A 1 331 ? 14.056 -5.343 -22.662 1.00 96.81 331 PHE A O 1
ATOM 2637 N N . VAL A 1 332 ? 13.832 -7.140 -23.979 1.00 96.81 332 VAL A N 1
ATOM 2638 C CA . VAL A 1 332 ? 15.226 -7.586 -23.884 1.00 96.81 332 VAL A CA 1
ATOM 2639 C C . VAL A 1 332 ? 15.812 -7.569 -25.283 1.00 96.81 332 VAL A C 1
ATOM 2641 O O . VAL A 1 332 ? 15.249 -8.182 -26.193 1.00 96.81 332 VAL A O 1
ATOM 2644 N N . HIS A 1 333 ? 16.906 -6.837 -25.472 1.00 96.88 333 HIS A N 1
ATOM 2645 C CA . HIS A 1 333 ? 17.559 -6.724 -26.771 1.00 96.88 333 HIS A CA 1
ATOM 2646 C C . HIS A 1 333 ? 18.140 -8.080 -27.171 1.00 96.88 333 HIS A C 1
ATOM 2648 O O . HIS A 1 333 ? 18.764 -8.760 -26.359 1.00 96.88 333 HIS A O 1
ATOM 2654 N N . VAL A 1 334 ? 17.909 -8.483 -28.420 1.00 96.00 334 VAL A N 1
ATOM 2655 C CA . VAL A 1 334 ? 18.458 -9.729 -28.967 1.00 96.00 334 VAL A CA 1
ATOM 2656 C C . VAL A 1 334 ? 19.489 -9.422 -30.042 1.00 96.00 334 VAL A C 1
ATOM 2658 O O . VAL A 1 334 ? 20.599 -9.948 -30.012 1.00 96.00 334 VAL A O 1
ATOM 2661 N N . SER A 1 335 ? 19.130 -8.590 -31.021 1.00 96.19 335 SER A N 1
ATOM 2662 C CA . SER A 1 335 ? 20.007 -8.306 -32.155 1.00 96.19 335 SER A CA 1
ATOM 2663 C C . SER A 1 335 ? 19.573 -7.075 -32.939 1.00 96.19 335 SER A C 1
ATOM 2665 O O . SER A 1 335 ? 18.403 -6.692 -32.924 1.00 96.19 335 SER A O 1
ATOM 2667 N N . GLY A 1 336 ? 20.499 -6.531 -33.727 1.00 95.06 336 GLY A N 1
ATOM 2668 C CA . GLY A 1 336 ? 20.239 -5.391 -34.601 1.00 95.06 336 GLY A CA 1
ATOM 2669 C C . GLY A 1 336 ? 20.288 -4.057 -33.861 1.00 95.06 336 GLY A C 1
ATOM 2670 O O . GLY A 1 336 ? 20.478 -4.013 -32.647 1.00 95.06 336 GLY A O 1
ATOM 2671 N N . ARG A 1 337 ? 20.177 -2.963 -34.611 1.00 94.44 337 ARG A N 1
ATOM 2672 C CA . ARG A 1 337 ? 20.179 -1.594 -34.088 1.00 94.44 337 ARG A CA 1
ATOM 2673 C C . ARG A 1 337 ? 19.255 -0.725 -34.919 1.00 94.44 337 ARG A C 1
ATOM 2675 O O . ARG A 1 337 ? 19.031 -1.010 -36.097 1.00 94.44 337 ARG A O 1
ATOM 2682 N N . ILE A 1 338 ? 18.751 0.322 -34.290 1.00 93.56 338 ILE A N 1
ATOM 2683 C CA . ILE A 1 338 ? 17.823 1.288 -34.863 1.00 93.56 338 ILE A CA 1
ATOM 2684 C C . ILE A 1 338 ? 18.361 2.703 -34.639 1.00 93.56 338 ILE A C 1
ATOM 2686 O O . ILE A 1 338 ? 19.078 2.952 -33.664 1.00 93.56 338 ILE A O 1
ATOM 2690 N N . ARG A 1 339 ? 18.077 3.613 -35.568 1.00 91.44 339 ARG A N 1
ATOM 2691 C CA . ARG A 1 339 ? 18.547 5.002 -35.526 1.00 91.44 339 ARG A CA 1
ATOM 2692 C C . ARG A 1 339 ? 17.566 5.925 -36.241 1.00 91.44 339 ARG A C 1
ATOM 2694 O O . ARG A 1 339 ? 17.051 5.557 -37.296 1.00 91.44 339 ARG A O 1
ATOM 2701 N N . CYS A 1 340 ? 17.409 7.125 -35.685 1.00 88.81 340 CYS A N 1
ATOM 2702 C CA . CYS A 1 340 ? 16.540 8.180 -36.215 1.00 88.81 340 CYS A CA 1
ATOM 2703 C C . CYS A 1 340 ? 17.193 9.057 -37.302 1.00 88.81 340 CYS A C 1
ATOM 2705 O O . CYS A 1 340 ? 16.699 10.113 -37.660 1.00 88.81 340 CYS A O 1
ATOM 2707 N N . LEU A 1 341 ? 18.414 8.712 -37.710 1.00 88.31 341 LEU A N 1
ATOM 2708 C CA . LEU A 1 341 ? 19.219 9.484 -38.649 1.00 88.31 341 LEU A CA 1
ATOM 2709 C C . LEU A 1 341 ? 20.124 8.534 -39.426 1.00 88.31 341 LEU A C 1
ATOM 2711 O O . LEU A 1 341 ? 20.547 7.494 -38.912 1.00 88.31 341 LEU A O 1
ATOM 2715 N N . TYR A 1 342 ? 20.541 8.951 -40.620 1.00 86.56 342 TYR A N 1
ATOM 2716 C CA . TYR A 1 342 ? 21.452 8.180 -41.470 1.00 86.56 342 TYR A CA 1
ATOM 2717 C C . TYR A 1 342 ? 22.801 7.852 -40.801 1.00 86.56 342 TYR A C 1
ATOM 2719 O O . TYR A 1 342 ? 23.410 6.811 -41.071 1.00 86.56 342 TYR A O 1
ATOM 2727 N N . ALA A 1 343 ? 23.294 8.717 -39.911 1.00 87.31 343 ALA A N 1
ATOM 2728 C CA . ALA A 1 343 ? 24.623 8.580 -39.325 1.00 87.31 343 ALA A CA 1
ATOM 2729 C C . ALA A 1 343 ? 24.707 7.409 -38.307 1.00 87.31 343 ALA A C 1
ATOM 2731 O O . ALA A 1 343 ? 23.884 7.319 -37.394 1.00 87.31 343 ALA A O 1
ATOM 2732 N N . PRO A 1 344 ? 25.712 6.506 -38.395 1.00 86.56 344 PRO A N 1
ATOM 2733 C CA . PRO A 1 344 ? 25.859 5.353 -37.486 1.00 86.56 344 PRO A CA 1
ATOM 2734 C C . PRO A 1 344 ? 26.051 5.688 -36.003 1.00 86.56 344 PRO A C 1
ATOM 2736 O O . PRO A 1 344 ? 25.825 4.829 -35.157 1.00 86.56 344 PRO A O 1
ATOM 2739 N N . VAL A 1 345 ? 26.442 6.921 -35.679 1.00 86.44 345 VAL A N 1
ATOM 2740 C CA . VAL A 1 345 ? 26.566 7.435 -34.302 1.00 86.44 345 VAL A CA 1
ATOM 2741 C C . VAL A 1 345 ? 25.254 7.327 -33.514 1.00 86.44 345 VAL A C 1
ATOM 2743 O O . VAL A 1 345 ? 25.279 7.139 -32.302 1.00 86.44 345 VAL A O 1
ATOM 2746 N N . HIS A 1 346 ? 24.107 7.368 -34.192 1.00 87.75 346 HIS A N 1
ATOM 2747 C CA . HIS A 1 346 ? 22.791 7.287 -33.552 1.00 87.75 346 HIS A CA 1
ATOM 2748 C C . HIS A 1 346 ? 22.271 5.859 -33.366 1.00 87.75 346 HIS A C 1
ATOM 2750 O O . HIS A 1 346 ? 21.125 5.670 -32.965 1.00 87.75 346 HIS A O 1
ATOM 2756 N N . ASN A 1 347 ? 23.098 4.854 -33.660 1.00 91.62 347 ASN A N 1
ATOM 2757 C CA . ASN A 1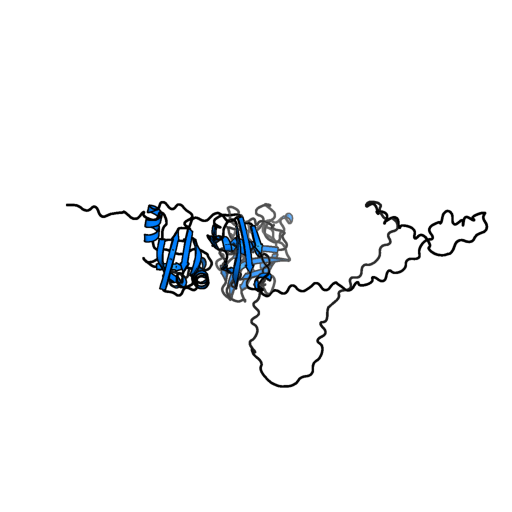 347 ? 22.759 3.455 -33.462 1.00 91.62 347 ASN A CA 1
ATOM 2758 C C . ASN A 1 347 ? 22.431 3.166 -31.997 1.00 91.62 347 ASN A C 1
ATOM 2760 O O . ASN A 1 347 ? 23.286 3.301 -31.121 1.00 91.62 347 ASN A O 1
ATOM 2764 N N . SER A 1 348 ? 21.227 2.666 -31.761 1.00 93.56 348 SER A N 1
ATOM 2765 C CA . SER A 1 348 ? 20.749 2.319 -30.432 1.00 93.56 348 SER A CA 1
ATOM 2766 C C . SER A 1 348 ? 19.880 1.059 -30.462 1.00 93.56 348 SER A C 1
ATOM 2768 O O . SER A 1 348 ? 19.584 0.513 -31.530 1.00 93.56 348 SER A O 1
ATOM 2770 N N . ASN A 1 349 ? 19.495 0.581 -29.283 1.00 95.44 349 ASN A N 1
ATOM 2771 C CA . ASN A 1 349 ? 18.562 -0.527 -29.119 1.00 95.44 349 ASN A CA 1
ATOM 2772 C C . ASN A 1 349 ? 17.112 -0.019 -29.090 1.00 95.44 349 ASN A C 1
ATOM 2774 O O . ASN A 1 349 ? 16.234 -0.657 -29.665 1.00 95.44 349 ASN A O 1
ATOM 2778 N N . TRP A 1 350 ? 16.866 1.129 -28.445 1.00 94.75 350 TRP A N 1
ATOM 2779 C CA . TRP A 1 350 ? 15.514 1.562 -28.065 1.00 94.75 350 TRP A CA 1
ATOM 2780 C C . TRP A 1 350 ? 15.120 2.972 -28.509 1.00 94.75 350 TRP A C 1
ATOM 2782 O O . TRP A 1 350 ? 14.100 3.485 -28.055 1.00 94.75 350 TRP A O 1
ATOM 2792 N N . GLY A 1 351 ? 15.895 3.654 -29.344 1.00 91.88 351 GLY A N 1
ATOM 2793 C CA . GLY A 1 351 ? 15.511 5.004 -29.745 1.00 91.88 351 GLY A CA 1
ATOM 2794 C C . GLY A 1 351 ? 16.567 5.718 -30.563 1.00 91.88 351 GLY A C 1
ATOM 2795 O O . GLY A 1 351 ? 16.913 5.258 -31.655 1.00 91.88 351 GLY A O 1
ATOM 2796 N N . CYS A 1 352 ? 17.042 6.859 -30.071 1.00 88.19 352 CYS A N 1
ATOM 2797 C CA . CYS A 1 352 ? 18.034 7.658 -30.775 1.00 88.19 352 CYS A CA 1
ATOM 2798 C C . CYS A 1 352 ? 18.898 8.494 -29.827 1.00 88.19 352 CYS A C 1
ATOM 2800 O O . CYS A 1 352 ? 18.395 9.256 -29.006 1.00 88.19 352 CYS A O 1
ATOM 2802 N N . SER A 1 353 ? 20.219 8.423 -29.987 1.00 77.38 353 SER A N 1
ATOM 2803 C CA . SER A 1 353 ? 21.198 9.080 -29.103 1.00 77.38 353 SER A CA 1
ATOM 2804 C C . SER A 1 353 ? 21.333 10.604 -29.305 1.00 77.38 353 SER A C 1
ATOM 2806 O O . SER A 1 353 ? 22.423 11.142 -29.145 1.00 77.38 353 SER A O 1
ATOM 2808 N N . ARG A 1 354 ? 20.270 11.315 -29.714 1.00 74.62 354 ARG A N 1
ATOM 2809 C CA . ARG A 1 354 ? 20.289 12.776 -29.949 1.00 74.62 354 ARG A CA 1
ATOM 2810 C C . ARG A 1 354 ? 20.219 13.592 -28.656 1.00 74.62 354 ARG A C 1
ATOM 2812 O O . ARG A 1 354 ? 20.925 14.585 -28.531 1.00 74.62 354 ARG A O 1
ATOM 2819 N N . ASN A 1 355 ? 19.368 13.185 -27.717 1.00 74.31 355 ASN A N 1
ATOM 2820 C CA . ASN A 1 355 ? 19.161 13.878 -26.448 1.00 74.31 355 ASN A CA 1
ATOM 2821 C C . ASN A 1 355 ? 19.341 12.896 -25.293 1.00 74.31 355 ASN A C 1
ATOM 2823 O O . ASN A 1 355 ? 18.635 11.900 -25.223 1.00 74.31 355 ASN A O 1
ATOM 2827 N N . VAL A 1 356 ? 20.257 13.185 -24.371 1.00 71.56 356 VAL A N 1
ATOM 2828 C CA . VAL A 1 356 ? 20.582 12.290 -23.249 1.00 71.56 356 VAL A CA 1
ATOM 2829 C C . VAL A 1 356 ? 19.379 12.055 -22.325 1.00 71.56 356 VAL A C 1
ATOM 2831 O O . VAL A 1 356 ? 19.265 10.979 -21.749 1.00 71.56 356 VAL A O 1
ATOM 2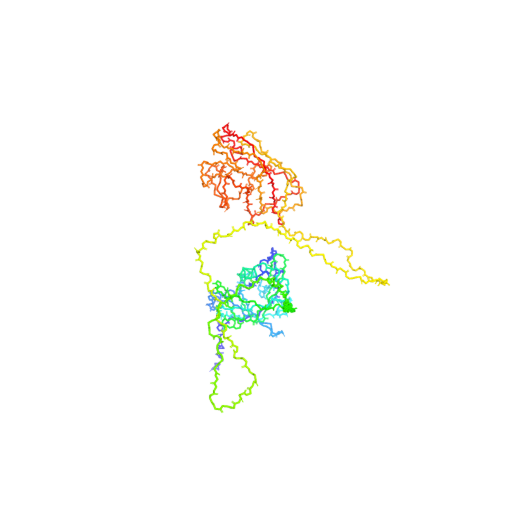834 N N . GLN A 1 357 ? 18.463 13.022 -22.206 1.00 76.44 357 GLN A N 1
ATOM 2835 C CA . GLN A 1 357 ? 17.312 12.923 -21.299 1.00 76.44 357 GLN A CA 1
ATOM 2836 C C . GLN A 1 357 ? 16.091 12.226 -21.916 1.00 76.44 357 GLN A C 1
ATOM 2838 O O . GLN A 1 357 ? 15.281 11.678 -21.178 1.00 76.44 357 GLN A O 1
ATOM 2843 N N . THR A 1 358 ? 15.938 12.250 -23.243 1.00 82.44 358 THR A N 1
ATOM 2844 C CA . THR A 1 358 ? 14.756 11.734 -23.965 1.00 82.44 358 THR A CA 1
ATOM 2845 C C . THR A 1 358 ? 15.176 10.964 -25.218 1.00 82.44 358 THR A C 1
ATOM 2847 O O . THR A 1 358 ? 14.834 11.313 -26.344 1.00 82.44 358 THR A O 1
ATOM 2850 N N . ASN A 1 359 ? 15.984 9.921 -25.030 1.00 89.75 359 ASN A N 1
ATOM 2851 C CA . ASN A 1 359 ? 16.530 9.109 -26.123 1.00 89.75 359 ASN A CA 1
ATOM 2852 C C . ASN A 1 359 ? 15.737 7.827 -26.416 1.00 89.75 359 ASN A C 1
ATOM 2854 O O . ASN A 1 359 ? 16.137 7.091 -27.319 1.00 89.75 359 ASN A O 1
ATOM 2858 N N . LEU A 1 360 ? 14.657 7.528 -25.687 1.00 95.25 360 LEU A N 1
ATOM 2859 C CA . LEU A 1 360 ? 13.853 6.318 -25.881 1.00 95.25 360 LEU A CA 1
ATOM 2860 C C . LEU A 1 360 ? 12.653 6.599 -26.785 1.00 95.25 360 LEU A C 1
ATOM 2862 O O . LEU A 1 360 ? 12.025 7.650 -26.689 1.00 95.25 360 LEU A O 1
ATOM 2866 N N . GLY A 1 361 ? 12.321 5.642 -27.646 1.00 94.44 361 GLY A N 1
ATOM 2867 C CA . GLY A 1 361 ? 11.247 5.761 -28.629 1.00 94.44 361 GLY A CA 1
ATOM 2868 C C . GLY A 1 361 ? 10.622 4.416 -28.986 1.00 94.44 361 GLY A C 1
ATOM 2869 O O . GLY A 1 361 ? 10.295 4.195 -30.146 1.00 94.44 361 GLY A O 1
ATOM 2870 N N . ILE A 1 362 ? 10.499 3.495 -28.024 1.00 96.06 362 ILE A N 1
ATOM 2871 C CA . ILE A 1 362 ? 9.820 2.206 -28.218 1.00 96.06 362 ILE A CA 1
ATOM 2872 C C . ILE A 1 362 ? 8.487 2.221 -27.490 1.00 96.06 362 ILE A C 1
ATOM 2874 O O . ILE A 1 362 ? 8.424 2.491 -26.295 1.00 96.06 362 ILE A O 1
ATOM 2878 N N . PHE A 1 363 ? 7.426 1.861 -28.199 1.00 96.31 363 PHE A N 1
ATOM 2879 C CA . PHE A 1 363 ? 6.068 1.935 -27.679 1.00 96.31 363 PHE A CA 1
ATOM 2880 C C . PHE A 1 363 ? 5.374 0.593 -27.791 1.00 96.31 363 PHE A C 1
ATOM 2882 O O . PHE A 1 363 ? 5.425 -0.044 -28.842 1.00 96.31 363 PHE A O 1
ATOM 2889 N N . LEU A 1 364 ? 4.684 0.182 -26.727 1.00 95.69 364 LEU A N 1
ATOM 2890 C CA . LEU A 1 364 ? 3.714 -0.905 -26.799 1.00 95.69 364 LEU A CA 1
ATOM 2891 C C . LEU A 1 364 ? 2.326 -0.299 -26.975 1.00 95.69 364 LEU A C 1
ATOM 2893 O O . LEU A 1 364 ? 1.892 0.482 -26.128 1.00 95.69 364 LEU A O 1
ATOM 2897 N N . THR A 1 365 ? 1.621 -0.684 -28.032 1.00 95.06 365 THR A N 1
ATOM 2898 C CA . THR A 1 365 ? 0.276 -0.191 -28.331 1.00 95.06 365 THR A CA 1
ATOM 2899 C C . THR A 1 365 ? -0.738 -1.324 -28.470 1.00 95.06 365 THR A C 1
ATOM 2901 O O . THR A 1 365 ? -0.392 -2.500 -28.658 1.00 95.06 365 THR A O 1
ATOM 2904 N N . ASP A 1 366 ? -2.016 -0.965 -28.359 1.00 91.75 366 ASP A N 1
ATOM 2905 C CA . ASP A 1 366 ? -3.122 -1.836 -28.743 1.00 91.75 366 ASP A CA 1
ATOM 2906 C C . ASP A 1 366 ? -3.268 -1.927 -30.281 1.00 91.75 366 ASP A C 1
ATOM 2908 O O . ASP A 1 366 ? -2.488 -1.383 -31.066 1.00 91.75 366 ASP A O 1
ATOM 2912 N N . TRP A 1 367 ? -4.294 -2.637 -30.748 1.00 89.81 367 TRP A N 1
ATOM 2913 C CA . TRP A 1 367 ? -4.565 -2.784 -32.181 1.00 89.81 367 TRP A CA 1
ATOM 2914 C C . TRP A 1 367 ? -5.068 -1.499 -32.866 1.00 89.81 367 TRP A C 1
ATOM 2916 O O . TRP A 1 367 ? -5.089 -1.450 -34.098 1.00 89.81 367 TRP A O 1
ATOM 2926 N N . LYS A 1 368 ? -5.469 -0.483 -32.093 1.00 91.25 368 LYS A N 1
ATOM 2927 C CA . LYS A 1 368 ? -5.881 0.849 -32.556 1.00 91.25 368 LYS A CA 1
ATOM 2928 C C . LYS A 1 368 ? -4.749 1.879 -32.447 1.00 91.25 368 LYS A C 1
ATOM 2930 O O . LYS A 1 368 ? -4.997 3.056 -32.671 1.00 91.25 368 LYS A O 1
ATOM 2935 N N . ASN A 1 369 ? -3.525 1.441 -32.140 1.00 92.50 369 ASN A N 1
ATOM 2936 C CA . ASN A 1 369 ? -2.353 2.289 -31.917 1.00 92.50 369 ASN A CA 1
ATOM 2937 C C . ASN A 1 369 ? -2.445 3.198 -30.675 1.00 92.50 369 ASN A C 1
ATOM 2939 O O . ASN A 1 369 ? -1.672 4.146 -30.548 1.00 92.50 369 ASN A O 1
ATOM 2943 N N . HIS A 1 370 ? -3.313 2.892 -29.707 1.00 91.88 370 HIS A N 1
ATOM 2944 C CA . HIS A 1 370 ? -3.277 3.565 -28.410 1.00 91.88 370 HIS A CA 1
ATOM 2945 C C . HIS A 1 370 ? -2.103 3.050 -27.577 1.00 91.88 370 HIS A C 1
ATOM 2947 O O . HIS A 1 370 ? -1.926 1.839 -27.422 1.00 91.88 370 HIS A O 1
ATOM 2953 N N . ILE A 1 371 ? -1.309 3.968 -27.026 1.00 93.06 371 ILE A N 1
ATOM 2954 C CA . ILE A 1 371 ? -0.124 3.646 -26.224 1.00 93.06 371 ILE A CA 1
ATOM 2955 C C . ILE A 1 371 ? -0.543 3.033 -24.884 1.00 93.06 371 ILE A C 1
ATOM 2957 O O . ILE A 1 371 ? -1.248 3.655 -24.096 1.00 93.06 371 ILE A O 1
ATOM 2961 N N . ILE A 1 372 ? -0.062 1.814 -24.636 1.00 92.75 372 ILE A N 1
ATOM 2962 C CA . ILE A 1 372 ? -0.183 1.079 -23.372 1.00 92.75 372 ILE A CA 1
ATOM 2963 C C . ILE A 1 372 ? 1.063 1.331 -22.513 1.00 92.75 372 ILE A C 1
ATOM 2965 O O . ILE A 1 372 ? 0.947 1.624 -21.326 1.00 92.75 372 ILE A O 1
ATOM 2969 N N . PHE A 1 373 ? 2.258 1.241 -23.113 1.00 95.00 373 PHE A N 1
ATOM 2970 C CA . PHE A 1 373 ? 3.525 1.566 -22.452 1.00 95.00 373 PHE A CA 1
ATOM 2971 C C . PHE A 1 373 ? 4.432 2.418 -23.349 1.00 95.00 373 PHE A C 1
ATOM 2973 O O . PHE A 1 373 ? 4.485 2.160 -24.558 1.00 95.00 373 PHE A O 1
ATOM 2980 N N . PRO A 1 374 ? 5.189 3.363 -22.760 1.00 93.56 374 PRO A N 1
ATOM 2981 C CA . PRO A 1 374 ? 5.239 3.685 -21.322 1.00 93.56 374 PRO A CA 1
ATOM 2982 C C . PRO A 1 374 ? 4.049 4.528 -20.828 1.00 93.56 374 PRO A C 1
ATOM 2984 O O . PRO A 1 374 ? 3.425 5.258 -21.594 1.00 93.56 374 PRO A O 1
ATOM 2987 N N . ASN A 1 375 ? 3.751 4.457 -19.524 1.00 87.94 375 ASN A N 1
ATOM 2988 C CA . ASN A 1 375 ? 2.761 5.334 -18.887 1.00 87.94 375 ASN A CA 1
ATOM 2989 C C . ASN A 1 375 ? 3.345 6.755 -18.702 1.00 87.94 375 ASN A C 1
ATOM 2991 O O . ASN A 1 375 ? 4.475 6.912 -18.237 1.00 87.94 375 ASN A O 1
ATOM 2995 N N . LYS A 1 376 ? 2.536 7.788 -18.979 1.00 86.44 376 LYS A N 1
ATOM 2996 C CA . LYS A 1 376 ? 2.801 9.220 -18.718 1.00 86.44 376 LYS A CA 1
ATOM 2997 C C . LYS A 1 376 ? 3.213 9.562 -17.284 1.00 86.44 376 LYS A C 1
ATOM 2999 O O . LYS A 1 376 ? 3.877 10.568 -17.084 1.00 86.44 376 LYS A O 1
ATOM 3004 N N . ARG A 1 377 ? 2.839 8.753 -16.289 1.00 86.00 377 ARG A N 1
ATOM 3005 C CA . ARG A 1 377 ? 3.281 8.937 -14.893 1.00 86.00 377 ARG A CA 1
ATOM 3006 C C . ARG A 1 377 ? 4.715 8.465 -14.643 1.00 86.00 377 ARG A C 1
ATOM 3008 O O . ARG A 1 377 ? 5.322 8.900 -13.673 1.00 86.00 377 ARG A O 1
ATOM 3015 N N . GLN A 1 378 ? 5.229 7.555 -15.471 1.00 87.12 378 GLN A N 1
ATOM 3016 C CA . GLN A 1 378 ? 6.550 6.946 -15.294 1.00 87.12 378 GLN A CA 1
ATOM 3017 C C . GLN A 1 378 ? 7.610 7.564 -16.216 1.00 87.12 378 GLN A C 1
ATOM 3019 O O . GLN A 1 378 ? 8.773 7.663 -15.832 1.00 87.12 378 GLN A O 1
ATOM 3024 N N . ALA A 1 379 ? 7.219 7.944 -17.434 1.00 90.50 379 ALA A N 1
ATOM 3025 C CA . ALA A 1 379 ? 8.127 8.443 -18.458 1.00 90.50 379 ALA A CA 1
ATOM 3026 C C . ALA A 1 379 ? 7.960 9.949 -18.703 1.00 90.50 379 ALA A C 1
ATOM 3028 O O . ALA A 1 379 ? 6.845 10.474 -18.712 1.00 90.50 379 ALA A O 1
ATOM 3029 N N . TYR A 1 380 ? 9.080 10.626 -18.953 1.00 91.50 380 TYR A N 1
ATOM 3030 C CA . TYR A 1 380 ? 9.133 12.050 -19.284 1.00 91.50 380 TYR A CA 1
ATOM 3031 C C . TYR A 1 380 ? 9.077 12.219 -20.800 1.00 91.50 380 TYR A C 1
ATOM 3033 O O . TYR A 1 380 ? 10.063 11.960 -21.486 1.00 91.50 380 TYR A O 1
ATOM 3041 N N . PHE A 1 381 ? 7.925 12.613 -21.330 1.00 91.31 381 PHE A N 1
ATOM 3042 C CA . PHE A 1 381 ? 7.714 12.756 -22.771 1.00 91.31 381 PHE A CA 1
ATOM 3043 C C . PHE A 1 381 ? 8.207 14.102 -23.305 1.00 91.31 381 PHE A C 1
ATOM 3045 O O . PHE A 1 381 ? 8.081 15.127 -22.636 1.00 91.31 381 PHE A O 1
ATOM 3052 N N . THR A 1 382 ? 8.716 14.112 -24.537 1.00 89.44 382 THR A N 1
ATOM 3053 C CA . THR A 1 382 ? 8.895 15.349 -25.310 1.00 89.44 382 THR A CA 1
ATOM 3054 C C . THR A 1 382 ? 7.542 15.945 -25.698 1.00 89.44 382 THR A C 1
ATOM 3056 O O . THR A 1 382 ? 6.537 15.238 -25.751 1.00 89.44 382 THR A O 1
ATOM 3059 N N . GLU A 1 383 ? 7.503 17.238 -26.035 1.00 85.75 383 GLU A N 1
ATOM 3060 C CA . GLU A 1 383 ? 6.258 17.932 -26.422 1.00 85.75 383 GLU A CA 1
ATOM 3061 C C . GLU A 1 383 ? 5.520 17.253 -27.586 1.00 85.75 383 GLU A C 1
ATOM 3063 O O . GLU A 1 383 ? 4.294 17.210 -27.617 1.00 85.75 383 GLU A O 1
ATOM 3068 N N . ASN A 1 384 ? 6.265 16.665 -28.526 1.00 84.88 384 ASN A N 1
ATOM 3069 C CA . ASN A 1 384 ? 5.705 15.936 -29.664 1.00 84.88 384 ASN A CA 1
ATOM 3070 C C . ASN A 1 384 ? 5.291 14.483 -29.344 1.00 84.88 384 ASN A C 1
ATOM 3072 O O . ASN A 1 384 ? 4.752 13.813 -30.220 1.00 84.88 384 ASN A O 1
ATOM 3076 N N . GLY A 1 385 ? 5.565 13.975 -28.136 1.00 86.81 385 GLY A N 1
ATOM 3077 C CA . GLY A 1 385 ? 5.187 12.636 -27.665 1.00 86.81 385 GLY A CA 1
ATOM 3078 C C . GLY A 1 385 ? 5.962 11.452 -28.261 1.00 86.81 385 GLY A C 1
ATOM 3079 O O . GLY A 1 385 ? 5.799 10.330 -27.789 1.00 86.81 385 GLY A O 1
ATOM 3080 N N . ARG A 1 386 ? 6.823 11.680 -29.262 1.00 90.06 386 ARG A N 1
ATOM 3081 C CA . ARG A 1 386 ? 7.539 10.618 -30.005 1.00 90.06 386 ARG A CA 1
ATOM 3082 C C . ARG A 1 386 ? 8.720 10.037 -29.243 1.00 90.06 386 ARG A C 1
ATOM 3084 O O . ARG A 1 386 ? 9.139 8.915 -29.511 1.00 90.06 386 ARG A O 1
ATOM 3091 N N . TRP A 1 387 ? 9.255 10.817 -28.314 1.00 92.75 387 TRP A N 1
ATOM 3092 C CA . TRP A 1 387 ? 10.419 10.471 -27.522 1.00 92.75 387 TRP A CA 1
ATOM 3093 C C . TRP A 1 387 ? 10.085 10.588 -26.046 1.00 92.75 387 TRP A C 1
ATOM 3095 O O . TRP A 1 387 ? 9.261 11.410 -25.632 1.00 92.75 387 TRP A O 1
ATOM 3105 N N . TYR A 1 388 ? 10.746 9.773 -25.239 1.00 94.31 388 TYR A N 1
ATOM 3106 C CA . TYR A 1 388 ? 10.619 9.848 -23.798 1.00 94.31 388 TYR A CA 1
ATOM 3107 C C . TYR A 1 388 ? 11.926 9.502 -23.090 1.00 94.31 388 TYR A C 1
ATOM 3109 O O . TYR A 1 388 ? 12.835 8.881 -23.644 1.00 94.31 388 TYR A O 1
ATOM 3117 N N . GLY A 1 389 ? 12.023 9.949 -21.845 1.00 93.56 389 GLY A N 1
ATOM 3118 C CA . GLY A 1 389 ? 13.044 9.558 -20.886 1.00 93.56 389 GLY A CA 1
ATOM 3119 C C . GLY A 1 389 ? 12.461 8.624 -19.839 1.00 93.56 389 GLY A C 1
ATOM 3120 O O . GLY A 1 389 ? 11.317 8.802 -19.414 1.00 93.56 389 GLY A O 1
ATOM 3121 N N . LEU A 1 390 ? 13.248 7.649 -19.393 1.00 93.25 390 LEU A N 1
ATOM 3122 C CA . LEU A 1 390 ? 12.876 6.748 -18.307 1.00 93.25 390 LEU A CA 1
ATOM 3123 C C . LEU A 1 390 ? 14.045 6.623 -17.331 1.00 93.25 390 LEU A C 1
ATOM 3125 O O . LEU A 1 390 ? 15.165 6.318 -17.732 1.00 93.25 390 LEU A O 1
ATOM 3129 N N . ALA A 1 391 ? 13.793 6.870 -16.045 1.00 90.62 391 ALA A N 1
ATOM 3130 C CA . ALA A 1 391 ? 14.846 6.862 -15.035 1.00 90.62 391 ALA A CA 1
ATOM 3131 C C . ALA A 1 391 ? 15.549 5.493 -14.970 1.00 90.62 391 ALA A C 1
ATOM 3133 O O . ALA A 1 391 ? 14.895 4.458 -14.843 1.00 90.62 391 ALA A O 1
ATOM 3134 N N . GLY A 1 392 ? 16.883 5.500 -15.047 1.00 90.00 392 GLY A N 1
ATOM 3135 C CA . GLY A 1 392 ? 17.708 4.288 -15.015 1.00 90.00 392 GLY A CA 1
ATOM 3136 C C . GLY A 1 392 ? 17.859 3.559 -16.354 1.00 90.00 392 GLY A C 1
ATOM 3137 O O . GLY A 1 392 ? 18.529 2.531 -16.384 1.00 90.00 392 GLY A O 1
ATOM 3138 N N . TYR A 1 393 ? 17.283 4.081 -17.443 1.00 92.44 393 TYR A N 1
ATOM 3139 C CA . TYR A 1 393 ? 17.391 3.502 -18.783 1.00 92.44 393 TYR A CA 1
ATOM 3140 C C . TYR A 1 393 ? 17.868 4.531 -19.805 1.00 92.44 393 TYR A C 1
ATOM 3142 O O . TYR A 1 393 ? 17.556 5.717 -19.7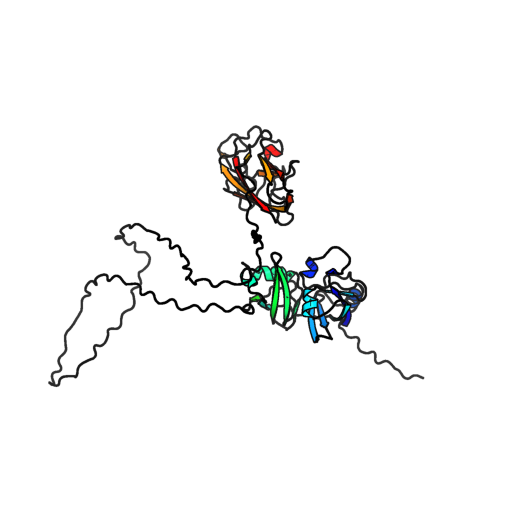25 1.00 92.44 393 TYR A O 1
ATOM 3150 N N . ASP A 1 394 ? 18.586 4.039 -20.806 1.00 91.88 394 ASP A N 1
ATOM 3151 C CA . ASP A 1 394 ? 19.028 4.793 -21.973 1.00 91.88 394 ASP A CA 1
ATOM 3152 C C . ASP A 1 394 ? 18.762 4.007 -23.266 1.00 91.88 394 ASP A C 1
ATOM 3154 O O . ASP A 1 394 ? 18.391 2.828 -23.253 1.00 91.88 394 ASP A O 1
ATOM 3158 N N . ALA A 1 395 ? 18.970 4.646 -24.417 1.00 92.75 395 ALA A N 1
ATOM 3159 C CA . ALA A 1 395 ? 18.728 4.016 -25.714 1.00 92.75 395 ALA A CA 1
ATOM 3160 C C . ALA A 1 395 ? 19.618 2.792 -25.999 1.00 92.75 395 ALA A C 1
ATOM 3162 O O . ALA A 1 395 ? 19.318 2.029 -26.917 1.00 92.75 395 ALA A O 1
ATOM 3163 N N . THR A 1 396 ? 20.698 2.583 -25.244 1.00 92.88 396 THR A N 1
ATOM 3164 C CA . THR A 1 396 ? 21.660 1.481 -25.417 1.00 92.88 396 THR A CA 1
ATOM 3165 C C . THR A 1 396 ? 21.517 0.362 -24.391 1.00 92.88 396 THR A C 1
ATOM 3167 O O . THR A 1 396 ? 22.253 -0.624 -24.456 1.00 92.88 396 THR A O 1
ATOM 3170 N N . SER A 1 397 ? 20.569 0.484 -23.465 1.00 94.69 397 SER A N 1
ATOM 3171 C CA . SER A 1 397 ? 20.395 -0.455 -22.363 1.00 94.69 397 SER A CA 1
ATOM 3172 C C . SER A 1 397 ? 20.112 -1.874 -22.890 1.00 94.69 397 SER A C 1
ATOM 3174 O O . SER A 1 397 ? 19.485 -2.026 -23.943 1.00 94.69 397 SER A O 1
ATOM 3176 N N . PRO A 1 398 ? 20.570 -2.944 -22.215 1.00 94.94 398 PRO A N 1
ATOM 3177 C CA . PRO A 1 398 ? 20.361 -4.319 -22.687 1.00 94.94 398 PRO A CA 1
ATOM 3178 C C . PRO A 1 398 ? 18.907 -4.783 -22.526 1.00 94.94 398 PRO A C 1
ATOM 3180 O O . PRO A 1 398 ? 18.418 -5.619 -23.286 1.00 94.94 398 PRO A O 1
ATOM 3183 N N . GLU A 1 399 ? 18.196 -4.214 -21.557 1.00 95.88 399 GLU A N 1
ATOM 3184 C CA . GLU A 1 399 ? 16.767 -4.400 -21.354 1.00 95.88 399 GLU A CA 1
ATOM 3185 C C . GLU A 1 399 ? 16.096 -3.061 -21.045 1.00 95.88 399 GLU A C 1
ATOM 3187 O O . GLU A 1 399 ? 16.748 -2.123 -20.592 1.00 95.88 399 GLU A O 1
ATOM 3192 N N . LEU A 1 400 ? 14.797 -2.980 -21.315 1.00 95.44 400 LEU A N 1
ATOM 3193 C CA . LEU A 1 400 ? 13.955 -1.819 -21.065 1.00 95.44 400 LEU A CA 1
ATOM 3194 C C . LEU A 1 400 ? 12.689 -2.281 -20.346 1.00 95.44 400 LEU A C 1
ATOM 3196 O O . LEU A 1 400 ? 11.911 -3.061 -20.901 1.00 95.44 400 LEU A O 1
ATOM 3200 N N . VAL A 1 401 ? 12.486 -1.811 -19.115 1.00 95.31 401 VAL A N 1
ATOM 3201 C CA . VAL A 1 401 ? 11.341 -2.195 -18.277 1.00 95.31 401 VAL A CA 1
ATOM 3202 C C . VAL A 1 401 ? 10.431 -1.001 -18.058 1.00 95.31 401 VAL A C 1
ATOM 3204 O O . VAL A 1 401 ? 10.856 0.009 -17.512 1.00 95.31 401 VAL A O 1
ATOM 3207 N N . MET A 1 402 ? 9.162 -1.145 -18.421 1.00 94.12 402 MET A N 1
ATOM 3208 C CA . MET A 1 402 ? 8.128 -0.134 -18.206 1.00 94.12 402 MET A CA 1
ATOM 3209 C C . MET A 1 402 ? 7.028 -0.729 -17.336 1.00 94.12 402 MET A C 1
ATOM 3211 O O . MET A 1 402 ? 6.605 -1.866 -17.553 1.00 94.12 402 MET A O 1
ATOM 3215 N N . SER A 1 403 ? 6.573 0.021 -16.338 1.00 91.88 403 SER A N 1
ATOM 3216 C CA . SER A 1 403 ? 5.620 -0.450 -15.339 1.00 91.88 403 SER A CA 1
ATOM 3217 C C . SER A 1 403 ? 4.473 0.530 -15.123 1.00 91.88 403 SER A C 1
ATOM 3219 O O . SER A 1 403 ? 4.597 1.746 -15.239 1.00 91.88 403 SER A O 1
ATOM 3221 N N . ASN A 1 404 ? 3.317 -0.044 -14.821 1.00 87.38 404 ASN A N 1
ATOM 3222 C CA . ASN A 1 404 ? 2.068 0.637 -14.555 1.00 87.38 404 ASN A CA 1
ATOM 3223 C C . ASN A 1 404 ? 1.259 -0.160 -13.520 1.00 87.38 404 ASN A C 1
ATOM 3225 O O . ASN A 1 404 ? 0.161 -0.634 -13.787 1.00 87.38 404 ASN A O 1
ATOM 3229 N N . PHE A 1 405 ? 1.835 -0.346 -12.329 1.00 86.56 405 PHE A N 1
ATOM 3230 C CA . PHE A 1 405 ? 1.183 -1.087 -11.241 1.00 86.56 405 PHE A CA 1
ATOM 3231 C C . PHE A 1 405 ? -0.016 -0.346 -10.635 1.00 86.56 405 PHE A C 1
ATOM 3233 O O . PHE A 1 405 ? -0.859 -0.978 -10.012 1.00 86.56 405 PHE A O 1
ATOM 3240 N N . ALA A 1 406 ? -0.089 0.978 -10.807 1.00 84.81 406 ALA A N 1
ATOM 3241 C CA . ALA A 1 406 ? -1.186 1.790 -10.287 1.00 84.81 406 ALA A CA 1
ATOM 3242 C C . ALA A 1 406 ? -2.461 1.700 -11.145 1.00 84.81 406 ALA A C 1
ATOM 3244 O O . ALA A 1 406 ? -3.549 1.876 -10.611 1.00 84.81 406 ALA A O 1
ATOM 3245 N N . ASP A 1 407 ? -2.323 1.454 -12.451 1.00 85.88 407 ASP A N 1
ATOM 3246 C CA . ASP A 1 407 ? -3.441 1.360 -13.397 1.00 85.88 407 ASP A CA 1
ATOM 3247 C C . ASP A 1 407 ? -3.129 0.320 -14.493 1.00 85.88 407 ASP A C 1
ATOM 3249 O O . ASP A 1 407 ? -2.842 0.675 -15.641 1.00 85.88 407 ASP A O 1
ATOM 3253 N N . PRO A 1 408 ? -3.039 -0.974 -14.138 1.00 89.25 408 PRO A N 1
ATOM 3254 C CA . PRO A 1 408 ? -2.582 -2.003 -15.059 1.00 89.25 408 PRO A CA 1
ATOM 3255 C C . PRO A 1 408 ? -3.615 -2.243 -16.165 1.00 89.25 408 PRO A C 1
ATOM 3257 O O . PRO A 1 408 ? -4.822 -2.260 -15.935 1.00 89.25 408 PRO A O 1
ATOM 3260 N N . VAL A 1 409 ? -3.145 -2.486 -17.388 1.00 87.88 409 VAL A N 1
ATOM 3261 C CA . VAL A 1 409 ? -4.041 -2.622 -18.543 1.00 87.88 409 VAL A CA 1
ATOM 3262 C C . VAL A 1 409 ? -4.514 -4.062 -18.672 1.00 87.88 409 VAL A C 1
ATOM 3264 O O . VAL A 1 409 ? -3.706 -4.988 -18.735 1.00 87.88 409 VAL A O 1
ATOM 3267 N N . TYR A 1 410 ? -5.827 -4.265 -18.748 1.00 89.31 410 TYR A N 1
ATOM 3268 C CA . TYR A 1 410 ? -6.389 -5.588 -18.988 1.00 89.31 410 TYR A CA 1
ATOM 3269 C C . TYR A 1 410 ? -6.075 -6.063 -20.412 1.00 89.31 410 TYR A C 1
ATOM 3271 O O . TYR A 1 410 ? -6.444 -5.414 -21.393 1.00 89.31 410 TYR A O 1
ATOM 3279 N N . VAL A 1 411 ? -5.393 -7.204 -20.524 1.00 86.50 411 VAL A N 1
ATOM 3280 C CA . VAL A 1 411 ? -5.066 -7.839 -21.803 1.00 86.50 411 VAL A CA 1
ATOM 3281 C C . VAL A 1 411 ? -5.858 -9.134 -21.922 1.00 86.50 411 VAL A C 1
ATOM 3283 O O . VAL A 1 411 ? -5.622 -10.107 -21.199 1.00 86.50 411 VAL A O 1
ATOM 3286 N N . ASN A 1 412 ? -6.788 -9.150 -22.873 1.00 82.94 412 ASN A N 1
ATOM 3287 C CA . ASN A 1 412 ? -7.575 -10.332 -23.195 1.00 82.94 412 ASN A CA 1
ATOM 3288 C C . ASN A 1 412 ? -6.684 -11.468 -23.710 1.00 82.94 412 ASN A C 1
ATOM 3290 O O . ASN A 1 412 ? -5.686 -11.248 -24.408 1.00 82.94 412 ASN A O 1
ATOM 3294 N N . GLY A 1 413 ? -7.093 -12.708 -23.436 1.00 73.25 413 GLY A N 1
ATOM 3295 C CA . GLY A 1 413 ? -6.521 -13.872 -24.105 1.00 73.25 413 GLY A CA 1
ATOM 3296 C C . GLY A 1 413 ? -6.679 -13.695 -25.616 1.00 73.25 413 GLY A C 1
ATOM 3297 O O . GLY A 1 413 ? -7.783 -13.448 -26.096 1.00 73.25 413 GLY A O 1
ATOM 3298 N N . ASN A 1 414 ? -5.577 -13.788 -26.362 1.00 79.25 414 ASN A N 1
ATOM 3299 C CA . ASN A 1 414 ? -5.495 -13.585 -27.815 1.00 79.25 414 ASN A CA 1
ATOM 3300 C C . ASN A 1 414 ? -5.580 -12.121 -28.311 1.00 79.25 414 ASN A C 1
ATOM 3302 O O . ASN A 1 414 ? -5.684 -11.897 -29.521 1.00 79.25 414 ASN A O 1
ATOM 3306 N N . GLN A 1 415 ? -5.491 -11.115 -27.431 1.00 84.62 415 GLN A N 1
ATOM 3307 C CA . GLN A 1 415 ? -5.406 -9.710 -27.851 1.00 84.62 415 GLN A CA 1
ATOM 3308 C C . GLN A 1 415 ? -4.140 -9.456 -28.684 1.00 84.62 415 GLN A C 1
ATOM 3310 O O . GLN A 1 415 ? -3.048 -9.924 -28.345 1.00 84.62 415 GLN A O 1
ATOM 3315 N N . ARG A 1 416 ? -4.288 -8.722 -29.797 1.00 90.38 416 ARG A N 1
ATOM 3316 C CA . ARG A 1 416 ? -3.163 -8.291 -30.640 1.00 90.38 416 ARG A CA 1
ATOM 3317 C C . ARG A 1 416 ? -2.542 -7.035 -30.047 1.00 90.38 416 ARG A C 1
ATOM 3319 O O . ARG A 1 416 ? -3.236 -6.039 -29.861 1.00 90.38 416 ARG A O 1
ATOM 3326 N N . LEU A 1 417 ? -1.239 -7.100 -29.819 1.00 93.38 417 LEU A N 1
ATOM 3327 C CA . LEU A 1 417 ? -0.414 -5.975 -29.404 1.00 93.38 417 LEU A CA 1
ATOM 3328 C C . LEU A 1 417 ? 0.577 -5.636 -30.515 1.00 93.38 417 LEU A C 1
ATOM 3330 O O . LEU A 1 417 ? 0.922 -6.496 -31.347 1.00 93.38 417 LEU A O 1
ATOM 3334 N N . ARG A 1 418 ? 1.010 -4.378 -30.540 1.00 95.69 418 ARG A N 1
ATOM 3335 C CA . ARG A 1 418 ? 1.990 -3.867 -31.499 1.00 95.69 418 ARG A CA 1
ATOM 3336 C C . ARG A 1 418 ? 3.146 -3.197 -30.770 1.00 95.69 418 ARG A C 1
ATOM 3338 O O . ARG A 1 418 ? 2.942 -2.576 -29.732 1.00 95.69 418 ARG A O 1
ATOM 3345 N N . ILE A 1 419 ? 4.348 -3.344 -31.315 1.00 96.62 419 ILE A N 1
ATOM 3346 C CA . ILE A 1 419 ? 5.525 -2.587 -30.895 1.00 96.62 419 ILE A CA 1
ATOM 3347 C C . ILE A 1 419 ? 5.906 -1.653 -32.020 1.00 96.62 419 ILE A C 1
ATOM 3349 O O . ILE A 1 419 ? 6.119 -2.113 -33.143 1.00 96.62 419 ILE A O 1
ATOM 3353 N N . TRP A 1 420 ? 6.046 -0.384 -31.678 1.00 96.75 420 TRP A N 1
ATOM 3354 C CA . TRP A 1 420 ? 6.362 0.676 -32.613 1.00 96.75 420 TRP A CA 1
ATOM 3355 C C . TRP A 1 420 ? 7.643 1.407 -32.249 1.00 96.75 420 TRP A C 1
ATOM 3357 O O . TRP A 1 420 ? 8.003 1.507 -31.072 1.00 96.75 420 TRP A O 1
ATOM 3367 N N . TYR A 1 421 ? 8.278 1.959 -33.278 1.00 96.25 421 TYR A N 1
ATOM 3368 C CA . TYR A 1 421 ? 9.235 3.042 -33.129 1.00 96.25 421 TYR A CA 1
ATOM 3369 C C . TYR A 1 421 ? 8.492 4.384 -33.118 1.00 96.25 421 TYR A C 1
ATOM 3371 O O . TYR A 1 421 ? 7.528 4.551 -33.855 1.00 96.25 421 TYR A O 1
ATOM 3379 N N . GLY A 1 422 ? 8.915 5.335 -32.288 1.00 93.19 422 GLY A N 1
ATOM 3380 C CA . GLY A 1 422 ? 8.190 6.589 -32.066 1.00 93.19 422 GLY A CA 1
ATOM 3381 C C . GLY A 1 422 ? 7.981 7.429 -33.323 1.00 93.19 422 GLY A C 1
ATOM 3382 O O . GLY A 1 422 ? 6.892 7.934 -33.545 1.00 93.19 422 GLY A O 1
ATOM 3383 N N . GLU A 1 423 ? 8.989 7.572 -34.176 1.00 92.06 423 GLU A N 1
ATOM 3384 C CA . GLU A 1 423 ? 8.835 8.346 -35.418 1.00 92.06 423 GLU A CA 1
ATOM 3385 C C . GLU A 1 423 ? 7.950 7.656 -36.464 1.00 92.06 423 GLU A C 1
ATOM 3387 O O . GLU A 1 423 ? 7.208 8.349 -37.152 1.00 92.06 423 GLU A O 1
ATOM 3392 N N . ASP A 1 424 ? 7.967 6.319 -36.499 1.00 93.00 424 ASP A N 1
ATOM 3393 C CA . ASP A 1 424 ? 7.100 5.476 -37.342 1.00 93.00 424 ASP A CA 1
ATOM 3394 C C . ASP A 1 424 ? 5.639 5.556 -36.853 1.00 93.00 424 ASP A C 1
ATOM 3396 O O . ASP A 1 424 ? 4.728 5.826 -37.615 1.00 93.00 424 ASP A O 1
ATOM 3400 N N . LEU A 1 425 ? 5.399 5.456 -35.537 1.00 93.38 425 LEU A N 1
ATOM 3401 C CA . LEU A 1 425 ? 4.050 5.531 -34.948 1.00 93.38 425 LEU A CA 1
ATOM 3402 C C . LEU A 1 425 ? 3.326 6.858 -35.218 1.00 93.38 425 LEU A C 1
ATOM 3404 O O . LEU A 1 425 ? 2.096 6.898 -35.248 1.00 93.38 425 LEU A O 1
ATOM 3408 N N . TYR A 1 426 ? 4.083 7.950 -35.303 1.00 91.19 426 TYR A N 1
ATOM 3409 C CA . TYR A 1 426 ? 3.562 9.305 -35.474 1.00 91.19 426 TYR A CA 1
ATOM 3410 C C . TYR A 1 426 ? 3.737 9.831 -36.909 1.00 91.19 426 TYR A C 1
ATOM 3412 O O . TYR A 1 426 ? 3.504 11.024 -37.123 1.00 91.19 426 TYR A O 1
ATOM 3420 N N . ASP A 1 427 ? 4.170 8.986 -37.854 1.00 89.12 427 ASP A N 1
ATOM 3421 C CA . ASP A 1 427 ? 4.425 9.327 -39.261 1.00 89.12 427 ASP A CA 1
ATOM 3422 C C . ASP A 1 427 ? 5.259 10.609 -39.433 1.00 89.12 427 ASP A C 1
ATOM 3424 O O . ASP A 1 427 ? 4.918 11.519 -40.199 1.00 89.12 427 ASP A O 1
ATOM 3428 N N . HIS A 1 428 ? 6.349 10.745 -38.672 1.00 85.44 428 HIS A N 1
ATOM 3429 C CA . HIS A 1 428 ? 7.120 11.984 -38.662 1.00 85.44 428 HIS A CA 1
ATOM 3430 C C . HIS A 1 428 ? 8.621 11.766 -38.685 1.00 85.44 428 HIS A C 1
ATOM 3432 O O . HIS A 1 428 ? 9.176 11.155 -37.780 1.00 85.44 428 HIS A O 1
ATOM 3438 N N . SER A 1 429 ? 9.282 12.388 -39.666 1.00 82.25 429 SER A N 1
ATOM 3439 C CA . SER A 1 429 ? 10.735 12.299 -39.856 1.00 82.25 429 SER A CA 1
ATOM 3440 C C . SER A 1 429 ? 11.242 10.857 -39.956 1.00 82.25 429 SER A C 1
ATOM 3442 O O . SER A 1 429 ? 12.350 10.564 -39.553 1.00 82.25 429 SER A O 1
ATOM 3444 N N . GLU A 1 430 ? 10.445 9.943 -40.517 1.00 86.06 430 GLU A N 1
ATOM 3445 C CA . GLU A 1 430 ? 10.853 8.541 -40.661 1.00 86.06 430 GLU A CA 1
ATOM 3446 C C . GLU A 1 430 ? 11.700 8.248 -41.917 1.00 86.06 430 GLU A C 1
ATOM 3448 O O . GLU A 1 430 ? 12.208 7.142 -42.108 1.00 86.06 430 GLU A O 1
ATOM 3453 N N . GLN A 1 431 ? 11.875 9.225 -42.812 1.00 87.25 431 GLN A N 1
ATOM 3454 C CA . GLN A 1 431 ? 12.529 9.003 -44.109 1.00 87.25 431 GLN A CA 1
ATOM 3455 C C . GLN A 1 431 ? 14.031 8.714 -43.980 1.00 87.25 431 GLN A C 1
ATOM 3457 O O . GLN A 1 431 ? 14.574 7.893 -44.727 1.00 87.25 431 GLN A O 1
ATOM 3462 N N . ASP A 1 432 ? 14.691 9.364 -43.024 1.00 88.75 432 ASP A N 1
ATOM 3463 C CA . ASP A 1 432 ? 16.106 9.220 -42.678 1.00 88.75 432 ASP A CA 1
ATOM 3464 C C . ASP A 1 432 ? 16.354 8.171 -41.587 1.00 88.75 432 ASP A C 1
ATOM 3466 O O . ASP A 1 432 ? 17.489 8.001 -41.123 1.00 88.75 432 ASP A O 1
ATOM 3470 N N . ASN A 1 433 ? 15.318 7.410 -41.234 1.00 90.06 433 ASN A N 1
ATOM 3471 C CA . ASN A 1 433 ? 15.415 6.335 -40.270 1.00 90.06 433 ASN A CA 1
ATOM 3472 C C . ASN A 1 433 ? 15.951 5.060 -40.902 1.00 90.06 433 ASN A C 1
ATOM 3474 O O . ASN A 1 433 ? 15.605 4.660 -42.018 1.00 90.06 433 ASN A O 1
ATOM 3478 N N . HIS A 1 434 ? 16.806 4.375 -40.149 1.00 92.44 434 HIS A N 1
ATOM 3479 C CA . HIS A 1 434 ? 17.456 3.164 -40.620 1.00 92.44 434 HIS A CA 1
ATOM 3480 C C . HIS A 1 434 ? 17.605 2.134 -39.511 1.00 92.44 434 HIS A C 1
ATOM 3482 O O . HIS A 1 434 ? 17.716 2.443 -38.326 1.00 92.44 434 HIS A O 1
ATOM 3488 N N . GLY A 1 435 ? 17.738 0.887 -39.949 1.00 92.69 435 GLY A N 1
ATOM 3489 C CA . GLY A 1 435 ? 18.030 -0.230 -39.074 1.00 92.69 435 GLY A CA 1
ATOM 3490 C C . GLY A 1 435 ? 16.787 -1.007 -38.674 1.00 92.69 435 GLY A C 1
ATOM 3491 O O . GLY A 1 435 ? 15.650 -0.653 -38.980 1.00 92.69 435 GLY A O 1
ATOM 3492 N N . ARG A 1 436 ? 17.054 -2.130 -38.025 1.00 95.00 436 ARG A N 1
ATOM 3493 C CA . ARG A 1 436 ? 16.072 -3.104 -37.577 1.00 95.00 436 ARG A CA 1
ATOM 3494 C C . ARG A 1 436 ? 16.559 -3.626 -36.243 1.00 95.00 436 ARG A C 1
ATOM 3496 O O . ARG A 1 436 ? 17.719 -4.031 -36.140 1.00 95.00 436 ARG A O 1
ATOM 3503 N N . VAL A 1 437 ? 15.690 -3.633 -35.243 1.00 96.38 437 VAL A N 1
ATOM 3504 C CA . VAL A 1 437 ? 16.010 -4.158 -33.914 1.00 96.38 437 VAL A CA 1
ATOM 3505 C C . VAL A 1 437 ? 15.045 -5.271 -33.557 1.00 96.38 437 VAL A C 1
ATOM 3507 O O . VAL A 1 437 ? 13.845 -5.152 -33.791 1.00 96.38 437 VAL A O 1
ATOM 3510 N N . CYS A 1 438 ? 15.582 -6.363 -33.025 1.00 96.69 438 CYS A N 1
ATOM 3511 C CA . CYS A 1 438 ? 14.836 -7.530 -32.584 1.00 96.69 438 CYS A CA 1
ATOM 3512 C C . CYS A 1 438 ? 14.939 -7.673 -31.068 1.00 96.69 438 CYS A C 1
ATOM 3514 O O . CYS A 1 438 ? 16.028 -7.555 -30.499 1.00 96.69 438 CYS A O 1
ATOM 3516 N N . MET A 1 439 ? 13.810 -7.960 -30.430 1.00 96.56 439 MET A N 1
ATOM 3517 C CA . MET A 1 439 ? 13.700 -8.037 -28.978 1.00 96.56 439 MET A CA 1
ATOM 3518 C C . MET A 1 439 ? 12.804 -9.187 -28.527 1.00 96.56 439 MET A C 1
ATOM 3520 O O . MET A 1 439 ? 11.836 -9.551 -29.201 1.00 96.56 439 MET A O 1
ATOM 3524 N N . ASP A 1 440 ? 13.118 -9.735 -27.361 1.00 95.44 440 ASP A N 1
ATOM 3525 C CA . ASP A 1 440 ? 12.225 -10.613 -26.619 1.00 95.44 440 ASP A CA 1
ATOM 3526 C C . ASP A 1 440 ? 11.321 -9.785 -25.707 1.00 95.44 440 ASP A C 1
ATOM 3528 O O . ASP A 1 440 ? 11.749 -8.795 -25.111 1.00 95.44 440 ASP A O 1
ATOM 3532 N N . ILE A 1 441 ? 10.070 -10.220 -25.572 1.00 94.31 441 ILE A N 1
ATOM 3533 C CA . ILE A 1 441 ? 9.058 -9.509 -24.788 1.00 94.31 441 ILE A CA 1
ATOM 3534 C C . ILE A 1 441 ? 8.639 -10.363 -23.605 1.00 94.31 441 ILE A C 1
ATOM 3536 O O . ILE A 1 441 ? 8.200 -11.505 -23.784 1.00 94.31 441 ILE A O 1
ATOM 3540 N N . TYR A 1 442 ? 8.699 -9.777 -22.418 1.00 93.62 442 TYR A N 1
ATOM 3541 C CA . TYR A 1 442 ? 8.202 -10.354 -21.180 1.00 93.62 442 TYR A CA 1
ATOM 3542 C C . TYR A 1 442 ? 7.124 -9.452 -20.586 1.00 93.62 442 TYR A C 1
ATOM 3544 O O . TYR A 1 442 ? 7.236 -8.231 -20.627 1.00 93.62 442 TYR A O 1
ATOM 3552 N N . GLY A 1 443 ? 6.084 -10.057 -20.031 1.00 92.00 443 GLY A N 1
ATOM 3553 C CA . GLY A 1 443 ? 5.002 -9.377 -19.339 1.00 92.00 443 GLY A CA 1
ATOM 3554 C C . GLY A 1 443 ? 4.934 -9.822 -17.891 1.00 92.00 443 GLY A C 1
ATOM 3555 O O . GLY A 1 443 ? 5.215 -10.980 -17.568 1.00 92.00 443 GLY A O 1
ATOM 3556 N N . TYR A 1 444 ? 4.550 -8.894 -17.031 1.00 91.88 444 TYR A N 1
ATOM 3557 C CA . TYR A 1 444 ? 4.175 -9.160 -15.656 1.00 91.88 444 TYR A CA 1
ATOM 3558 C C . TYR A 1 444 ? 2.656 -9.022 -15.554 1.00 91.88 444 TYR A C 1
ATOM 3560 O O . TYR A 1 444 ? 2.134 -7.906 -15.604 1.00 91.88 444 TYR A O 1
ATOM 3568 N N . LEU A 1 445 ? 1.959 -10.159 -15.498 1.00 88.12 445 LEU A N 1
ATOM 3569 C CA . LEU A 1 445 ? 0.510 -10.201 -15.318 1.00 88.12 445 LEU A CA 1
ATOM 3570 C C . LEU A 1 445 ? 0.179 -10.407 -13.836 1.00 88.12 445 LEU A C 1
ATOM 3572 O O . LEU A 1 445 ? 0.826 -11.237 -13.188 1.00 88.12 445 LEU A O 1
ATOM 3576 N N . LEU A 1 446 ? -0.792 -9.640 -13.335 1.00 83.25 446 LEU A N 1
ATOM 3577 C CA . LEU A 1 446 ? -1.360 -9.770 -11.988 1.00 83.25 446 LEU A CA 1
ATOM 3578 C C . LEU A 1 446 ? -2.445 -10.845 -11.927 1.00 83.25 446 LEU A C 1
ATOM 3580 O O . LEU A 1 446 ? -3.188 -10.990 -12.930 1.00 83.25 446 LEU A O 1
#

Radius of gyration: 37.0 Å; chains: 1; bounding box: 124×79×92 Å

Foldseek 3Di:
DDDDDDPPDPDPLKDKDKAFEAAPCPDPDPDPVLQLLFQAKEAAPVSVVVCVVSVPDPPWKKWKADPVQRDIDIGTHDYHHDDPRYMHHHPLVCVQNVHDGRDMIMIMTDDFAAWAEWEKAWQDPVCVVDPDNPVQVVVSCQRTFKDAQQRWRWHADPNDTTTIHTHDIPDDRMHTHHPDDYHYHYDYHPPDDDPPPDPDPPPPPPPPDDDDDDDDDPDPDDDDDPPPDDDDDDDPDDDDDDDDDDPDPDDDDPPDDDDDDDDDDDDDDDDDDDDDDDDDDDDDDPDPPPPPPPQDFAFQDPFWFKAFLADLRKTKGWRQDAWFFFFKKKKAFDDKWKELALDCVQTFQAAGPPDFAWGGAKFKAFPVLHGQPADPVAWAADPLRRTTGGPPDHRHDRMDMHGHNPHTHTHHNGTMMIMHGSCHSSVHSSPRMDMMTIITMTTRGD